Protein 5XE3 (pdb70)

Nearest PDB structures (foldseek):
  5xe3-assembly1_B  TM=1.007E+00  e=1.422E-19  Mycobacterium tuberculosis H37Rv
  5xe3-assembly1_A  TM=9.542E-01  e=3.355E-17  Mycobacterium tuberculosis H37Rv
  5xe2-assembly1_A-2  TM=9.240E-01  e=3.783E-17  Mycobacterium tuberculosis H37Rv
  9g2g-assembly1_B  TM=8.954E-01  e=8.874E-09  Staphylococcus aureus
  5cqy-assembly1_A  TM=8.545E-01  e=2.455E-05  Escherichia coli K-12

Organism: Mycobacterium tuberculosis (strain ATCC 25618 / H37Rv) (NCBI:txid83332)

Structure (mmCIF, N/CA/C/O backbone):
data_5XE3
#
_entry.id   5XE3
#
_cell.length_a   60.473
_cell.length_b   70.018
_cell.length_c   76.754
_cell.angle_alpha   90.000
_cell.angle_beta   113.280
_cell.angle_gamma   90.000
#
_symmetry.space_group_name_H-M   'P 1 21 1'
#
loop_
_entity.id
_entity.type
_entity.pdbx_description
1 polymer 'Endoribonuclease MazF4'
2 polymer 'Probable antitoxin MazE4'
3 water water
#
loop_
_atom_site.group_PDB
_atom_site.id
_atom_site.type_symbol
_atom_site.label_atom_id
_atom_site.label_alt_id
_atom_site.label_comp_id
_atom_site.label_asym_id
_atom_site.label_entity_id
_atom_site.label_seq_id
_atom_site.pdbx_PDB_ins_code
_atom_site.Cartn_x
_atom_site.Cartn_y
_atom_site.Cartn_z
_atom_site.occupancy
_atom_site.B_iso_or_equiv
_atom_site.auth_seq_id
_atom_site.auth_comp_id
_atom_site.auth_asym_id
_atom_site.auth_atom_id
_atom_site.pdbx_PDB_model_num
ATOM 1 N N . ALA A 1 5 ? 9.761 -22.884 -40.309 1.00 52.40 3 ALA C N 1
ATOM 2 C CA . ALA A 1 5 ? 8.767 -23.785 -41.005 1.00 54.65 3 ALA C CA 1
ATOM 3 C C . ALA A 1 5 ? 8.024 -24.830 -40.127 1.00 49.79 3 ALA C C 1
ATOM 4 O O . ALA A 1 5 ? 6.821 -24.910 -40.255 1.00 58.74 3 ALA C O 1
ATOM 11 N N . PRO A 1 6 ? 8.708 -25.632 -39.264 1.00 46.76 4 PRO C N 1
ATOM 12 C CA . PRO A 1 6 ? 7.953 -26.736 -38.628 1.00 44.75 4 PRO C CA 1
ATOM 13 C C . PRO A 1 6 ? 6.912 -26.251 -37.617 1.00 46.29 4 PRO C C 1
ATOM 14 O O . PRO A 1 6 ? 7.085 -25.183 -36.978 1.00 45.10 4 PRO C O 1
ATOM 25 N N . LEU A 1 7 ? 5.842 -27.032 -37.472 1.00 39.14 5 LEU C N 1
ATOM 26 C CA . LEU A 1 7 ? 4.718 -26.630 -36.655 1.00 37.09 5 LEU C CA 1
ATOM 27 C C . LEU A 1 7 ? 4.400 -27.668 -35.590 1.00 35.40 5 LEU C C 1
ATOM 28 O O . LEU A 1 7 ? 4.623 -28.865 -35.750 1.00 36.20 5 LEU C O 1
ATOM 44 N N . ARG A 1 8 ? 3.838 -27.169 -34.502 1.00 34.19 6 ARG C N 1
ATOM 45 C CA . ARG A 1 8 ? 3.357 -27.991 -33.428 1.00 34.96 6 ARG C CA 1
ATOM 46 C C . ARG A 1 8 ? 2.228 -28.916 -33.967 1.00 33.70 6 ARG C C 1
ATOM 47 O O . ARG A 1 8 ? 1.257 -28.452 -34.604 1.00 33.18 6 ARG C O 1
ATOM 68 N N . GLY A 1 9 ? 2.370 -30.209 -33.697 1.00 31.47 7 GLY C N 1
ATOM 69 C CA . GLY A 1 9 ? 1.494 -31.236 -34.235 1.00 32.04 7 GLY C CA 1
ATOM 70 C C . GLY A 1 9 ? 2.146 -32.104 -35.303 1.00 33.08 7 GLY C C 1
ATOM 71 O O . GLY A 1 9 ? 1.757 -33.257 -35.458 1.00 31.94 7 GLY C O 1
ATOM 75 N N . GLN A 1 10 ? 3.136 -31.574 -36.036 1.00 34.20 8 GLN C N 1
ATOM 76 C CA . GLN A 1 10 ? 3.791 -32.329 -37.136 1.00 33.99 8 GLN C CA 1
ATOM 77 C C . GLN A 1 10 ? 4.716 -33.410 -36.586 1.00 33.11 8 GLN C C 1
ATOM 78 O O . GLN A 1 10 ? 5.346 -33.205 -35.564 1.00 35.54 8 GLN C O 1
ATOM 92 N N . VAL A 1 11 ? 4.723 -34.572 -37.231 1.00 36.97 9 VAL C N 1
ATOM 93 C CA . VAL A 1 11 ? 5.605 -35.710 -36.906 1.00 35.16 9 VAL C CA 1
ATOM 94 C C . VAL A 1 11 ? 6.643 -35.741 -38.007 1.00 36.81 9 VAL C C 1
ATOM 95 O O . VAL A 1 11 ? 6.309 -35.618 -39.200 1.00 38.54 9 VAL C O 1
ATOM 108 N N . TYR A 1 12 ? 7.909 -35.852 -37.604 1.00 36.53 10 TYR C N 1
ATOM 109 C CA . TYR A 1 12 ? 9.031 -35.999 -38.524 1.00 34.69 10 TYR C CA 1
ATOM 110 C C . TYR A 1 12 ? 9.839 -37.207 -38.141 1.00 34.77 10 TYR C C 1
ATOM 111 O O . TYR A 1 12 ? 9.878 -37.579 -36.983 1.00 33.99 10 TYR C O 1
ATOM 128 N N . ARG A 1 13 ? 10.502 -37.817 -39.108 1.00 35.75 11 ARG C N 1
ATOM 129 C CA . ARG A 1 13 ? 11.467 -38.859 -38.792 1.00 43.67 11 ARG C CA 1
ATOM 130 C C . ARG A 1 13 ? 12.797 -38.200 -38.462 1.00 41.37 11 ARG C C 1
ATOM 131 O O . ARG A 1 13 ? 13.146 -37.182 -39.064 1.00 44.47 11 ARG C O 1
ATOM 152 N N . CYS A 1 14 ? 13.526 -38.765 -37.507 1.00 40.19 12 CYS C N 1
ATOM 153 C CA . CYS A 1 14 ? 14.854 -38.262 -37.141 1.00 40.54 12 CYS C CA 1
ATOM 154 C C . CYS A 1 14 ? 15.697 -39.373 -36.490 1.00 43.26 12 CYS C C 1
ATOM 155 O O . CYS A 1 14 ? 15.191 -40.212 -35.700 1.00 40.12 12 CYS C O 1
ATOM 162 N N . ASP A 1 15 ? 16.979 -39.387 -36.844 1.00 42.98 13 ASP C N 1
ATOM 163 C CA . ASP A 1 15 ? 17.954 -40.311 -36.266 1.00 44.37 13 ASP C CA 1
ATOM 164 C C . ASP A 1 15 ? 18.804 -39.578 -35.208 1.00 41.02 13 ASP C C 1
ATOM 165 O O . ASP A 1 15 ? 19.600 -38.688 -35.544 1.00 40.01 13 ASP C O 1
ATOM 174 N N . LEU A 1 16 ? 18.645 -39.979 -33.946 1.00 39.45 14 LEU C N 1
ATOM 175 C CA . LEU A 1 16 ? 19.382 -39.375 -32.825 1.00 44.27 14 LEU C CA 1
ATOM 176 C C . LEU A 1 16 ? 20.659 -40.128 -32.486 1.00 40.86 14 LEU C C 1
ATOM 177 O O . LEU A 1 16 ? 21.410 -39.686 -31.627 1.00 40.51 14 LEU C O 1
ATOM 193 N N . GLY A 1 17 ? 20.909 -41.221 -33.201 1.00 41.52 15 GLY C N 1
ATOM 194 C CA . GLY A 1 17 ? 22.086 -42.028 -33.011 1.00 43.95 15 GLY C CA 1
ATOM 195 C C . GLY A 1 17 ? 21.783 -43.486 -32.839 1.00 47.14 15 GLY C C 1
ATOM 196 O O . GLY A 1 17 ? 22.678 -44.237 -32.514 1.00 54.91 15 GLY C O 1
ATOM 200 N N . TYR A 1 18 ? 20.531 -43.892 -33.035 1.00 50.27 16 TYR C N 1
ATOM 201 C CA . TYR A 1 18 ? 20.130 -45.293 -32.910 1.00 46.93 16 TYR C CA 1
ATOM 202 C C . TYR A 1 18 ? 19.027 -45.642 -33.909 1.00 45.47 16 TYR C C 1
ATOM 203 O O . TYR A 1 18 ? 18.144 -46.447 -33.618 1.00 50.41 16 TYR C O 1
ATOM 220 N N . GLY A 1 19 ? 19.095 -45.051 -35.095 1.00 39.98 17 GLY C N 1
ATOM 221 C CA . GLY A 1 19 ? 18.138 -45.328 -36.159 1.00 40.81 17 GLY C CA 1
ATOM 222 C C . GLY A 1 19 ? 17.056 -44.274 -36.179 1.00 47.10 17 GLY C C 1
ATOM 223 O O . GLY A 1 19 ? 16.799 -43.606 -35.154 1.00 49.38 17 GLY C O 1
ATOM 227 N N . ALA A 1 20 ? 16.433 -44.131 -37.351 1.00 46.35 18 ALA C N 1
ATOM 228 C CA . ALA A 1 20 ? 15.478 -43.082 -37.618 1.00 46.66 18 ALA C CA 1
ATOM 229 C C . ALA A 1 20 ? 14.127 -43.377 -36.930 1.00 47.71 18 ALA C C 1
ATOM 230 O O . ALA A 1 20 ? 13.535 -44.432 -37.144 1.00 56.12 18 ALA C O 1
ATOM 237 N N . LYS A 1 21 ? 13.662 -42.438 -36.110 1.00 43.30 19 LYS C N 1
ATOM 238 C CA . LYS A 1 21 ? 12.430 -42.587 -35.380 1.00 43.11 19 LYS C CA 1
ATOM 239 C C . LYS A 1 21 ? 11.475 -41.452 -35.663 1.00 39.59 19 LYS C C 1
ATOM 240 O O . LYS A 1 21 ? 11.894 -40.356 -36.028 1.00 39.09 19 LYS C O 1
ATOM 259 N N . PRO A 1 22 ? 10.172 -41.717 -35.535 1.00 37.37 20 PRO C N 1
ATOM 260 C CA . PRO A 1 22 ? 9.186 -40.637 -35.638 1.00 35.84 20 PRO C CA 1
ATOM 261 C C . PRO A 1 22 ? 9.170 -39.745 -34.360 1.00 30.11 20 PRO C C 1
ATOM 262 O O . PRO A 1 22 ? 9.294 -40.271 -33.289 1.00 24.39 20 PRO C O 1
ATOM 273 N N . TRP A 1 23 ? 9.047 -38.425 -34.520 1.00 30.23 21 TRP C N 1
ATOM 274 C CA . TRP A 1 23 ? 9.071 -37.456 -33.408 1.00 31.58 21 TRP C CA 1
ATOM 275 C C . TRP A 1 23 ? 7.982 -36.426 -33.602 1.00 33.45 21 TRP C C 1
ATOM 276 O O . TRP A 1 23 ? 7.890 -35.833 -34.655 1.00 35.20 21 TRP C O 1
ATOM 297 N N . LEU A 1 24 ? 7.186 -36.168 -32.561 1.00 35.39 22 LEU C N 1
ATOM 298 C CA . LEU A 1 24 ? 6.123 -35.176 -32.628 1.00 32.61 22 LEU C CA 1
ATOM 299 C C . LEU A 1 24 ? 6.561 -33.845 -32.022 1.00 30.02 22 LEU C C 1
ATOM 300 O O . LEU A 1 24 ? 6.866 -33.756 -30.833 1.00 30.39 22 LEU C O 1
ATOM 316 N N . ILE A 1 25 ? 6.487 -32.799 -32.805 1.00 26.57 23 ILE C N 1
ATOM 317 C CA . ILE A 1 25 ? 6.855 -31.503 -32.317 1.00 29.88 23 ILE C CA 1
ATOM 318 C C . ILE A 1 25 ? 5.835 -31.038 -31.268 1.00 31.48 23 ILE C C 1
ATOM 319 O O . ILE A 1 25 ? 4.633 -31.161 -31.462 1.00 33.29 23 ILE C O 1
ATOM 335 N N . VAL A 1 26 ? 6.339 -30.565 -30.128 1.00 31.18 24 VAL C N 1
ATOM 336 C CA . VAL A 1 26 ? 5.498 -29.979 -29.076 1.00 28.09 24 VAL C CA 1
ATOM 337 C C . VAL A 1 26 ? 5.904 -28.544 -28.739 1.00 28.23 24 VAL C C 1
ATOM 338 O O . VAL A 1 26 ? 5.111 -27.817 -28.146 1.00 29.79 24 VAL C O 1
ATOM 351 N N . SER A 1 27 ? 7.131 -28.138 -29.043 1.00 28.55 25 SER C N 1
ATOM 352 C CA . SER A 1 27 ? 7.496 -26.692 -29.033 1.00 32.98 25 SER C CA 1
ATOM 353 C C . SER A 1 27 ? 6.438 -25.782 -29.646 1.00 31.81 25 SER C C 1
ATOM 354 O O . SER A 1 27 ? 5.876 -26.152 -30.657 1.00 29.62 25 SER C O 1
ATOM 361 N N . ASN A 1 28 ? 6.195 -24.597 -29.098 1.00 32.00 26 ASN C N 1
ATOM 362 C CA . ASN A 1 28 ? 5.262 -23.663 -29.766 1.00 34.55 26 ASN C CA 1
ATOM 363 C C . ASN A 1 28 ? 5.819 -23.101 -31.068 1.00 34.46 26 ASN C C 1
ATOM 364 O O . ASN A 1 28 ? 7.034 -23.086 -31.262 1.00 36.41 26 ASN C O 1
ATOM 375 N N . ASN A 1 29 ? 4.932 -22.557 -31.898 1.00 37.19 27 ASN C N 1
ATOM 376 C CA . ASN A 1 29 ? 5.285 -22.135 -33.276 1.00 43.10 27 ASN C CA 1
ATOM 377 C C . ASN A 1 29 ? 6.232 -20.938 -33.398 1.00 40.82 27 ASN C C 1
ATOM 378 O O . ASN A 1 29 ? 7.118 -20.956 -34.233 1.00 46.68 27 ASN C O 1
ATOM 389 N N . ALA A 1 30 ? 6.100 -19.951 -32.521 1.00 40.36 28 ALA C N 1
ATOM 390 C CA . ALA A 1 30 ? 7.063 -18.860 -32.448 1.00 42.60 28 ALA C CA 1
ATOM 391 C C . ALA A 1 30 ? 8.470 -19.393 -32.222 1.00 42.54 28 ALA C C 1
ATOM 392 O O . ALA A 1 30 ? 9.367 -19.062 -32.977 1.00 46.98 28 ALA C O 1
ATOM 399 N N . ARG A 1 31 ? 8.679 -20.219 -31.197 1.00 45.67 29 ARG C N 1
ATOM 400 C CA . ARG A 1 31 ? 9.993 -20.888 -31.030 1.00 47.02 29 ARG C CA 1
ATOM 401 C C . ARG A 1 31 ? 10.427 -21.558 -32.310 1.00 45.81 29 ARG C C 1
ATOM 402 O O . ARG A 1 31 ? 11.582 -21.466 -32.674 1.00 46.27 29 ARG C O 1
ATOM 423 N N . ASN A 1 32 ? 9.517 -22.271 -32.965 1.00 46.73 30 ASN C N 1
ATOM 424 C CA . ASN A 1 32 ? 9.919 -23.077 -34.119 1.00 49.20 30 ASN C CA 1
ATOM 425 C C . ASN A 1 32 ? 10.362 -22.246 -35.347 1.00 52.73 30 ASN C C 1
ATOM 426 O O . ASN A 1 32 ? 11.205 -22.698 -36.121 1.00 50.55 30 ASN C O 1
ATOM 437 N N . ARG A 1 33 ? 9.810 -21.038 -35.514 1.00 60.49 31 ARG C N 1
ATOM 438 C CA . ARG A 1 33 ? 10.230 -20.136 -36.605 1.00 63.64 31 ARG C CA 1
ATOM 439 C C . ARG A 1 33 ? 11.612 -19.528 -36.357 1.00 63.76 31 ARG C C 1
ATOM 440 O O . ARG A 1 33 ? 12.469 -19.584 -37.244 1.00 63.74 31 ARG C O 1
ATOM 461 N N . HIS A 1 34 ? 11.842 -19.000 -35.149 1.00 59.49 32 HIS C N 1
ATOM 462 C CA . HIS A 1 34 ? 13.056 -18.197 -34.859 1.00 65.14 32 HIS C CA 1
ATOM 463 C C . HIS A 1 34 ? 14.325 -18.953 -34.440 1.00 64.21 32 HIS C C 1
ATOM 464 O O . HIS A 1 34 ? 15.432 -18.532 -34.768 1.00 67.66 32 HIS C O 1
ATOM 479 N N . THR A 1 35 ? 14.146 -20.089 -33.777 1.00 63.20 33 THR C N 1
ATOM 480 C CA . THR A 1 35 ? 15.228 -20.906 -33.213 1.00 59.94 33 THR C CA 1
ATOM 481 C C . THR A 1 35 ? 15.702 -21.961 -34.225 1.00 58.45 33 THR C C 1
ATOM 482 O O . THR A 1 35 ? 14.964 -22.315 -35.150 1.00 58.90 33 THR C O 1
ATOM 492 N N . ALA A 1 36 ? 16.933 -22.450 -34.052 1.00 54.07 34 ALA C N 1
ATOM 493 C CA . ALA A 1 36 ? 17.491 -23.532 -34.881 1.00 53.84 34 ALA C CA 1
ATOM 494 C C . ALA A 1 36 ? 16.998 -24.959 -34.538 1.00 46.99 34 ALA C C 1
ATOM 495 O O . ALA A 1 36 ? 17.207 -25.888 -35.324 1.00 36.45 34 ALA C O 1
ATOM 502 N N . ASP A 1 37 ? 16.374 -25.147 -33.376 1.00 46.08 35 ASP C N 1
ATOM 503 C CA . ASP A 1 37 ? 15.921 -26.487 -32.974 1.00 45.64 35 ASP C CA 1
ATOM 504 C C . ASP A 1 37 ? 14.494 -26.481 -32.434 1.00 40.53 35 ASP C C 1
ATOM 505 O O . ASP A 1 37 ? 13.889 -25.427 -32.242 1.00 45.31 35 ASP C O 1
ATOM 514 N N . VAL A 1 38 ? 13.935 -27.668 -32.296 1.00 35.28 36 VAL C N 1
ATOM 515 C CA . VAL A 1 38 ? 12.589 -27.845 -31.791 1.00 34.34 36 VAL C CA 1
ATOM 516 C C . VAL A 1 38 ? 12.577 -28.899 -30.712 1.00 36.21 36 VAL C C 1
ATOM 517 O O . VAL A 1 38 ? 13.470 -29.759 -30.645 1.00 33.24 36 VAL C O 1
ATOM 530 N N . VAL A 1 39 ? 11.524 -28.843 -29.907 1.00 35.51 37 VAL C N 1
ATOM 531 C CA . VAL A 1 39 ? 11.283 -29.820 -28.878 1.00 32.71 37 VAL C CA 1
ATOM 532 C C . VAL A 1 39 ? 10.216 -30.782 -29.392 1.00 32.64 37 VAL C C 1
ATOM 533 O O . VAL A 1 39 ? 9.173 -30.367 -29.885 1.00 29.75 37 VAL C O 1
ATOM 546 N N . ALA A 1 40 ? 10.487 -32.076 -29.218 1.00 29.96 38 ALA C N 1
ATOM 547 C CA . ALA A 1 40 ? 9.632 -33.101 -29.707 1.00 31.50 38 ALA C CA 1
ATOM 548 C C . ALA A 1 40 ? 9.527 -34.268 -28.716 1.00 30.79 38 ALA C C 1
ATOM 549 O O . ALA A 1 40 ? 10.353 -34.381 -27.833 1.00 31.58 38 ALA C O 1
ATOM 556 N N . VAL A 1 41 ? 8.494 -35.104 -28.890 1.00 28.46 39 VAL C N 1
ATOM 557 C CA . VAL A 1 41 ? 8.290 -36.326 -28.092 1.00 29.15 39 VAL C CA 1
ATOM 558 C C . VAL A 1 41 ? 8.296 -37.558 -29.004 1.00 30.24 39 VAL C C 1
ATOM 559 O O . VAL A 1 41 ? 7.882 -37.519 -30.169 1.00 28.42 39 VAL C O 1
ATOM 572 N N . ARG A 1 42 ? 8.797 -38.648 -28.463 1.00 33.54 40 ARG C N 1
ATOM 573 C CA . ARG A 1 42 ? 9.027 -39.853 -29.247 1.00 39.20 40 ARG C CA 1
ATOM 574 C C . ARG A 1 42 ? 7.671 -40.511 -29.557 1.00 40.11 40 ARG C C 1
ATOM 575 O O . ARG A 1 42 ? 6.803 -40.625 -28.679 1.00 40.04 40 ARG C O 1
ATOM 596 N N . LEU A 1 43 ? 7.485 -40.882 -30.816 1.00 39.31 41 LEU C N 1
ATOM 597 C CA . LEU A 1 43 ? 6.429 -41.803 -31.230 1.00 40.76 41 LEU C CA 1
ATOM 598 C C . LEU A 1 43 ? 7.043 -43.161 -31.236 1.00 41.30 41 LEU C C 1
ATOM 599 O O . LEU A 1 43 ? 8.180 -43.333 -31.632 1.00 49.73 41 LEU C O 1
ATOM 615 N N . THR A 1 44 ? 6.280 -44.146 -30.833 1.00 42.08 42 THR C N 1
ATOM 616 C CA . THR A 1 44 ? 6.840 -45.458 -30.675 1.00 45.43 42 THR C CA 1
ATOM 617 C C . THR A 1 44 ? 5.788 -46.508 -31.023 1.00 49.80 42 THR C C 1
ATOM 618 O O . THR A 1 44 ? 4.595 -46.176 -31.164 1.00 47.46 42 THR C O 1
ATOM 628 N N . THR A 1 45 ? 6.240 -47.746 -31.215 1.00 46.34 43 THR C N 1
ATOM 629 C CA . THR A 1 45 ? 5.346 -48.886 -31.453 1.00 49.75 43 THR C CA 1
ATOM 630 C C . THR A 1 45 ? 5.137 -49.693 -30.181 1.00 48.32 43 THR C C 1
ATOM 631 O O . THR A 1 45 ? 4.113 -50.380 -30.037 1.00 48.34 43 THR C O 1
ATOM 641 N N . THR A 1 46 ? 6.071 -49.579 -29.245 1.00 48.63 44 THR C N 1
ATOM 642 C CA . THR A 1 46 ? 5.888 -50.149 -27.911 1.00 53.67 44 THR C CA 1
ATOM 643 C C . THR A 1 46 ? 4.632 -49.586 -27.282 1.00 58.40 44 THR C C 1
ATOM 644 O O . THR A 1 46 ? 4.177 -48.491 -27.639 1.00 56.56 44 THR C O 1
ATOM 654 N N . ARG A 1 47 ? 4.064 -50.374 -26.375 1.00 65.06 45 ARG C N 1
ATOM 655 C CA . ARG A 1 47 ? 2.774 -50.093 -25.780 1.00 68.64 45 ARG C CA 1
ATOM 656 C C . ARG A 1 47 ? 2.925 -50.205 -24.274 1.00 65.13 45 ARG C C 1
ATOM 657 O O . ARG A 1 47 ? 3.257 -51.260 -23.754 1.00 56.55 45 ARG C O 1
ATOM 678 N N . ARG A 1 48 ? 2.745 -49.083 -23.589 1.00 61.17 46 ARG C N 1
ATOM 679 C CA . ARG A 1 48 ? 2.855 -49.031 -22.139 1.00 66.30 46 ARG C CA 1
ATOM 680 C C . ARG A 1 48 ? 1.589 -48.330 -21.630 1.00 66.43 46 ARG C C 1
ATOM 681 O O . ARG A 1 48 ? 1.005 -47.495 -22.343 1.00 66.34 46 ARG C O 1
ATOM 702 N N . THR A 1 49 ? 1.130 -48.728 -20.441 1.00 68.87 47 THR C N 1
ATOM 703 C CA . THR A 1 49 ? -0.118 -48.200 -19.843 1.00 64.68 47 THR C CA 1
ATOM 704 C C . THR A 1 49 ? 0.321 -47.294 -18.687 1.00 56.96 47 THR C C 1
ATOM 705 O O . THR A 1 49 ? 0.638 -47.754 -17.588 1.00 54.97 47 THR C O 1
ATOM 715 N N . ILE A 1 50 ? 0.383 -46.001 -18.981 1.00 50.69 48 ILE C N 1
ATOM 716 C CA . ILE A 1 50 ? 0.863 -44.984 -18.041 1.00 45.16 48 ILE C CA 1
ATOM 717 C C . ILE A 1 50 ? 0.230 -43.691 -18.540 1.00 41.41 48 ILE C C 1
ATOM 718 O O . ILE A 1 50 ? -0.005 -43.525 -19.742 1.00 36.61 48 ILE C O 1
ATOM 734 N N . PRO A 1 51 ? -0.130 -42.796 -17.637 1.00 37.90 49 PRO C N 1
ATOM 735 C CA . PRO A 1 51 ? -0.854 -41.626 -18.168 1.00 39.65 49 PRO C CA 1
ATOM 736 C C . PRO A 1 51 ? -0.026 -40.662 -19.048 1.00 38.77 49 PRO C C 1
ATOM 737 O O . PRO A 1 51 ? -0.608 -39.855 -19.748 1.00 40.46 49 PRO C O 1
ATOM 748 N N . THR A 1 52 ? 1.302 -40.752 -19.019 1.00 38.11 50 THR C N 1
ATOM 749 C CA . THR A 1 52 ? 2.149 -39.992 -19.948 1.00 38.71 50 THR C CA 1
ATOM 750 C C . THR A 1 52 ? 2.183 -40.499 -21.394 1.00 38.59 50 THR C C 1
ATOM 751 O O . THR A 1 52 ? 2.805 -39.868 -22.285 1.00 35.45 50 THR C O 1
ATOM 761 N N . TRP A 1 53 ? 1.476 -41.592 -21.665 1.00 35.34 51 TRP C N 1
ATOM 762 C CA . TRP A 1 53 ? 1.388 -42.109 -23.023 1.00 34.06 51 TRP C CA 1
ATOM 763 C C . TRP A 1 53 ? 0.015 -41.927 -23.635 1.00 33.35 51 TRP C C 1
ATOM 764 O O . TRP A 1 53 ? -0.999 -42.002 -22.946 1.00 41.92 51 TRP C O 1
ATOM 785 N N . VAL A 1 54 ? -0.025 -41.692 -24.937 1.00 33.16 52 VAL C N 1
ATOM 786 C CA . VAL A 1 54 ? -1.259 -41.515 -25.660 1.00 32.87 52 VAL C CA 1
ATOM 787 C C . VAL A 1 54 ? -1.245 -42.346 -26.929 1.00 33.22 52 VAL C C 1
ATOM 788 O O . VAL A 1 54 ? -0.256 -42.351 -27.688 1.00 31.86 52 VAL C O 1
ATOM 801 N N . ALA A 1 55 ? -2.379 -42.994 -27.215 1.00 34.74 53 ALA C N 1
ATOM 802 C CA . ALA A 1 55 ? -2.495 -43.852 -28.395 1.00 37.17 53 ALA C CA 1
ATOM 803 C C . ALA A 1 55 ? -2.972 -43.006 -29.549 1.00 38.90 53 ALA C C 1
ATOM 804 O O . ALA A 1 55 ? -3.873 -42.178 -29.367 1.00 41.07 53 ALA C O 1
ATOM 811 N N . MET A 1 56 ? -2.392 -43.213 -30.728 1.00 37.01 54 MET C N 1
ATOM 812 C CA . MET A 1 56 ? -2.873 -42.534 -31.928 1.00 41.32 54 MET C CA 1
ATOM 813 C C . MET A 1 56 ? -4.223 -43.087 -32.355 1.00 43.52 54 MET C C 1
ATOM 814 O O . MET A 1 56 ? -4.615 -44.215 -31.983 1.00 39.91 54 MET C O 1
ATOM 828 N N . GLY A 1 57 ? -4.944 -42.260 -33.113 1.00 43.50 55 GLY C N 1
ATOM 829 C CA . GLY A 1 57 ? -6.206 -42.623 -33.734 1.00 46.50 55 GLY C CA 1
ATOM 830 C C . GLY A 1 57 ? -6.110 -42.800 -35.252 1.00 46.02 55 GLY C C 1
ATOM 831 O O . GLY A 1 57 ? -5.077 -42.507 -35.842 1.00 47.53 55 GLY C O 1
ATOM 835 N N . PRO A 1 58 ? -7.207 -43.250 -35.899 1.00 45.66 56 PRO C N 1
ATOM 836 C CA . PRO A 1 58 ? -7.218 -43.618 -37.309 1.00 45.57 56 PRO C CA 1
ATOM 837 C C . PRO A 1 58 ? -6.880 -42.507 -38.275 1.00 45.92 56 PRO C C 1
ATOM 838 O O . PRO A 1 58 ? -6.362 -42.792 -39.378 1.00 49.14 56 PRO C O 1
ATOM 849 N N . SER A 1 59 ? -7.163 -41.259 -37.928 1.00 41.30 57 SER C N 1
ATOM 850 C CA . SER A 1 59 ? -6.763 -40.189 -38.847 1.00 41.77 57 SER C CA 1
ATOM 851 C C . SER A 1 59 ? -5.448 -39.541 -38.418 1.00 36.86 57 SER C C 1
ATOM 852 O O . SER A 1 59 ? -5.023 -38.529 -38.995 1.00 36.67 57 SER C O 1
ATOM 859 N N . ASP A 1 60 ? -4.757 -40.171 -37.469 1.00 37.62 58 ASP C N 1
ATOM 860 C CA . ASP A 1 60 ? -3.381 -39.773 -37.123 1.00 42.86 58 ASP C CA 1
ATOM 861 C C . ASP A 1 60 ? -2.336 -40.310 -38.123 1.00 45.50 58 ASP C C 1
ATOM 862 O O . ASP A 1 60 ? -2.566 -41.335 -38.771 1.00 46.29 58 ASP C O 1
ATOM 871 N N . PRO A 1 61 ? -1.177 -39.616 -38.239 1.00 49.56 59 PRO C N 1
ATOM 872 C CA . PRO A 1 61 ? -0.114 -40.031 -39.168 1.00 43.70 59 PRO C CA 1
ATOM 873 C C . PRO A 1 61 ? 0.294 -41.508 -39.067 1.00 42.97 59 PRO C C 1
ATOM 874 O O . PRO A 1 61 ? 0.629 -42.107 -40.099 1.00 40.92 59 PRO C O 1
ATOM 885 N N . LEU A 1 62 ? 0.280 -42.121 -37.879 1.00 41.10 60 LEU C N 1
ATOM 886 C CA . LEU A 1 62 ? 0.741 -43.527 -37.817 1.00 42.70 60 LEU C CA 1
ATOM 887 C C . LEU A 1 62 ? 0.231 -44.316 -36.670 1.00 43.58 60 LEU C C 1
ATOM 888 O O . LEU A 1 62 ? -0.466 -43.792 -35.803 1.00 47.67 60 LEU C O 1
ATOM 904 N N . THR A 1 63 ? 0.527 -45.608 -36.687 1.00 44.69 61 THR C N 1
ATOM 905 C CA . THR A 1 63 ? 0.162 -46.494 -35.585 1.00 45.11 61 THR C CA 1
ATOM 906 C C . THR A 1 63 ? 1.188 -46.428 -34.468 1.00 45.21 61 THR C C 1
ATOM 907 O O . THR A 1 63 ? 2.388 -46.426 -34.715 1.00 54.13 61 THR C O 1
ATOM 917 N N . GLY A 1 64 ? 0.686 -46.434 -33.243 1.00 39.47 62 GLY C N 1
ATOM 918 C CA . GLY A 1 64 ? 1.492 -46.535 -32.072 1.00 40.79 62 GLY C CA 1
ATOM 919 C C . GLY A 1 64 ? 1.059 -45.540 -30.998 1.00 41.53 62 GLY C C 1
ATOM 920 O O . GLY A 1 64 ? -0.126 -45.272 -30.806 1.00 38.41 62 GLY C O 1
ATOM 924 N N . TYR A 1 65 ? 2.058 -44.984 -30.323 1.00 43.95 63 TYR C N 1
ATOM 925 C CA . TYR A 1 65 ? 1.886 -44.240 -29.085 1.00 43.85 63 TYR C CA 1
ATOM 926 C C . TYR A 1 65 ? 2.797 -43.010 -29.013 1.00 40.67 63 TYR C C 1
ATOM 927 O O . TYR A 1 65 ? 3.816 -42.950 -29.678 1.00 38.53 63 TYR C O 1
ATOM 944 N N . VAL A 1 66 ? 2.424 -42.033 -28.198 1.00 42.33 64 VAL C N 1
ATOM 945 C CA . VAL A 1 66 ? 3.321 -40.916 -27.871 1.00 38.24 64 VAL C CA 1
ATOM 946 C C . VAL A 1 66 ? 3.712 -41.034 -26.440 1.00 35.99 64 VAL C C 1
ATOM 947 O O . VAL A 1 66 ? 2.857 -41.032 -25.610 1.00 42.57 64 VAL C O 1
ATOM 960 N N . ASN A 1 67 ? 5.009 -41.115 -26.178 1.00 36.37 65 ASN C N 1
ATOM 961 C CA . ASN A 1 67 ? 5.587 -41.099 -24.840 1.00 36.65 65 ASN C CA 1
ATOM 962 C C . ASN A 1 67 ? 6.084 -39.664 -24.497 1.00 34.86 65 ASN C C 1
ATOM 963 O O . ASN A 1 67 ? 7.023 -39.191 -25.093 1.00 29.06 65 ASN C O 1
ATOM 974 N N . ALA A 1 68 ? 5.417 -38.992 -23.551 1.00 35.35 66 ALA C N 1
ATOM 975 C CA . ALA A 1 68 ? 5.694 -37.591 -23.199 1.00 31.40 66 ALA C CA 1
ATOM 976 C C . ALA A 1 68 ? 6.733 -37.484 -22.109 1.00 31.21 66 ALA C C 1
ATOM 977 O O . ALA A 1 68 ? 7.146 -36.380 -21.769 1.00 29.43 66 ALA C O 1
ATOM 984 N N . ASP A 1 69 ? 7.181 -38.615 -21.545 1.00 29.92 67 ASP C N 1
ATOM 985 C CA . ASP A 1 69 ? 8.307 -38.577 -20.642 1.00 29.58 67 ASP C CA 1
ATOM 986 C C . ASP A 1 69 ? 9.633 -38.417 -21.369 1.00 31.27 67 ASP C C 1
ATOM 987 O O . ASP A 1 69 ? 10.626 -38.188 -20.738 1.00 32.10 67 ASP C O 1
ATOM 996 N N . ASN A 1 70 ? 9.653 -38.595 -22.680 1.00 33.47 68 ASN C N 1
ATOM 997 C CA . ASN A 1 70 ? 10.887 -38.665 -23.443 1.00 36.82 68 ASN C CA 1
ATOM 998 C C . ASN A 1 70 ? 10.838 -37.493 -24.378 1.00 33.71 68 ASN C C 1
ATOM 999 O O . ASN A 1 70 ? 10.494 -37.625 -25.542 1.00 31.61 68 ASN C O 1
ATOM 1010 N N . ILE A 1 71 ? 11.175 -36.350 -23.822 1.00 32.80 69 ILE C N 1
ATOM 1011 C CA . ILE A 1 71 ? 11.256 -35.087 -24.553 1.00 34.82 69 ILE C CA 1
ATOM 1012 C C . ILE A 1 71 ? 12.693 -34.868 -25.052 1.00 31.34 69 ILE C C 1
ATOM 1013 O O . ILE A 1 71 ? 13.618 -35.138 -24.358 1.00 30.71 69 ILE C O 1
ATOM 1029 N N . GLU A 1 72 ? 12.867 -34.410 -26.282 1.00 33.29 70 GLU C N 1
ATOM 1030 C CA . GLU A 1 72 ? 14.193 -34.277 -26.881 1.00 34.08 70 GLU C CA 1
ATOM 1031 C C . GLU A 1 72 ? 14.204 -33.012 -27.653 1.00 32.00 70 GLU C C 1
ATOM 1032 O O . GLU A 1 72 ? 13.147 -32.618 -28.156 1.00 31.85 70 GLU C O 1
ATOM 1044 N N . THR A 1 73 ? 15.403 -32.425 -27.804 1.00 32.94 71 THR C N 1
ATOM 1045 C CA . THR A 1 73 ? 15.655 -31.254 -28.681 1.00 33.66 71 THR C CA 1
ATOM 1046 C C . THR A 1 73 ? 16.278 -31.711 -30.012 1.00 36.47 71 THR C C 1
ATOM 1047 O O . THR A 1 73 ? 17.277 -32.448 -30.010 1.00 34.12 71 THR C O 1
ATOM 1057 N N . LEU A 1 74 ? 15.671 -31.295 -31.132 1.00 35.04 72 LEU C N 1
ATOM 1058 C CA . LEU A 1 74 ? 16.086 -31.717 -32.462 1.00 34.42 72 LEU C CA 1
ATOM 1059 C C . LEU A 1 74 ? 16.322 -30.526 -33.320 1.00 34.09 72 LEU C C 1
ATOM 1060 O O . LEU A 1 74 ? 15.456 -29.660 -33.447 1.00 39.67 72 LEU C O 1
ATOM 1076 N N . GLY A 1 75 ? 17.462 -30.509 -33.975 1.00 34.45 73 GLY C N 1
ATOM 1077 C CA . GLY A 1 75 ? 17.775 -29.456 -34.900 1.00 35.59 73 GLY C CA 1
ATOM 1078 C C . GLY A 1 75 ? 16.858 -29.485 -36.079 1.00 37.78 73 GLY C C 1
ATOM 1079 O O . GLY A 1 75 ? 16.514 -30.557 -36.568 1.00 37.41 73 GLY C O 1
ATOM 1083 N N . LYS A 1 76 ? 16.475 -28.311 -36.559 1.00 40.64 74 LYS C N 1
ATOM 1084 C CA . LYS A 1 76 ? 15.720 -28.245 -37.807 1.00 43.15 74 LYS C CA 1
ATOM 1085 C C . LYS A 1 76 ? 16.401 -29.028 -38.947 1.00 41.94 74 LYS C C 1
ATOM 1086 O O . LYS A 1 76 ? 15.772 -29.926 -39.550 1.00 40.03 74 LYS C O 1
ATOM 1105 N N . ASP A 1 77 ? 17.689 -28.775 -39.166 1.00 39.56 75 ASP C N 1
ATOM 1106 C CA . ASP A 1 77 ? 18.484 -29.558 -40.141 1.00 42.25 75 ASP C CA 1
ATOM 1107 C C . ASP A 1 77 ? 18.426 -31.086 -39.965 1.00 37.47 75 ASP C C 1
ATOM 1108 O O . ASP A 1 77 ? 18.664 -31.806 -40.905 1.00 37.53 75 ASP C O 1
ATOM 1117 N N . GLU A 1 78 ? 18.173 -31.568 -38.755 1.00 36.16 76 GLU C N 1
ATOM 1118 C CA . GLU A 1 78 ? 18.045 -32.992 -38.498 1.00 35.42 76 GLU C CA 1
ATOM 1119 C C . GLU A 1 78 ? 16.698 -33.571 -38.899 1.00 37.73 76 GLU C C 1
ATOM 1120 O O . GLU A 1 78 ? 16.552 -34.789 -38.932 1.00 35.48 76 GLU C O 1
ATOM 1132 N N . LEU A 1 79 ? 15.703 -32.721 -39.152 1.00 39.22 77 LEU C N 1
ATOM 1133 C CA . LEU A 1 79 ? 14.365 -33.200 -39.464 1.00 40.79 77 LEU C CA 1
ATOM 1134 C C . LEU A 1 79 ? 14.301 -33.912 -40.833 1.00 40.65 77 LEU C C 1
ATOM 1135 O O . LEU A 1 79 ? 14.645 -33.336 -41.845 1.00 45.91 77 LEU C O 1
ATOM 1151 N N . GLY A 1 80 ? 13.893 -35.178 -40.825 1.00 44.03 78 GLY C N 1
ATOM 1152 C CA . GLY A 1 80 ? 13.787 -36.013 -42.027 1.00 44.64 78 GLY C CA 1
ATOM 1153 C C . GLY A 1 80 ? 12.397 -35.966 -42.654 1.00 41.98 78 GLY C C 1
ATOM 1154 O O . GLY A 1 80 ? 11.852 -34.884 -42.855 1.00 40.31 78 GLY C O 1
ATOM 1158 N N . ASP A 1 81 ? 11.826 -37.135 -42.933 1.00 42.02 79 ASP C N 1
ATOM 1159 C CA . ASP A 1 81 ? 10.561 -37.233 -43.688 1.00 47.34 79 ASP C CA 1
ATOM 1160 C C . ASP A 1 81 ? 9.356 -36.771 -42.873 1.00 42.71 79 ASP C C 1
ATOM 1161 O O . ASP A 1 81 ? 9.185 -37.195 -41.738 1.00 41.26 79 ASP C O 1
ATOM 1170 N N . TYR A 1 82 ? 8.514 -35.948 -43.488 1.00 42.61 80 TYR C N 1
ATOM 1171 C CA . TYR A 1 82 ? 7.283 -35.458 -42.889 1.00 43.85 80 TYR C CA 1
ATOM 1172 C C . TYR A 1 82 ? 6.222 -36.513 -42.950 1.00 46.38 80 TYR C C 1
ATOM 1173 O O . TYR A 1 82 ? 5.712 -36.811 -44.020 1.00 50.81 80 TYR C O 1
ATOM 1190 N N . LEU A 1 83 ? 5.845 -37.040 -41.798 1.00 45.67 81 LEU C N 1
ATOM 1191 C CA . LEU A 1 83 ? 4.867 -38.106 -41.737 1.00 44.02 81 LEU C CA 1
ATOM 1192 C C . LEU A 1 83 ? 3.413 -37.662 -41.550 1.00 44.51 81 LEU C C 1
ATOM 1193 O O . LEU A 1 83 ? 2.538 -38.511 -41.465 1.00 50.13 81 LEU C O 1
ATOM 1209 N N . GLY A 1 84 ? 3.140 -36.364 -41.556 1.00 44.37 82 GLY C N 1
ATOM 1210 C CA . GLY A 1 84 ? 1.808 -35.857 -41.239 1.00 46.93 82 GLY C CA 1
ATOM 1211 C C . GLY A 1 84 ? 1.728 -35.081 -39.915 1.00 49.12 82 GLY C C 1
ATOM 1212 O O . GLY A 1 84 ? 2.755 -34.749 -39.293 1.00 44.62 82 GLY C O 1
ATOM 1216 N N . GLU A 1 85 ? 0.482 -34.831 -39.504 1.00 42.52 83 GLU C N 1
ATOM 1217 C CA . GLU A 1 85 ? 0.117 -34.015 -38.384 1.00 42.74 83 GLU C CA 1
ATOM 1218 C C . GLU A 1 85 ? -0.904 -34.796 -37.558 1.00 40.30 83 GLU C C 1
ATOM 1219 O O . GLU A 1 85 ? -1.772 -35.434 -38.132 1.00 47.29 83 GLU C O 1
ATOM 1231 N N . VAL A 1 86 ? -0.821 -34.749 -36.223 1.00 39.34 84 VAL C N 1
ATOM 1232 C CA . VAL A 1 86 ? -1.806 -35.436 -35.346 1.00 34.83 84 VAL C CA 1
ATOM 1233 C C . VAL A 1 86 ? -3.160 -34.702 -35.344 1.00 33.09 84 VAL C C 1
ATOM 1234 O O . VAL A 1 86 ? -3.238 -33.506 -35.716 1.00 28.85 84 VAL C O 1
ATOM 1247 N N . THR A 1 87 ? -4.231 -35.409 -34.956 1.00 32.14 85 THR C N 1
ATOM 1248 C CA . THR A 1 87 ? -5.602 -34.784 -34.915 1.00 32.03 85 THR C CA 1
ATOM 1249 C C . THR A 1 87 ? -5.715 -33.832 -33.699 1.00 33.06 85 THR C C 1
ATOM 1250 O O . THR A 1 87 ? -4.947 -33.985 -32.759 1.00 29.62 85 THR C O 1
ATOM 1260 N N . PRO A 1 88 ? -6.632 -32.834 -33.717 1.00 35.65 86 PRO C N 1
ATOM 1261 C CA . PRO A 1 88 ? -6.615 -32.003 -32.521 1.00 34.97 86 PRO C CA 1
ATOM 1262 C C . PRO A 1 88 ? -7.059 -32.777 -31.281 1.00 36.88 86 PRO C C 1
ATOM 1263 O O . PRO A 1 88 ? -6.626 -32.461 -30.164 1.00 31.99 86 PRO C O 1
ATOM 1274 N N . ALA A 1 89 ? -7.859 -33.820 -31.471 1.00 36.31 87 ALA C N 1
ATOM 1275 C CA . ALA A 1 89 ? -8.262 -34.685 -30.350 1.00 39.09 87 ALA C CA 1
ATOM 1276 C C . ALA A 1 89 ? -7.085 -35.401 -29.726 1.00 39.90 87 ALA C C 1
ATOM 1277 O O . ALA A 1 89 ? -6.963 -35.461 -28.495 1.00 45.26 87 ALA C O 1
ATOM 1284 N N . THR A 1 90 ? -6.212 -35.932 -30.571 1.00 39.59 88 THR C N 1
ATOM 1285 C CA . THR A 1 90 ? -4.970 -36.583 -30.109 1.00 35.42 88 THR C CA 1
ATOM 1286 C C . THR A 1 90 ? -3.988 -35.565 -29.442 1.00 31.76 88 THR C C 1
ATOM 1287 O O . THR A 1 90 ? -3.395 -35.872 -28.429 1.00 29.98 88 THR C O 1
ATOM 1297 N N . MET A 1 91 ? -3.815 -34.396 -30.043 1.00 33.65 89 MET C N 1
ATOM 1298 C CA . MET A 1 91 ? -3.037 -33.257 -29.477 1.00 35.27 89 MET C CA 1
ATOM 1299 C C . MET A 1 91 ? -3.536 -32.772 -28.101 1.00 37.61 89 MET C C 1
ATOM 1300 O O . MET A 1 91 ? -2.727 -32.545 -27.219 1.00 35.80 89 MET C O 1
ATOM 1314 N N . ASN A 1 92 ? -4.850 -32.641 -27.902 1.00 36.00 90 ASN C N 1
ATOM 1315 C CA . ASN A 1 92 ? -5.414 -32.461 -26.561 1.00 35.04 90 ASN C CA 1
ATOM 1316 C C . ASN A 1 92 ? -5.002 -33.509 -25.549 1.00 31.20 90 ASN C C 1
ATOM 1317 O O . ASN A 1 92 ? -4.620 -33.160 -24.444 1.00 26.33 90 ASN C O 1
ATOM 1328 N N . LYS A 1 93 ? -5.055 -34.787 -25.906 1.00 32.14 91 LYS C N 1
ATOM 1329 C CA . LYS A 1 93 ? -4.608 -35.825 -24.976 1.00 31.83 91 LYS C CA 1
ATOM 1330 C C . LYS A 1 93 ? -3.114 -35.755 -24.657 1.00 32.03 91 LYS C C 1
ATOM 1331 O O . LYS A 1 93 ? -2.668 -36.167 -23.595 1.00 35.20 91 LYS C O 1
ATOM 1350 N N . ILE A 1 94 ? -2.355 -35.294 -25.622 1.00 30.77 92 ILE C N 1
ATOM 1351 C CA . ILE A 1 94 ? -0.936 -35.161 -25.520 1.00 31.26 92 ILE C CA 1
ATOM 1352 C C . ILE A 1 94 ? -0.592 -34.001 -24.596 1.00 28.70 92 ILE C C 1
ATOM 1353 O O . ILE A 1 94 ? 0.326 -34.113 -23.799 1.00 25.53 92 ILE C O 1
ATOM 1369 N N . ASN A 1 95 ? -1.320 -32.901 -24.734 1.00 29.01 93 ASN C N 1
ATOM 1370 C CA . ASN A 1 95 ? -1.184 -31.774 -23.823 1.00 30.74 93 ASN C CA 1
ATOM 1371 C C . ASN A 1 95 ? -1.265 -32.231 -22.379 1.00 30.52 93 ASN C C 1
ATOM 1372 O O . ASN A 1 95 ? -0.374 -31.964 -21.602 1.00 32.62 93 ASN C O 1
ATOM 1383 N N . THR A 1 96 ? -2.303 -32.988 -2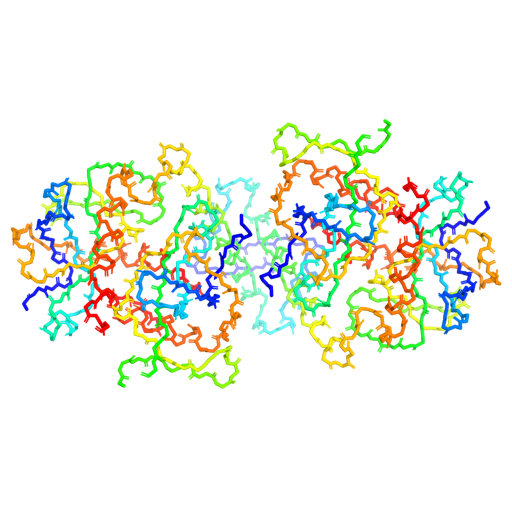2.071 1.00 31.95 94 THR C N 1
ATOM 1384 C CA . THR A 1 96 ? -2.501 -33.602 -20.750 1.00 32.00 94 THR C CA 1
ATOM 1385 C C . THR A 1 96 ? -1.332 -34.431 -20.310 1.00 31.86 94 THR C C 1
ATOM 1386 O O . THR A 1 96 ? -0.875 -34.329 -19.151 1.00 34.53 94 THR C O 1
ATOM 1396 N N . ALA A 1 97 ? -0.855 -35.266 -21.225 1.00 29.26 95 ALA C N 1
ATOM 1397 C CA . ALA A 1 97 ? 0.246 -36.143 -20.917 1.00 27.40 95 ALA C CA 1
ATOM 1398 C C . ALA A 1 97 ? 1.509 -35.352 -20.621 1.00 24.68 95 ALA C C 1
ATOM 1399 O O . ALA A 1 97 ? 2.253 -35.695 -19.732 1.00 23.43 95 ALA C O 1
ATOM 1406 N N . LEU A 1 98 ? 1.773 -34.343 -21.429 1.00 24.41 96 LEU C N 1
ATOM 1407 C CA . LEU A 1 98 ? 2.906 -33.472 -21.220 1.00 25.67 96 LEU C CA 1
ATOM 1408 C C . LEU A 1 98 ? 2.836 -32.745 -19.882 1.00 24.77 96 LEU C C 1
ATOM 1409 O O . LEU A 1 98 ? 3.804 -32.709 -19.141 1.00 23.21 96 LEU C O 1
ATOM 1425 N N . ALA A 1 99 ? 1.690 -32.151 -19.601 1.00 23.47 97 ALA C N 1
ATOM 1426 C CA . ALA A 1 99 ? 1.524 -31.383 -18.385 1.00 26.86 97 ALA C CA 1
ATOM 1427 C C . ALA A 1 99 ? 1.812 -32.315 -17.221 1.00 27.93 97 ALA C C 1
ATOM 1428 O O . ALA A 1 99 ? 2.541 -31.969 -16.289 1.00 30.28 97 ALA C O 1
ATOM 1435 N N . THR A 1 100 ? 1.276 -33.517 -17.294 1.00 26.43 98 THR C N 1
ATOM 1436 C CA . THR A 1 100 ? 1.573 -34.516 -16.285 1.00 27.68 98 THR C CA 1
ATOM 1437 C C . THR A 1 100 ? 3.036 -34.842 -16.149 1.00 27.28 98 THR C C 1
ATOM 1438 O O . THR A 1 100 ? 3.532 -34.924 -15.050 1.00 28.71 98 THR C O 1
ATOM 1448 N N . ALA A 1 101 ? 3.703 -35.079 -17.258 1.00 26.34 99 ALA C N 1
ATOM 1449 C CA . ALA A 1 101 ? 5.137 -35.362 -17.244 1.00 27.82 99 ALA C CA 1
ATOM 1450 C C . ALA A 1 101 ? 5.980 -34.235 -16.633 1.00 27.43 99 ALA C C 1
ATOM 1451 O O . ALA A 1 101 ? 6.980 -34.497 -15.964 1.00 26.73 99 ALA C O 1
ATOM 1458 N N . LEU A 1 102 ? 5.585 -32.998 -16.860 1.00 26.57 100 LEU C N 1
ATOM 1459 C CA . LEU A 1 102 ? 6.309 -31.860 -16.307 1.00 28.73 100 LEU C CA 1
ATOM 1460 C C . LEU A 1 102 ? 5.665 -31.318 -15.057 1.00 30.92 100 LEU C C 1
ATOM 1461 O O . LEU A 1 102 ? 5.894 -30.143 -14.724 1.00 30.61 100 LEU C O 1
ATOM 1477 N N . GLY A 1 103 ? 4.854 -32.157 -14.394 1.00 29.92 101 GLY C N 1
ATOM 1478 C CA . GLY A 1 103 ? 4.293 -31.895 -13.088 1.00 31.22 101 GLY C CA 1
ATOM 1479 C C . GLY A 1 103 ? 3.562 -30.585 -12.930 1.00 34.48 101 GLY C C 1
ATOM 1480 O O . GLY A 1 103 ? 3.661 -29.935 -11.907 1.00 37.44 101 GLY C O 1
ATOM 1484 N N . LEU A 1 104 ? 2.842 -30.167 -13.945 1.00 38.11 102 LEU C N 1
ATOM 1485 C CA . LEU A 1 104 ? 1.976 -29.023 -13.791 1.00 41.77 102 LEU C CA 1
ATOM 1486 C C . LEU A 1 104 ? 0.902 -29.323 -12.722 1.00 43.73 102 LEU C C 1
ATOM 1487 O O . LEU A 1 104 ? 0.374 -30.424 -12.677 1.00 41.60 102 LEU C O 1
ATOM 1503 N N . PRO A 1 105 ? 0.640 -28.349 -11.817 1.00 50.62 103 PRO C N 1
ATOM 1504 C CA . PRO A 1 105 ? -0.252 -28.634 -10.685 1.00 44.09 103 PRO C CA 1
ATOM 1505 C C . PRO A 1 105 ? -1.724 -28.712 -11.068 1.00 41.88 103 PRO C C 1
ATOM 1506 O O . PRO A 1 105 ? -2.139 -28.262 -12.131 1.00 41.87 103 PRO C O 1
ATOM 1517 N N . TRP A 1 106 ? -2.495 -29.310 -10.175 1.00 44.78 104 TRP C N 1
ATOM 1518 C CA . TRP A 1 106 ? -3.943 -29.399 -10.314 1.00 50.62 104 TRP C CA 1
ATOM 1519 C C . TRP A 1 106 ? -4.528 -27.987 -10.065 1.00 54.31 104 TRP C C 1
ATOM 1520 O O . TRP A 1 106 ? -3.921 -27.207 -9.313 1.00 52.82 104 TRP C O 1
ATOM 1541 N N . PRO A 1 107 ? -5.701 -27.655 -10.659 1.00 59.96 105 PRO C N 1
ATOM 1542 C CA . PRO A 1 107 ? -6.623 -28.525 -11.398 1.00 62.10 105 PRO C CA 1
ATOM 1543 C C . PRO A 1 107 ? -6.068 -28.960 -12.756 1.00 64.91 105 PRO C C 1
ATOM 1544 O O . PRO A 1 107 ? -6.276 -30.100 -13.181 1.00 68.69 105 PRO C O 1
ATOM 1555 N N . MET B 1 3 ? 20.299 -41.944 -3.115 1.00 63.17 1 MET D N 1
ATOM 1556 C CA . MET B 1 3 ? 19.863 -40.509 -2.961 1.00 64.76 1 MET D CA 1
ATOM 1557 C C . MET B 1 3 ? 18.461 -40.350 -2.424 1.00 63.71 1 MET D C 1
ATOM 1558 O O . MET B 1 3 ? 17.514 -41.025 -2.890 1.00 55.12 1 MET D O 1
ATOM 1572 N N . ASN B 1 4 ? 18.306 -39.448 -1.442 1.00 62.51 2 ASN D N 1
ATOM 1573 C CA . ASN B 1 4 ? 16.979 -38.917 -1.115 1.00 63.17 2 ASN D CA 1
ATOM 1574 C C . ASN B 1 4 ? 16.409 -38.300 -2.406 1.00 58.25 2 ASN D C 1
ATOM 1575 O O . ASN B 1 4 ? 16.955 -37.315 -2.908 1.00 59.86 2 ASN D O 1
ATOM 1586 N N . ALA B 1 5 ? 15.374 -38.945 -2.960 1.00 56.37 3 ALA D N 1
ATOM 1587 C CA . ALA B 1 5 ? 14.699 -38.544 -4.216 1.00 54.77 3 ALA D CA 1
ATOM 1588 C C . ALA B 1 5 ? 14.456 -37.013 -4.321 1.00 53.54 3 ALA D C 1
ATOM 1589 O O . ALA B 1 5 ? 13.858 -36.418 -3.430 1.00 54.93 3 ALA D O 1
ATOM 1596 N N . PRO B 1 6 ? 14.945 -36.375 -5.390 1.00 43.58 4 PRO D N 1
ATOM 1597 C CA . PRO B 1 6 ? 14.798 -34.940 -5.510 1.00 44.88 4 PRO D CA 1
ATOM 1598 C C . PRO B 1 6 ? 13.370 -34.560 -5.910 1.00 42.15 4 PRO D C 1
ATOM 1599 O O . PRO B 1 6 ? 12.610 -35.395 -6.379 1.00 48.43 4 PRO D O 1
ATOM 1610 N N . LEU B 1 7 ? 13.032 -33.292 -5.744 1.00 38.98 5 LEU D N 1
ATOM 1611 C CA . LEU B 1 7 ? 11.672 -32.840 -5.877 1.00 36.57 5 LEU D CA 1
ATOM 1612 C C . LEU B 1 7 ? 11.616 -31.681 -6.860 1.00 32.61 5 LEU D C 1
ATOM 1613 O O . LEU B 1 7 ? 12.528 -30.874 -6.948 1.00 32.85 5 LEU D O 1
ATOM 1629 N N . ARG B 1 8 ? 10.526 -31.649 -7.601 1.00 27.82 6 ARG D N 1
ATOM 1630 C CA . ARG B 1 8 ? 10.182 -30.550 -8.463 1.00 29.24 6 ARG D CA 1
ATOM 1631 C C . ARG B 1 8 ? 10.310 -29.192 -7.726 1.00 29.81 6 ARG D C 1
ATOM 1632 O O . ARG B 1 8 ? 9.836 -29.059 -6.639 1.00 30.86 6 ARG D O 1
ATOM 1653 N N . GLY B 1 9 ? 10.945 -28.208 -8.328 1.00 31.04 7 GLY D N 1
ATOM 1654 C CA . GLY B 1 9 ? 11.211 -26.938 -7.648 1.00 31.82 7 GLY D CA 1
ATOM 1655 C C . GLY B 1 9 ? 12.532 -26.828 -6.927 1.00 32.32 7 GLY D C 1
ATOM 1656 O O . GLY B 1 9 ? 12.881 -25.726 -6.482 1.00 34.90 7 GLY D O 1
ATOM 1660 N N . GLN B 1 10 ? 13.288 -27.927 -6.815 1.00 28.93 8 GLN D N 1
ATOM 1661 C CA . GLN B 1 10 ? 14.575 -27.855 -6.170 1.00 27.45 8 GLN D CA 1
ATOM 1662 C C . GLN B 1 10 ? 15.609 -27.432 -7.165 1.00 28.20 8 GLN D C 1
ATOM 1663 O O . GLN B 1 10 ? 15.486 -27.697 -8.336 1.00 33.19 8 GLN D O 1
ATOM 1677 N N . VAL B 1 11 ? 16.630 -26.734 -6.705 1.00 31.87 9 VAL D N 1
ATOM 1678 C CA . VAL B 1 11 ? 17.737 -26.348 -7.539 1.00 30.77 9 VAL D CA 1
ATOM 1679 C C . VAL B 1 11 ? 18.932 -27.132 -7.079 1.00 33.02 9 VAL D C 1
ATOM 1680 O O . VAL B 1 11 ? 19.157 -27.242 -5.893 1.00 33.33 9 VAL D O 1
ATOM 1693 N N . TYR B 1 12 ? 19.657 -27.732 -8.014 1.00 33.01 10 TYR D N 1
ATOM 1694 C CA . TYR B 1 12 ? 20.893 -28.423 -7.685 1.00 33.48 10 TYR D CA 1
ATOM 1695 C C . TYR B 1 12 ? 21.982 -27.879 -8.580 1.00 40.42 10 TYR D C 1
ATOM 1696 O O . TYR B 1 12 ? 21.719 -27.448 -9.715 1.00 40.09 10 TYR D O 1
ATOM 1713 N N . ARG B 1 13 ? 23.212 -27.907 -8.082 1.00 44.85 11 ARG D N 1
ATOM 1714 C CA . ARG B 1 13 ? 24.360 -27.481 -8.884 1.00 49.50 11 ARG D CA 1
ATOM 1715 C C . ARG B 1 13 ? 24.806 -28.743 -9.639 1.00 46.05 11 ARG D C 1
ATOM 1716 O O . ARG B 1 13 ? 24.965 -29.780 -9.019 1.00 44.01 11 ARG D O 1
ATOM 1737 N N . CYS B 1 14 ? 25.007 -28.658 -10.956 1.00 44.15 12 CYS D N 1
ATOM 1738 C CA . CYS B 1 14 ? 25.442 -29.805 -11.770 1.00 42.48 12 CYS D CA 1
ATOM 1739 C C . CYS B 1 14 ? 26.498 -29.448 -12.820 1.00 39.18 12 CYS D C 1
ATOM 1740 O O . CYS B 1 14 ? 26.277 -28.547 -13.638 1.00 38.65 12 CYS D O 1
ATOM 1747 N N . ASP B 1 15 ? 27.607 -30.194 -12.817 1.00 41.39 13 ASP D N 1
ATOM 1748 C CA . ASP B 1 15 ? 28.706 -30.066 -13.797 1.00 44.27 13 ASP D CA 1
ATOM 1749 C C . ASP B 1 15 ? 28.527 -31.109 -14.916 1.00 43.97 13 ASP D C 1
ATOM 1750 O O . ASP B 1 15 ? 28.684 -32.306 -14.706 1.00 40.57 13 ASP D O 1
ATOM 1759 N N . LEU B 1 16 ? 28.222 -30.622 -16.112 1.00 48.59 14 LEU D N 1
ATOM 1760 C CA . LEU B 1 16 ? 27.979 -31.476 -17.272 1.00 55.15 14 LEU D CA 1
ATOM 1761 C C . LEU B 1 16 ? 29.189 -31.594 -18.198 1.00 57.72 14 LEU D C 1
ATOM 1762 O O . LEU B 1 16 ? 29.060 -32.071 -19.335 1.00 59.46 14 LEU D O 1
ATOM 1778 N N . GLY B 1 17 ? 30.359 -31.184 -17.691 1.00 63.24 15 GLY D N 1
ATOM 1779 C CA . GLY B 1 17 ? 31.619 -31.149 -18.449 1.00 60.87 15 GLY D CA 1
ATOM 1780 C C . GLY B 1 17 ? 32.190 -29.761 -18.695 1.00 58.64 15 GLY D C 1
ATOM 1781 O O . GLY B 1 17 ? 33.319 -29.657 -19.174 1.00 56.60 15 GLY D O 1
ATOM 1785 N N . TYR B 1 18 ? 31.436 -28.701 -18.367 1.00 55.24 16 TYR D N 1
ATOM 1786 C CA . TYR B 1 18 ? 31.786 -27.319 -18.746 1.00 51.53 16 TYR D CA 1
ATOM 1787 C C . TYR B 1 18 ? 31.556 -26.344 -17.599 1.00 50.94 16 TYR D C 1
ATOM 1788 O O . TYR B 1 18 ? 31.222 -25.188 -17.818 1.00 56.26 16 TYR D O 1
ATOM 1805 N N . GLY B 1 19 ? 31.721 -26.804 -16.368 1.00 51.52 17 GLY D N 1
ATOM 1806 C CA . GLY B 1 19 ? 31.475 -25.956 -15.196 1.00 50.34 17 GLY D CA 1
ATOM 1807 C C . GLY B 1 19 ? 30.165 -26.257 -14.480 1.00 51.35 17 GLY D C 1
ATOM 1808 O O . GLY B 1 19 ? 29.155 -26.615 -15.110 1.00 43.97 17 GLY D O 1
ATOM 1812 N N . ALA B 1 20 ? 30.206 -26.092 -13.156 1.00 46.84 18 ALA D N 1
ATOM 1813 C CA . ALA B 1 20 ? 29.092 -26.380 -12.272 1.00 47.16 18 ALA D CA 1
ATOM 1814 C C . ALA B 1 20 ? 28.107 -25.314 -12.490 1.00 48.77 18 ALA D C 1
ATOM 1815 O O . ALA B 1 20 ? 28.478 -24.154 -12.511 1.00 56.59 18 ALA D O 1
ATOM 1822 N N . LYS B 1 21 ? 26.848 -25.673 -12.621 1.00 44.83 19 LYS D N 1
ATOM 1823 C CA . LYS B 1 21 ? 25.834 -24.659 -12.818 1.00 43.83 19 LYS D CA 1
ATOM 1824 C C . LYS B 1 21 ? 24.545 -25.085 -12.155 1.00 41.27 19 LYS D C 1
ATOM 1825 O O . LYS B 1 21 ? 24.345 -26.272 -11.945 1.00 41.09 19 LYS D O 1
ATOM 1844 N N . PRO B 1 22 ? 23.676 -24.118 -11.814 1.00 39.94 20 PRO D N 1
ATOM 1845 C CA . PRO B 1 22 ? 22.440 -24.415 -11.114 1.00 36.56 20 PRO D CA 1
ATOM 1846 C C . PRO B 1 22 ? 21.333 -24.855 -12.078 1.00 35.13 20 PRO D C 1
ATOM 1847 O O . PRO B 1 22 ? 21.097 -24.179 -13.106 1.00 34.81 20 PRO D O 1
ATOM 1858 N N . TRP B 1 23 ? 20.649 -25.959 -11.738 1.00 34.12 21 TRP D N 1
ATOM 1859 C CA . TRP B 1 23 ? 19.501 -26.458 -12.502 1.00 31.00 21 TRP D CA 1
ATOM 1860 C C . TRP B 1 23 ? 18.273 -26.608 -11.631 1.00 30.77 21 TRP D C 1
ATOM 1861 O O . TRP B 1 23 ? 18.356 -27.146 -10.544 1.00 32.40 21 TRP D O 1
ATOM 1882 N N . LEU B 1 24 ? 17.123 -26.238 -12.193 1.00 28.47 22 LEU D N 1
ATOM 1883 C CA . LEU B 1 24 ? 15.823 -26.314 -11.566 1.00 27.60 22 LEU D CA 1
ATOM 1884 C C . LEU B 1 24 ? 15.035 -27.514 -12.095 1.00 27.70 22 LEU D C 1
ATOM 1885 O O . LEU B 1 24 ? 14.751 -27.582 -13.286 1.00 28.91 22 LEU D O 1
ATOM 1901 N N . ILE B 1 25 ? 14.630 -28.418 -11.200 1.00 25.72 23 ILE D N 1
ATOM 1902 C CA . ILE B 1 25 ? 13.875 -29.618 -11.563 1.00 25.03 23 ILE D CA 1
ATOM 1903 C C . ILE B 1 25 ? 12.426 -29.300 -11.922 1.00 25.88 23 ILE D C 1
ATOM 1904 O O . ILE B 1 25 ? 11.734 -28.602 -11.182 1.00 25.70 23 ILE D O 1
ATOM 1920 N N . VAL B 1 26 ? 11.967 -29.797 -13.067 1.00 25.73 24 VAL D N 1
ATOM 1921 C CA . VAL B 1 26 ? 10.568 -29.558 -13.513 1.00 24.94 24 VAL D CA 1
ATOM 1922 C C . VAL B 1 26 ? 9.771 -30.848 -13.727 1.00 24.85 24 VAL D C 1
ATOM 1923 O O . VAL B 1 26 ? 8.561 -30.822 -13.807 1.00 24.75 24 VAL D O 1
ATOM 1936 N N . SER B 1 27 ? 10.424 -32.003 -13.760 1.00 26.05 25 SER D N 1
ATOM 1937 C CA . SER B 1 27 ? 9.656 -33.269 -13.937 1.00 24.55 25 SER D CA 1
ATOM 1938 C C . SER B 1 27 ? 8.826 -33.560 -12.693 1.00 24.53 25 SER D C 1
ATOM 1939 O O . SER B 1 27 ? 9.133 -33.087 -11.583 1.00 25.69 25 SER D O 1
ATOM 1946 N N . ASN B 1 28 ? 7.767 -34.328 -12.861 1.00 23.74 26 ASN D N 1
ATOM 1947 C CA . ASN B 1 28 ? 6.912 -34.665 -11.740 1.00 24.43 26 ASN D CA 1
ATOM 1948 C C . ASN B 1 28 ? 7.651 -35.600 -10.786 1.00 27.01 26 ASN D C 1
ATOM 1949 O O . ASN B 1 28 ? 8.624 -36.293 -11.193 1.00 28.21 26 ASN D O 1
ATOM 1960 N N . ASN B 1 29 ? 7.200 -35.614 -9.531 1.00 28.49 27 ASN D N 1
ATOM 1961 C CA . ASN B 1 29 ? 7.931 -36.266 -8.415 1.00 30.02 27 ASN D CA 1
ATOM 1962 C C . ASN B 1 29 ? 7.846 -37.752 -8.394 1.00 31.75 27 ASN D C 1
ATOM 1963 O O . ASN B 1 29 ? 8.698 -38.361 -7.789 1.00 34.43 27 ASN D O 1
ATOM 1974 N N . ALA B 1 30 ? 6.832 -38.326 -9.039 1.00 33.20 28 ALA D N 1
ATOM 1975 C CA . ALA B 1 30 ? 6.760 -39.773 -9.216 1.00 34.66 28 ALA D CA 1
ATOM 1976 C C . ALA B 1 30 ? 7.874 -40.191 -10.118 1.00 37.11 28 ALA D C 1
ATOM 1977 O O . ALA B 1 30 ? 8.579 -41.168 -9.819 1.00 40.56 28 ALA D O 1
ATOM 1984 N N . ARG B 1 31 ? 8.062 -39.447 -11.217 1.00 37.22 29 ARG D N 1
ATOM 1985 C CA . ARG B 1 31 ? 9.193 -39.744 -12.103 1.00 36.08 29 ARG D CA 1
ATOM 1986 C C . ARG B 1 31 ? 10.518 -39.566 -11.392 1.00 35.82 29 ARG D C 1
ATOM 1987 O O . ARG B 1 31 ? 11.389 -40.439 -11.453 1.00 37.87 29 ARG D O 1
ATOM 2008 N N . ASN B 1 32 ? 10.647 -38.433 -10.718 1.00 35.39 30 ASN D N 1
ATOM 2009 C CA . ASN B 1 32 ? 11.810 -38.135 -9.915 1.00 35.07 30 ASN D CA 1
ATOM 2010 C C . ASN B 1 32 ? 12.178 -39.231 -8.909 1.00 37.42 30 ASN D C 1
ATOM 2011 O O . ASN B 1 32 ? 13.367 -39.432 -8.638 1.00 39.69 30 ASN D O 1
ATOM 2022 N N . ARG B 1 33 ? 11.189 -39.936 -8.362 1.00 40.38 31 ARG D N 1
ATOM 2023 C CA . ARG B 1 33 ? 11.476 -40.957 -7.329 1.00 47.93 31 ARG D CA 1
ATOM 2024 C C . ARG B 1 33 ? 11.844 -42.337 -7.895 1.00 44.78 31 ARG D C 1
ATOM 2025 O O . ARG B 1 33 ? 12.686 -42.983 -7.320 1.00 51.93 31 ARG D O 1
ATOM 2046 N N . HIS B 1 34 ? 11.257 -42.742 -9.025 1.00 43.72 32 HIS D N 1
ATOM 2047 C CA . HIS B 1 34 ? 11.456 -44.073 -9.636 1.00 44.98 32 HIS D CA 1
ATOM 2048 C C . HIS B 1 34 ? 12.455 -44.222 -10.815 1.00 44.05 32 HIS D C 1
ATOM 2049 O O . HIS B 1 34 ? 13.046 -45.282 -10.993 1.00 43.91 32 HIS D O 1
ATOM 2064 N N . THR B 1 35 ? 12.591 -43.181 -11.626 1.00 39.54 33 THR D N 1
ATOM 2065 C CA . THR B 1 35 ? 13.417 -43.168 -12.850 1.00 37.21 33 THR D CA 1
ATOM 2066 C C . THR B 1 35 ? 14.856 -42.777 -12.468 1.00 35.87 33 THR D C 1
ATOM 2067 O O . THR B 1 35 ? 15.106 -42.223 -11.372 1.00 32.69 33 THR D O 1
ATOM 2077 N N . ALA B 1 36 ? 15.821 -43.096 -13.319 1.00 31.34 34 ALA D N 1
ATOM 2078 C CA . ALA B 1 36 ? 17.203 -42.704 -13.008 1.00 36.97 34 ALA D CA 1
ATOM 2079 C C . ALA B 1 36 ? 17.528 -41.231 -13.336 1.00 37.43 34 ALA D C 1
ATOM 2080 O O . ALA B 1 36 ? 18.641 -40.790 -13.045 1.00 39.34 34 ALA D O 1
ATOM 2087 N N . ASP B 1 37 ? 16.551 -40.465 -13.839 1.00 38.41 35 ASP D N 1
ATOM 2088 C CA . ASP B 1 37 ? 16.772 -39.172 -14.497 1.00 43.03 35 ASP D CA 1
ATOM 2089 C C . ASP B 1 37 ? 15.678 -38.184 -14.141 1.00 36.51 35 ASP D C 1
ATOM 2090 O O . ASP B 1 37 ? 14.544 -38.546 -13.954 1.00 37.39 35 ASP D O 1
ATOM 2099 N N . VAL B 1 38 ? 16.045 -36.916 -14.073 1.00 33.38 36 VAL D N 1
ATOM 2100 C CA . VAL B 1 38 ? 15.094 -35.823 -13.880 1.00 30.99 36 VAL D CA 1
ATOM 2101 C C . VAL B 1 38 ? 15.150 -34.930 -15.085 1.00 27.95 36 VAL D C 1
ATOM 2102 O O . VAL B 1 38 ? 16.140 -34.899 -15.788 1.00 25.94 36 VAL D O 1
ATOM 2115 N N . VAL B 1 39 ? 14.113 -34.161 -15.283 1.00 27.45 37 VAL D N 1
ATOM 2116 C CA . VAL B 1 39 ? 14.100 -33.145 -16.332 1.00 27.04 37 VAL D CA 1
ATOM 2117 C C . VAL B 1 39 ? 14.260 -31.786 -15.647 1.00 29.47 37 VAL D C 1
ATOM 2118 O O . VAL B 1 39 ? 13.562 -31.481 -14.687 1.00 30.20 37 VAL D O 1
ATOM 2131 N N . ALA B 1 40 ? 15.151 -30.964 -16.158 1.00 30.89 38 ALA D N 1
ATOM 2132 C CA . ALA B 1 40 ? 15.402 -29.650 -15.573 1.00 31.67 38 ALA D CA 1
ATOM 2133 C C . ALA B 1 40 ? 15.603 -28.528 -16.580 1.00 33.05 38 ALA D C 1
ATOM 2134 O O . ALA B 1 40 ? 15.787 -28.762 -17.793 1.00 34.58 38 ALA D O 1
ATOM 2141 N N . VAL B 1 41 ? 15.543 -27.306 -16.062 1.00 31.16 39 VAL D N 1
ATOM 2142 C CA . VAL B 1 41 ? 15.927 -26.102 -16.812 1.00 31.95 39 VAL D CA 1
ATOM 2143 C C . VAL B 1 41 ? 17.021 -25.420 -16.027 1.00 31.80 39 VAL D C 1
ATOM 2144 O O . VAL B 1 41 ? 17.043 -25.496 -14.807 1.00 32.54 39 VAL D O 1
ATOM 2157 N N . ARG B 1 42 ? 17.938 -24.755 -16.693 1.00 35.94 40 ARG D N 1
ATOM 2158 C CA . ARG B 1 42 ? 19.070 -24.154 -15.970 1.00 41.98 40 ARG D CA 1
ATOM 2159 C C . ARG B 1 42 ? 18.912 -22.669 -15.732 1.00 38.61 40 ARG D C 1
ATOM 2160 O O . ARG B 1 42 ? 18.248 -21.972 -16.495 1.00 36.31 40 ARG D O 1
ATOM 2181 N N . LEU B 1 43 ? 19.495 -22.218 -14.635 1.00 41.00 41 LEU D N 1
ATOM 2182 C CA . LEU B 1 43 ? 19.423 -20.811 -14.257 1.00 42.13 41 LEU D CA 1
ATOM 2183 C C . LEU B 1 43 ? 20.688 -20.226 -14.808 1.00 39.44 41 LEU D C 1
ATOM 2184 O O . LEU B 1 43 ? 21.770 -20.645 -14.424 1.00 44.58 41 LEU D O 1
ATOM 2200 N N . THR B 1 44 ? 20.538 -19.312 -15.746 1.00 43.59 42 THR D N 1
ATOM 2201 C CA . THR B 1 44 ? 21.654 -18.611 -16.394 1.00 50.50 42 THR D CA 1
ATOM 2202 C C . THR B 1 44 ? 21.851 -17.231 -15.713 1.00 52.71 42 THR D C 1
ATOM 2203 O O . THR B 1 44 ? 21.268 -16.988 -14.640 1.00 53.81 42 THR D O 1
ATOM 2213 N N . THR B 1 45 ? 22.598 -16.315 -16.347 1.00 53.66 43 THR D N 1
ATOM 2214 C CA . THR B 1 45 ? 22.971 -15.055 -15.694 1.00 58.42 43 THR D CA 1
ATOM 2215 C C . THR B 1 45 ? 23.212 -13.822 -16.603 1.00 63.05 43 THR D C 1
ATOM 2216 O O . THR B 1 45 ? 23.151 -13.888 -17.833 1.00 66.15 43 THR D O 1
ATOM 2226 N N . PRO B 1 51 ? 14.223 -10.119 -20.936 1.00 69.34 49 PRO D N 1
ATOM 2227 C CA . PRO B 1 51 ? 13.150 -10.524 -21.857 1.00 73.48 49 PRO D CA 1
ATOM 2228 C C . PRO B 1 51 ? 12.085 -11.486 -21.244 1.00 72.19 49 PRO D C 1
ATOM 2229 O O . PRO B 1 51 ? 11.951 -11.562 -20.016 1.00 75.41 49 PRO D O 1
ATOM 2240 N N . THR B 1 52 ? 11.347 -12.202 -22.099 1.00 72.49 50 THR D N 1
ATOM 2241 C CA . THR B 1 52 ? 10.282 -13.156 -21.687 1.00 72.23 50 THR D CA 1
ATOM 2242 C C . THR B 1 52 ? 10.669 -14.354 -20.779 1.00 74.03 50 THR D C 1
ATOM 2243 O O . THR B 1 52 ? 9.798 -15.132 -20.372 1.00 79.56 50 THR D O 1
ATOM 2253 N N . TRP B 1 53 ? 11.935 -14.480 -20.444 1.00 65.18 51 TRP D N 1
ATOM 2254 C CA . TRP B 1 53 ? 12.385 -15.535 -19.565 1.00 56.34 51 TRP D CA 1
ATOM 2255 C C . TRP B 1 53 ? 11.837 -15.321 -18.151 1.00 50.34 51 TRP D C 1
ATOM 2256 O O . TRP B 1 53 ? 11.043 -14.453 -17.935 1.00 49.28 51 TRP D O 1
ATOM 2277 N N . VAL B 1 54 ? 12.259 -16.119 -17.190 1.00 47.57 52 VAL D N 1
ATOM 2278 C CA . VAL B 1 54 ? 11.800 -15.942 -15.832 1.00 50.31 52 VAL D CA 1
ATOM 2279 C C . VAL B 1 54 ? 12.968 -15.620 -14.906 1.00 51.23 52 VAL D C 1
ATOM 2280 O O . VAL B 1 54 ? 13.911 -16.415 -14.778 1.00 48.07 52 VAL D O 1
ATOM 2293 N N . ALA B 1 55 ? 12.879 -14.444 -14.272 1.00 50.46 53 ALA D N 1
ATOM 2294 C CA . ALA B 1 55 ? 13.791 -14.047 -13.201 1.00 49.43 53 ALA D CA 1
ATOM 2295 C C . ALA B 1 55 ? 13.502 -14.848 -11.903 1.00 46.39 53 ALA D C 1
ATOM 2296 O O . ALA B 1 55 ? 12.343 -15.091 -11.545 1.00 47.28 53 ALA D O 1
ATOM 2303 N N . MET B 1 56 ? 14.566 -15.293 -11.233 1.00 43.27 54 MET D N 1
ATOM 2304 C CA . MET B 1 56 ? 14.487 -15.639 -9.822 1.00 43.96 54 MET D CA 1
ATOM 2305 C C . MET B 1 56 ? 14.073 -14.384 -9.062 1.00 48.17 54 MET D C 1
ATOM 2306 O O . MET B 1 56 ? 14.243 -13.269 -9.527 1.00 43.65 54 MET D O 1
ATOM 2320 N N . GLY B 1 57 ? 13.462 -14.573 -7.909 1.00 48.29 55 GLY D N 1
ATOM 2321 C CA . GLY B 1 57 ? 12.960 -13.473 -7.113 1.00 52.25 55 GLY D CA 1
ATOM 2322 C C . GLY B 1 57 ? 13.825 -13.316 -5.887 1.00 52.72 55 GLY D C 1
ATOM 2323 O O . GLY B 1 57 ? 14.619 -14.220 -5.566 1.00 46.32 55 GLY D O 1
ATOM 2327 N N . PRO B 1 58 ? 13.662 -12.190 -5.176 1.00 55.13 56 PRO D N 1
ATOM 2328 C CA . PRO B 1 58 ? 14.498 -11.943 -4.009 1.00 53.19 56 PRO D CA 1
ATOM 2329 C C . PRO B 1 58 ? 14.391 -12.988 -2.913 1.00 47.74 56 PRO D C 1
ATOM 2330 O O . PRO B 1 58 ? 15.337 -13.153 -2.149 1.00 40.37 56 PRO D O 1
ATOM 2341 N N . SER B 1 59 ? 13.265 -13.693 -2.847 1.00 46.74 57 SER D N 1
ATOM 2342 C CA . SER B 1 59 ? 13.061 -14.720 -1.830 1.00 51.00 57 SER D CA 1
ATOM 2343 C C . SER B 1 59 ? 13.467 -16.113 -2.323 1.00 51.21 57 SER D C 1
ATOM 2344 O O . SER B 1 59 ? 13.392 -17.073 -1.561 1.00 46.24 57 SER D O 1
ATOM 2351 N N . ASP B 1 60 ? 13.901 -16.217 -3.586 1.00 52.51 58 ASP D N 1
ATOM 2352 C CA . ASP B 1 60 ? 14.376 -17.484 -4.174 1.00 53.29 58 ASP D CA 1
ATOM 2353 C C . ASP B 1 60 ? 15.836 -17.757 -3.735 1.00 58.59 58 ASP D C 1
ATOM 2354 O O . ASP B 1 60 ? 16.551 -16.826 -3.329 1.00 57.01 58 ASP D O 1
ATOM 2363 N N . PRO B 1 61 ? 16.282 -19.027 -3.795 1.00 60.45 59 PRO D N 1
ATOM 2364 C CA . PRO B 1 61 ? 17.546 -19.392 -3.140 1.00 58.61 59 PRO D CA 1
ATOM 2365 C C . PRO B 1 61 ? 18.824 -18.957 -3.872 1.00 55.93 59 PRO D C 1
ATOM 2366 O O . PRO B 1 61 ? 19.901 -19.017 -3.279 1.00 65.38 59 PRO D O 1
ATOM 2377 N N . LEU B 1 62 ? 18.707 -18.518 -5.124 1.00 50.96 60 LEU D N 1
ATOM 2378 C CA . LEU B 1 62 ? 19.841 -18.010 -5.890 1.00 54.12 60 LEU D CA 1
ATOM 2379 C C . LEU B 1 62 ? 19.365 -16.991 -6.921 1.00 50.93 60 LEU D C 1
ATOM 2380 O O . LEU B 1 62 ? 18.167 -16.896 -7.209 1.00 51.73 60 LEU D O 1
ATOM 2396 N N . THR B 1 63 ? 20.298 -16.195 -7.428 1.00 49.54 61 THR D N 1
ATOM 2397 C CA . THR B 1 63 ? 20.017 -15.232 -8.513 1.00 52.27 61 THR D CA 1
ATOM 2398 C C . THR B 1 63 ? 20.053 -15.937 -9.891 1.00 52.48 61 THR D C 1
ATOM 2399 O O . THR B 1 63 ? 20.643 -16.999 -10.022 1.00 49.26 61 THR D O 1
ATOM 2409 N N . GLY B 1 64 ? 19.410 -15.372 -10.908 1.00 49.12 62 GLY D N 1
ATOM 2410 C CA . GLY B 1 64 ? 19.465 -15.977 -12.239 1.00 50.59 62 GLY D CA 1
ATOM 2411 C C . GLY B 1 64 ? 18.158 -16.030 -12.992 1.00 47.15 62 GLY D C 1
ATOM 2412 O O . GLY B 1 64 ? 17.110 -15.635 -12.485 1.00 45.33 62 GLY D O 1
ATOM 2416 N N . TYR B 1 65 ? 18.255 -16.503 -14.227 1.00 45.24 63 TYR D N 1
ATOM 2417 C CA . TYR B 1 65 ? 17.161 -16.484 -15.185 1.00 53.29 63 TYR D CA 1
ATOM 2418 C C . TYR B 1 65 ? 16.962 -17.853 -15.833 1.00 54.04 63 TYR D C 1
ATOM 2419 O O . TYR B 1 65 ? 17.920 -18.560 -16.150 1.00 55.31 63 TYR D O 1
ATOM 2436 N N . VAL B 1 66 ? 15.701 -18.201 -16.057 1.00 58.38 64 VAL D N 1
ATOM 2437 C CA . VAL B 1 66 ? 15.323 -19.519 -16.563 1.00 51.61 64 VAL D CA 1
ATOM 2438 C C . VAL B 1 66 ? 14.753 -19.381 -17.969 1.00 48.78 64 VAL D C 1
ATOM 2439 O O . VAL B 1 66 ? 13.798 -18.612 -18.213 1.00 46.52 64 VAL D O 1
ATOM 2452 N N . ASN B 1 67 ? 15.366 -20.102 -18.904 1.00 45.01 65 ASN D N 1
ATOM 2453 C CA . ASN B 1 67 ? 14.835 -20.190 -20.245 1.00 47.44 65 ASN D CA 1
ATOM 2454 C C . ASN B 1 67 ? 14.063 -21.509 -20.343 1.00 45.79 65 ASN D C 1
ATOM 2455 O O . ASN B 1 67 ? 14.656 -22.562 -20.582 1.00 41.10 65 ASN D O 1
ATOM 2466 N N . ALA B 1 68 ? 12.744 -21.438 -20.158 1.00 40.49 66 ALA D N 1
ATOM 2467 C CA . ALA B 1 68 ? 11.900 -22.629 -20.256 1.00 45.47 66 ALA D CA 1
ATOM 2468 C C . ALA B 1 68 ? 11.896 -23.275 -21.654 1.00 48.16 66 ALA D C 1
ATOM 2469 O O . ALA B 1 68 ? 11.360 -24.371 -21.822 1.00 47.58 66 ALA D O 1
ATOM 2476 N N . ASP B 1 69 ? 12.476 -22.606 -22.648 1.00 47.85 67 ASP D N 1
ATOM 2477 C CA . ASP B 1 69 ? 12.673 -23.220 -23.950 1.00 50.52 67 ASP D CA 1
ATOM 2478 C C . ASP B 1 69 ? 13.745 -24.313 -23.924 1.00 46.40 67 ASP D C 1
ATOM 2479 O O . ASP B 1 69 ? 13.773 -25.130 -24.826 1.00 42.06 67 ASP D O 1
ATOM 2488 N N . ASN B 1 70 ? 14.613 -24.333 -22.912 1.00 39.08 68 ASN D N 1
ATOM 2489 C CA . ASN B 1 70 ? 15.745 -25.246 -22.900 1.00 43.64 68 ASN D CA 1
ATOM 2490 C C . ASN B 1 70 ? 15.641 -26.229 -21.761 1.00 40.61 68 ASN D C 1
ATOM 2491 O O . ASN B 1 70 ? 16.210 -26.078 -20.684 1.00 52.33 68 ASN D O 1
ATOM 2502 N N . ILE B 1 71 ? 14.881 -27.251 -22.049 1.00 40.68 69 ILE D N 1
ATOM 2503 C CA . ILE B 1 71 ? 14.614 -28.318 -21.127 1.00 38.55 69 ILE D CA 1
ATOM 2504 C C . ILE B 1 71 ? 15.644 -29.385 -21.452 1.00 33.39 69 ILE D C 1
ATOM 2505 O O . ILE B 1 71 ? 15.918 -29.643 -22.606 1.00 30.97 69 ILE D O 1
ATOM 2521 N N . GLU B 1 72 ? 16.230 -29.999 -20.427 1.00 32.70 70 GLU D N 1
ATOM 2522 C CA . GLU B 1 72 ? 17.159 -31.117 -20.612 1.00 29.17 70 GLU D CA 1
ATOM 2523 C C . GLU B 1 72 ? 16.840 -32.158 -19.573 1.00 28.13 70 GLU D C 1
ATOM 2524 O O . GLU B 1 72 ? 16.140 -31.873 -18.602 1.00 31.67 70 GLU D O 1
ATOM 2536 N N . THR B 1 73 ? 17.477 -33.301 -19.719 1.00 25.73 71 THR D N 1
ATOM 2537 C CA . THR B 1 73 ? 17.373 -34.418 -18.839 1.00 26.41 71 THR D CA 1
ATOM 2538 C C . THR B 1 73 ? 18.716 -34.645 -18.110 1.00 27.20 71 THR D C 1
ATOM 2539 O O . THR B 1 73 ? 19.729 -34.860 -18.753 1.00 30.96 71 THR D O 1
ATOM 2549 N N . LEU B 1 74 ? 18.740 -34.560 -16.781 1.00 25.33 72 LEU D N 1
ATOM 2550 C CA . LEU B 1 74 ? 19.942 -34.763 -16.018 1.00 26.25 72 LEU D CA 1
ATOM 2551 C C . LEU B 1 74 ? 19.791 -36.083 -15.340 1.00 28.54 72 LEU D C 1
ATOM 2552 O O . LEU B 1 74 ? 18.744 -36.342 -14.753 1.00 32.31 72 LEU D O 1
ATOM 2568 N N . GLY B 1 75 ? 20.819 -36.918 -15.382 1.00 31.35 73 GLY D N 1
ATOM 2569 C CA . GLY B 1 75 ? 20.867 -38.124 -14.559 1.00 32.69 73 GLY D CA 1
ATOM 2570 C C . GLY B 1 75 ? 20.962 -37.775 -13.077 1.00 38.78 73 GLY D C 1
ATOM 2571 O O . GLY B 1 75 ? 21.636 -36.798 -12.678 1.00 41.48 73 GLY D O 1
ATOM 2575 N N . LYS B 1 76 ? 20.277 -38.553 -12.246 1.00 39.21 74 LYS D N 1
ATOM 2576 C CA . LYS B 1 76 ? 20.310 -38.345 -10.779 1.00 43.44 74 LYS D CA 1
ATOM 2577 C C . LYS B 1 76 ? 21.744 -38.432 -10.206 1.00 43.09 74 LYS D C 1
ATOM 2578 O O . LYS B 1 76 ? 22.112 -37.701 -9.275 1.00 40.37 74 LYS D O 1
ATOM 2597 N N . ASP B 1 77 ? 22.531 -39.331 -10.783 1.00 43.46 75 ASP D N 1
ATOM 2598 C CA . ASP B 1 77 ? 23.998 -39.392 -10.579 1.00 48.66 75 ASP D CA 1
ATOM 2599 C C . ASP B 1 77 ? 24.797 -38.130 -10.921 1.00 48.43 75 ASP D C 1
ATOM 2600 O O . ASP B 1 77 ? 25.947 -38.050 -10.529 1.00 50.55 75 ASP D O 1
ATOM 2609 N N . GLU B 1 78 ? 24.220 -37.161 -11.643 1.00 46.38 76 GLU D N 1
ATOM 2610 C CA . GLU B 1 78 ? 24.933 -35.941 -12.016 1.00 44.86 76 GLU D CA 1
ATOM 2611 C C . GLU B 1 78 ? 24.524 -34.758 -11.145 1.00 46.68 76 GLU D C 1
ATOM 2612 O O . GLU B 1 78 ? 25.064 -33.649 -11.314 1.00 44.02 76 GLU D O 1
ATOM 2624 N N . LEU B 1 79 ? 23.559 -34.948 -10.240 1.00 43.04 77 LEU D N 1
ATOM 2625 C CA . LEU B 1 79 ? 23.130 -33.815 -9.438 1.00 43.98 77 LEU D CA 1
ATOM 2626 C C . LEU B 1 79 ? 24.206 -33.600 -8.381 1.00 48.21 77 LEU D C 1
ATOM 2627 O O . LEU B 1 79 ? 24.637 -34.553 -7.725 1.00 42.51 77 LEU D O 1
ATOM 2643 N N . GLY B 1 80 ? 24.656 -32.359 -8.239 1.00 47.52 78 GLY D N 1
ATOM 2644 C CA . GLY B 1 80 ? 25.620 -32.026 -7.209 1.00 47.07 78 GLY D CA 1
ATOM 2645 C C . GLY B 1 80 ? 24.954 -31.536 -5.941 1.00 49.16 78 GLY D C 1
ATOM 2646 O O . GLY B 1 80 ? 24.062 -32.179 -5.382 1.00 51.87 78 GLY D O 1
ATOM 2650 N N . ASP B 1 81 ? 25.386 -30.361 -5.508 1.00 55.10 79 ASP D N 1
ATOM 2651 C CA . ASP B 1 81 ? 24.963 -29.801 -4.237 1.00 55.24 79 ASP D CA 1
ATOM 2652 C C . ASP B 1 81 ? 23.532 -29.337 -4.326 1.00 50.02 79 ASP D C 1
ATOM 2653 O O . ASP B 1 81 ? 23.146 -28.678 -5.296 1.00 44.51 79 ASP D O 1
ATOM 2662 N N . TYR B 1 82 ? 22.750 -29.683 -3.313 1.00 48.93 80 TYR D N 1
ATOM 2663 C CA . TYR B 1 82 ? 21.420 -29.135 -3.167 1.00 47.26 80 TYR D CA 1
ATOM 2664 C C . TYR B 1 82 ? 21.469 -27.668 -2.754 1.00 46.74 80 TYR D C 1
ATOM 2665 O O . TYR B 1 82 ? 21.983 -27.366 -1.695 1.00 51.75 80 TYR D O 1
ATOM 2682 N N . LEU B 1 83 ? 20.881 -26.777 -3.546 1.00 45.29 81 LEU D N 1
ATOM 2683 C CA . LEU B 1 83 ? 20.898 -25.327 -3.266 1.00 44.95 81 LEU D CA 1
ATOM 2684 C C . LEU B 1 83 ? 19.557 -24.715 -2.820 1.00 42.59 81 LEU D C 1
ATOM 2685 O O . LEU B 1 83 ? 19.435 -23.507 -2.714 1.00 45.19 81 LEU D O 1
ATOM 2701 N N . GLY B 1 84 ? 18.552 -25.515 -2.556 1.00 39.18 82 GLY D N 1
ATOM 2702 C CA . GLY B 1 84 ? 17.306 -24.975 -2.043 1.00 41.43 82 GLY D CA 1
ATOM 2703 C C . GLY B 1 84 ? 16.158 -25.109 -3.017 1.00 46.52 82 GLY D C 1
ATOM 2704 O O . GLY B 1 84 ? 16.344 -25.512 -4.162 1.00 44.36 82 GLY D O 1
ATOM 2708 N N . GLU B 1 85 ? 14.968 -24.775 -2.525 1.00 48.85 83 GLU D N 1
ATOM 2709 C CA . GLU B 1 85 ? 13.712 -24.824 -3.273 1.00 50.42 83 GLU D CA 1
ATOM 2710 C C . GLU B 1 85 ? 13.402 -23.418 -3.726 1.00 46.76 83 GLU D C 1
ATOM 2711 O O . GLU B 1 85 ? 13.828 -22.473 -3.105 1.00 49.95 83 GLU D O 1
ATOM 2723 N N . VAL B 1 86 ? 12.669 -23.271 -4.813 1.00 43.38 84 VAL D N 1
ATOM 2724 C CA . VAL B 1 86 ? 12.228 -21.955 -5.231 1.00 42.50 84 VAL D CA 1
ATOM 2725 C C . VAL B 1 86 ? 10.871 -21.653 -4.611 1.00 39.04 84 VAL D C 1
ATOM 2726 O O . VAL B 1 86 ? 10.176 -22.560 -4.202 1.00 43.92 84 VAL D O 1
ATOM 2739 N N . THR B 1 87 ? 10.495 -20.381 -4.546 1.00 38.62 85 THR D N 1
ATOM 2740 C CA . THR B 1 87 ? 9.217 -19.984 -3.942 1.00 39.94 85 THR D CA 1
ATOM 2741 C C . THR B 1 87 ? 8.039 -20.420 -4.817 1.00 44.20 85 THR D C 1
ATOM 2742 O O . THR B 1 87 ? 8.136 -20.370 -6.054 1.00 42.56 85 THR D O 1
ATOM 2752 N N . PRO B 1 88 ? 6.908 -20.776 -4.183 1.00 51.61 86 PRO D N 1
ATOM 2753 C CA . PRO B 1 88 ? 5.671 -21.045 -4.938 1.00 49.99 86 PRO D CA 1
ATOM 2754 C C . PRO B 1 88 ? 5.271 -19.928 -5.934 1.00 49.12 86 PRO D C 1
ATOM 2755 O O . PRO B 1 88 ? 4.700 -20.238 -6.968 1.00 45.18 86 PRO D O 1
ATOM 2766 N N . ALA B 1 89 ? 5.591 -18.661 -5.661 1.00 45.68 87 ALA D N 1
ATOM 2767 C CA . ALA B 1 89 ? 5.240 -17.593 -6.608 1.00 46.76 87 ALA D CA 1
ATOM 2768 C C . ALA B 1 89 ? 6.064 -17.658 -7.885 1.00 45.20 87 ALA D C 1
ATOM 2769 O O . ALA B 1 89 ? 5.547 -17.445 -8.975 1.00 46.70 87 ALA D O 1
ATOM 2776 N N . THR B 1 90 ? 7.343 -17.955 -7.748 1.00 43.78 88 THR D N 1
ATOM 2777 C CA . THR B 1 90 ? 8.239 -18.001 -8.880 1.00 42.63 88 THR D CA 1
ATOM 2778 C C . THR B 1 90 ? 7.935 -19.274 -9.688 1.00 42.20 88 THR D C 1
ATOM 2779 O O . THR B 1 90 ? 7.838 -19.235 -10.939 1.00 36.55 88 THR D O 1
ATOM 2789 N N . MET B 1 91 ? 7.696 -20.353 -8.955 1.00 36.94 89 MET D N 1
ATOM 2790 C CA . MET B 1 91 ? 7.264 -21.599 -9.541 1.00 38.71 89 MET D CA 1
ATOM 2791 C C . MET B 1 91 ? 6.026 -21.484 -10.322 1.00 40.18 89 MET D C 1
ATOM 2792 O O . MET B 1 91 ? 5.877 -22.175 -11.309 1.00 36.34 89 MET D O 1
ATOM 2806 N N . ASN B 1 92 ? 5.109 -20.624 -9.889 1.00 45.14 90 ASN D N 1
ATOM 2807 C CA . ASN B 1 92 ? 3.905 -20.386 -10.654 1.00 48.10 90 ASN D CA 1
ATOM 2808 C C . ASN B 1 92 ? 4.219 -19.684 -11.965 1.00 45.61 90 ASN D C 1
ATOM 2809 O O . ASN B 1 92 ? 3.603 -20.005 -12.978 1.00 40.18 90 ASN D O 1
ATOM 2820 N N . LYS B 1 93 ? 5.246 -18.827 -11.976 1.00 45.52 91 LYS D N 1
ATOM 2821 C CA . LYS B 1 93 ? 5.774 -18.252 -13.241 1.00 42.24 91 LYS D CA 1
ATOM 2822 C C . LYS B 1 93 ? 6.517 -19.288 -14.107 1.00 35.99 91 LYS D C 1
ATOM 2823 O O . LYS B 1 93 ? 6.450 -19.216 -15.306 1.00 30.81 91 LYS D O 1
ATOM 2842 N N . ILE B 1 94 ? 7.232 -20.228 -13.497 1.00 33.01 92 ILE D N 1
ATOM 2843 C CA . ILE B 1 94 ? 7.893 -21.294 -14.238 1.00 32.65 92 ILE D CA 1
ATOM 2844 C C . ILE B 1 94 ? 6.888 -22.205 -14.907 1.00 30.12 92 ILE D C 1
ATOM 2845 O O . ILE B 1 94 ? 7.071 -22.573 -16.056 1.00 35.89 92 ILE D O 1
ATOM 2861 N N . ASN B 1 95 ? 5.830 -22.556 -14.201 1.00 28.23 93 ASN D N 1
ATOM 2862 C CA . ASN B 1 95 ? 4.736 -23.327 -14.795 1.00 28.00 93 ASN D CA 1
ATOM 2863 C C . ASN B 1 95 ? 4.144 -22.625 -15.996 1.00 31.62 93 ASN D C 1
ATOM 2864 O O . ASN B 1 95 ? 3.921 -23.254 -17.037 1.00 31.61 93 ASN D O 1
ATOM 2875 N N . THR B 1 96 ? 3.854 -21.329 -15.853 1.00 34.10 94 THR D N 1
ATOM 2876 C CA . THR B 1 96 ? 3.361 -20.519 -16.989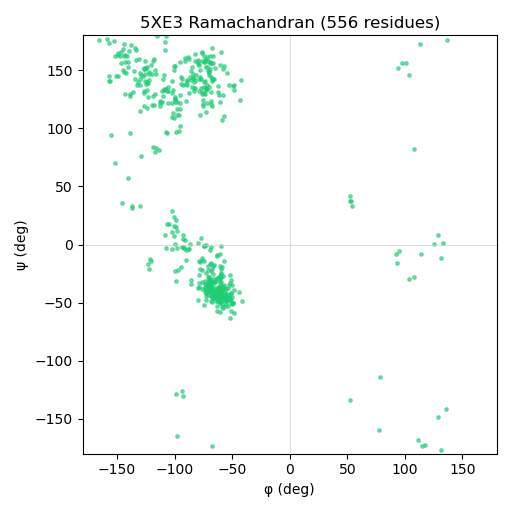 1.00 35.23 94 THR D CA 1
ATOM 2877 C C . THR B 1 96 ? 4.308 -20.531 -18.207 1.00 31.48 94 THR D C 1
ATOM 2878 O O . THR B 1 96 ? 3.858 -20.651 -19.362 1.00 32.87 94 THR D O 1
ATOM 2888 N N . ALA B 1 97 ? 5.609 -20.462 -17.951 1.00 29.15 95 ALA D N 1
ATOM 2889 C CA . ALA B 1 97 ? 6.592 -20.425 -19.023 1.00 27.83 95 ALA D CA 1
ATOM 2890 C C . ALA B 1 97 ? 6.797 -21.803 -19.654 1.00 28.30 95 ALA D C 1
ATOM 2891 O O . ALA B 1 97 ? 6.981 -21.889 -20.861 1.00 26.23 95 ALA D O 1
ATOM 2898 N N . LEU B 1 98 ? 6.791 -22.865 -18.847 1.00 28.41 96 LEU D N 1
ATOM 2899 C CA . LEU B 1 98 ? 6.821 -24.230 -19.398 1.00 30.29 96 LEU D CA 1
ATOM 2900 C C . LEU B 1 98 ? 5.642 -24.483 -20.340 1.00 31.08 96 LEU D C 1
ATOM 2901 O O . LEU B 1 98 ? 5.820 -25.022 -21.438 1.00 34.67 96 LEU D O 1
ATOM 2917 N N . ALA B 1 99 ? 4.450 -24.062 -19.945 1.00 31.93 97 ALA D N 1
ATOM 2918 C CA . ALA B 1 99 ? 3.234 -24.287 -20.779 1.00 32.52 97 ALA D CA 1
ATOM 2919 C C . ALA B 1 99 ? 3.179 -23.417 -22.041 1.00 34.98 97 ALA D C 1
ATOM 2920 O O . ALA B 1 99 ? 2.738 -23.866 -23.123 1.00 33.02 97 ALA D O 1
ATOM 2927 N N . THR B 1 100 ? 3.633 -22.176 -21.922 1.00 33.86 98 THR D N 1
ATOM 2928 C CA . THR B 1 100 ? 3.879 -21.375 -23.109 1.00 31.50 98 THR D CA 1
ATOM 2929 C C . THR B 1 100 ? 4.942 -22.096 -23.972 1.00 31.32 98 THR D C 1
ATOM 2930 O O . THR B 1 100 ? 4.674 -22.452 -25.083 1.00 32.87 98 THR D O 1
ATOM 2940 N N . ALA B 1 101 ? 6.133 -22.360 -23.449 1.00 32.33 99 ALA D N 1
ATOM 2941 C CA . ALA B 1 101 ? 7.187 -23.008 -24.236 1.00 31.03 99 ALA D CA 1
ATOM 2942 C C . ALA B 1 101 ? 6.753 -24.284 -25.010 1.00 31.49 99 ALA D C 1
ATOM 2943 O O . ALA B 1 101 ? 7.173 -24.480 -26.145 1.00 31.99 99 ALA D O 1
ATOM 2950 N N . LEU B 1 102 ? 5.916 -25.112 -24.391 1.00 30.45 100 LEU D N 1
ATOM 2951 C CA . LEU B 1 102 ? 5.438 -26.365 -24.963 1.00 30.43 100 LEU D CA 1
ATOM 2952 C C . LEU B 1 102 ? 3.987 -26.332 -25.463 1.00 31.68 100 LEU D C 1
ATOM 2953 O O . LEU B 1 102 ? 3.361 -27.390 -25.658 1.00 31.44 100 LEU D O 1
ATOM 2969 N N . GLY B 1 103 ? 3.444 -25.143 -25.675 1.00 32.48 101 GLY D N 1
ATOM 2970 C CA . GLY B 1 103 ? 2.061 -25.000 -26.164 1.00 37.95 101 GLY D CA 1
ATOM 2971 C C . GLY B 1 103 ? 0.939 -25.692 -25.399 1.00 39.01 101 GLY D C 1
ATOM 2972 O O . GLY B 1 103 ? -0.048 -26.096 -25.997 1.00 41.85 101 GLY D O 1
ATOM 2976 N N . LEU B 1 104 ? 1.087 -25.798 -24.081 1.00 41.11 102 LEU D N 1
ATOM 2977 C CA . LEU B 1 104 ? 0.067 -26.362 -23.217 1.00 47.45 102 LEU D CA 1
ATOM 2978 C C . LEU B 1 104 ? -0.977 -25.321 -22.802 1.00 55.82 102 LEU D C 1
ATOM 2979 O O . LEU B 1 104 ? -0.704 -24.121 -22.793 1.00 56.59 102 LEU D O 1
ATOM 2995 N N . PRO B 1 105 ? -2.203 -25.777 -22.511 1.00 66.64 103 PRO D N 1
ATOM 2996 C CA . PRO B 1 105 ? -3.199 -24.841 -21.978 1.00 73.16 103 PRO D CA 1
ATOM 2997 C C . PRO B 1 105 ? -3.002 -24.677 -20.464 1.00 75.91 103 PRO D C 1
ATOM 2998 O O . PRO B 1 105 ? -2.787 -25.669 -19.760 1.00 70.94 103 PRO D O 1
ATOM 3009 N N . TRP B 1 106 ? -3.044 -23.432 -19.984 1.00 87.93 104 TRP D N 1
ATOM 3010 C CA . TRP B 1 106 ? -2.843 -23.136 -18.561 1.00 88.69 104 TRP D CA 1
ATOM 3011 C C . TRP B 1 106 ? -3.791 -22.032 -18.062 1.00 94.59 104 TRP D C 1
ATOM 3012 O O . TRP B 1 106 ? -3.342 -21.028 -17.505 1.00 95.79 104 TRP D O 1
ATOM 3033 N N . PRO B 1 107 ? -5.117 -22.248 -18.221 1.00 99.71 105 PRO D N 1
ATOM 3034 C CA . PRO B 1 107 ? -6.121 -21.194 -17.995 1.00 107.33 105 PRO D CA 1
ATOM 3035 C C . PRO B 1 107 ? -6.162 -20.656 -16.562 1.00 107.29 105 PRO D C 1
ATOM 3036 O O . PRO B 1 107 ? -5.991 -19.452 -16.354 1.00 93.99 105 PRO D O 1
ATOM 3047 N N . MET C 2 1 ? -26.483 -38.437 -3.768 1.00 72.63 119 MET F N 1
ATOM 3048 C CA . MET C 2 1 ? -26.973 -37.028 -3.630 1.00 71.96 119 MET F CA 1
ATOM 3049 C C . MET C 2 1 ? -27.573 -36.743 -2.272 1.00 63.88 119 MET F C 1
ATOM 3050 O O . MET C 2 1 ? -27.502 -35.608 -1.818 1.00 56.02 119 MET F O 1
ATOM 3066 N N . THR C 2 2 ? -28.202 -37.739 -1.639 1.00 60.38 120 THR F N 1
ATOM 3067 C CA . THR C 2 2 ? -28.560 -37.692 -0.200 1.00 59.72 120 THR F CA 1
ATOM 3068 C C . THR C 2 2 ? -27.447 -38.403 0.594 1.00 60.94 120 THR F C 1
ATOM 3069 O O . THR C 2 2 ? -27.408 -39.632 0.610 1.00 65.09 120 THR F O 1
ATOM 3073 N N . VAL C 2 3 ? -26.560 -37.622 1.231 1.00 57.69 121 VAL F N 1
ATOM 3074 C CA . VAL C 2 3 ? -25.338 -38.101 1.923 1.00 53.36 121 VAL F CA 1
ATOM 3075 C C . VAL C 2 3 ? -25.550 -38.129 3.431 1.00 52.77 121 VAL F C 1
ATOM 3076 O O . VAL C 2 3 ? -26.120 -37.190 3.998 1.00 52.37 121 VAL F O 1
ATOM 3089 N N . ARG C 2 4 ? -25.017 -39.179 4.057 1.00 51.18 122 ARG F N 1
ATOM 3090 C CA . ARG C 2 4 ? -25.180 -39.465 5.475 1.00 55.48 122 ARG F CA 1
ATOM 3091 C C . ARG C 2 4 ? -23.810 -39.448 6.130 1.00 54.05 122 ARG F C 1
ATOM 3092 O O . ARG C 2 4 ? -22.898 -40.168 5.697 1.00 47.38 122 ARG F O 1
ATOM 3113 N N . LEU C 2 5 ? -23.698 -38.659 7.201 1.00 54.35 123 LEU F N 1
ATOM 3114 C CA . LEU C 2 5 ? -22.442 -38.411 7.886 1.00 51.79 123 LEU F CA 1
ATOM 3115 C C . LEU C 2 5 ? -22.550 -38.710 9.381 1.00 53.39 123 LEU F C 1
ATOM 3116 O O . LEU C 2 5 ? -23.470 -38.242 10.044 1.00 54.66 123 LEU F O 1
ATOM 3132 N N . ASP C 2 6 ? -21.580 -39.460 9.899 1.00 53.65 124 ASP F N 1
ATOM 3133 C CA . ASP C 2 6 ? -21.387 -39.642 11.344 1.00 55.99 124 ASP F CA 1
ATOM 3134 C C . ASP C 2 6 ? -20.946 -38.333 12.041 1.00 56.83 124 ASP F C 1
ATOM 3135 O O . ASP C 2 6 ? -20.599 -37.348 11.385 1.00 49.76 124 ASP F O 1
ATOM 3144 N N . GLN C 2 7 ? -20.966 -38.346 13.371 1.00 58.01 125 GLN F N 1
ATOM 3145 C CA . GLN C 2 7 ? -20.819 -37.124 14.185 1.00 64.08 125 GLN F CA 1
ATOM 3146 C C . GLN C 2 7 ? -19.504 -36.395 13.972 1.00 55.18 125 GLN F C 1
ATOM 3147 O O . GLN C 2 7 ? -19.489 -35.177 13.869 1.00 50.69 125 GLN F O 1
ATOM 3161 N N . GLN C 2 8 ? -18.412 -37.147 13.939 1.00 48.54 126 GLN F N 1
ATOM 3162 C CA . GLN C 2 8 ? -17.104 -36.548 13.858 1.00 45.05 126 GLN F CA 1
ATOM 3163 C C . GLN C 2 8 ? -16.803 -36.115 12.421 1.00 40.27 126 GLN F C 1
ATOM 3164 O O . GLN C 2 8 ? -16.026 -35.208 12.215 1.00 43.17 126 GLN F O 1
ATOM 3178 N N . THR C 2 9 ? -17.423 -36.774 11.453 1.00 36.00 127 THR F N 1
ATOM 3179 C CA . THR C 2 9 ? -17.274 -36.424 10.076 1.00 39.11 127 THR F CA 1
ATOM 3180 C C . THR C 2 9 ? -18.011 -35.117 9.752 1.00 39.48 127 THR F C 1
ATOM 3181 O O . THR C 2 9 ? -17.468 -34.266 9.054 1.00 41.86 127 THR F O 1
ATOM 3191 N N . ARG C 2 10 ? -19.231 -34.971 10.246 1.00 41.29 128 ARG F N 1
ATOM 3192 C CA . ARG C 2 10 ? -19.955 -33.701 10.164 1.00 48.93 128 ARG F CA 1
ATOM 3193 C C . ARG C 2 10 ? -19.180 -32.572 10.856 1.00 45.72 128 ARG F C 1
ATOM 3194 O O . ARG C 2 10 ? -19.059 -31.454 10.337 1.00 46.82 128 ARG F O 1
ATOM 3215 N N . GLN C 2 11 ? -18.644 -32.871 12.018 1.00 42.35 129 GLN F N 1
ATOM 3216 C CA . GLN C 2 11 ? -17.915 -31.889 12.762 1.00 45.60 129 GLN F CA 1
ATOM 3217 C C . GLN C 2 11 ? -16.644 -31.491 11.963 1.00 46.32 129 GLN F C 1
ATOM 3218 O O . GLN C 2 11 ? -16.220 -30.332 11.990 1.00 46.39 129 GLN F O 1
ATOM 3232 N N . ARG C 2 12 ? -16.078 -32.430 11.214 1.00 41.53 130 ARG F N 1
ATOM 3233 C CA . ARG C 2 12 ? -14.951 -32.107 10.355 1.00 42.55 130 ARG F CA 1
ATOM 3234 C C . ARG C 2 12 ? -15.363 -31.301 9.119 1.00 37.92 130 ARG F C 1
ATOM 3235 O O . ARG C 2 12 ? -14.650 -30.396 8.697 1.00 35.85 130 ARG F O 1
ATOM 3256 N N . LEU C 2 13 ? -16.507 -31.620 8.542 1.00 36.77 131 LEU F N 1
ATOM 3257 C CA . LEU C 2 13 ? -16.993 -30.844 7.416 1.00 38.72 131 LEU F CA 1
ATOM 3258 C C . LEU C 2 13 ? -17.141 -29.368 7.812 1.00 45.87 131 LEU F C 1
ATOM 3259 O O . LEU C 2 13 ? -16.748 -28.504 7.046 1.00 54.05 131 LEU F O 1
ATOM 3275 N N . GLN C 2 14 ? -17.673 -29.094 9.009 1.00 46.73 132 GLN F N 1
ATOM 3276 C CA . GLN C 2 14 ? -17.778 -27.727 9.534 1.00 51.40 132 GLN F CA 1
ATOM 3277 C C . GLN C 2 14 ? -16.445 -27.054 9.756 1.00 44.82 132 GLN F C 1
ATOM 3278 O O . GLN C 2 14 ? -16.317 -25.892 9.413 1.00 46.05 132 GLN F O 1
ATOM 3292 N N . ASP C 2 15 ? -15.479 -27.768 10.345 1.00 40.99 133 ASP F N 1
ATOM 3293 C CA . ASP C 2 15 ? -14.097 -27.262 10.483 1.00 43.11 133 ASP F CA 1
ATOM 3294 C C . ASP C 2 15 ? -13.545 -26.768 9.119 1.00 42.44 133 ASP F C 1
ATOM 3295 O O . ASP C 2 15 ? -12.991 -25.679 9.040 1.00 47.47 133 ASP F O 1
ATOM 3304 N N . ILE C 2 16 ? -13.705 -27.565 8.060 1.00 40.70 134 ILE F N 1
ATOM 3305 C CA . ILE C 2 16 ? -13.205 -27.172 6.731 1.00 41.56 134 ILE F CA 1
ATOM 3306 C C . ILE C 2 16 ? -14.040 -26.070 6.082 1.00 41.40 134 ILE F C 1
ATOM 3307 O O . ILE C 2 16 ? -13.479 -25.194 5.403 1.00 39.93 134 ILE F O 1
ATOM 3323 N N . VAL C 2 17 ? -15.353 -26.076 6.322 1.00 40.06 135 VAL F N 1
ATOM 3324 C CA . VAL C 2 17 ? -16.199 -24.957 5.892 1.00 42.54 135 VAL F CA 1
ATOM 3325 C C . VAL C 2 17 ? -15.744 -23.643 6.564 1.00 46.31 135 VAL F C 1
ATOM 3326 O O . VAL C 2 17 ? -15.498 -22.656 5.878 1.00 47.69 135 VAL F O 1
ATOM 3339 N N . LYS C 2 18 ? -15.564 -23.665 7.884 1.00 52.70 136 LYS F N 1
ATOM 3340 C CA . LYS C 2 18 ? -15.110 -22.481 8.629 1.00 56.16 136 LYS F CA 1
ATOM 3341 C C . LYS C 2 18 ? -13.739 -22.002 8.156 1.00 56.20 136 LYS F C 1
ATOM 3342 O O . LYS C 2 18 ? -13.461 -20.809 8.213 1.00 52.60 136 LYS F O 1
ATOM 3361 N N . GLY C 2 19 ? -12.897 -22.927 7.678 1.00 51.20 137 GLY F N 1
ATOM 3362 C CA . GLY C 2 19 ? -11.567 -22.601 7.166 1.00 46.27 137 GLY F CA 1
ATOM 3363 C C . GLY C 2 19 ? -11.484 -21.817 5.860 1.00 47.20 137 GLY F C 1
ATOM 3364 O O . GLY C 2 19 ? -10.392 -21.442 5.447 1.00 48.22 137 GLY F O 1
ATOM 3368 N N . GLY C 2 20 ? -12.615 -21.555 5.204 1.00 49.64 138 GLY F N 1
ATOM 3369 C CA . GLY C 2 20 ? -12.643 -20.673 4.032 1.00 49.65 138 GLY F CA 1
ATOM 3370 C C . GLY C 2 20 ? -13.404 -21.142 2.801 1.00 51.91 138 GLY F C 1
ATOM 3371 O O . GLY C 2 20 ? -13.407 -20.431 1.786 1.00 55.80 138 GLY F O 1
ATOM 3375 N N . TYR C 2 21 ? -14.039 -22.316 2.854 1.00 48.08 139 TYR F N 1
ATOM 3376 C CA . TYR C 2 21 ? -14.975 -22.715 1.787 1.00 47.40 139 TYR F CA 1
ATOM 3377 C C . TYR C 2 21 ? -16.303 -21.939 1.840 1.00 46.55 139 TYR F C 1
ATOM 3378 O O . TYR C 2 21 ? -16.710 -21.407 2.880 1.00 41.52 139 TYR F O 1
ATOM 3395 N N . ARG C 2 22 ? -16.973 -21.935 0.693 1.00 49.16 140 ARG F N 1
ATOM 3396 C CA . ARG C 2 22 ? -18.190 -21.140 0.424 1.00 50.89 140 ARG F CA 1
ATOM 3397 C C . ARG C 2 22 ? -19.419 -21.677 1.141 1.00 47.53 140 ARG F C 1
ATOM 3398 O O . ARG C 2 22 ? -20.281 -20.904 1.554 1.00 45.95 140 ARG F O 1
ATOM 3419 N N . SER C 2 23 ? -19.492 -23.009 1.208 1.00 45.14 141 SER F N 1
ATOM 3420 C CA . SER C 2 23 ? -20.604 -23.777 1.777 1.00 42.62 141 SER F CA 1
ATOM 3421 C C . SER C 2 23 ? -20.161 -25.234 2.002 1.00 46.36 141 SER F C 1
ATOM 3422 O O . SER C 2 23 ? -19.047 -25.661 1.594 1.00 43.66 141 SER F O 1
ATOM 3429 N N . ALA C 2 24 ? -21.078 -25.997 2.587 1.00 44.16 142 ALA F N 1
ATOM 3430 C CA . ALA C 2 24 ? -20.900 -27.428 2.780 1.00 43.80 142 ALA F CA 1
ATOM 3431 C C . ALA C 2 24 ? -20.714 -28.151 1.434 1.00 40.24 142 ALA F C 1
ATOM 3432 O O . ALA C 2 24 ? -19.804 -28.972 1.251 1.00 38.48 142 ALA F O 1
ATOM 3439 N N . ASN C 2 25 ? -21.582 -27.811 0.492 1.00 40.09 143 ASN F N 1
ATOM 3440 C CA . ASN C 2 25 ? -21.548 -28.361 -0.867 1.00 37.71 143 ASN F CA 1
ATOM 3441 C C . ASN C 2 25 ? -20.205 -28.161 -1.557 1.00 35.75 143 ASN F C 1
ATOM 3442 O O . ASN C 2 25 ? -19.682 -29.072 -2.182 1.00 33.69 143 ASN F O 1
ATOM 3453 N N . ALA C 2 26 ? -19.666 -26.957 -1.434 1.00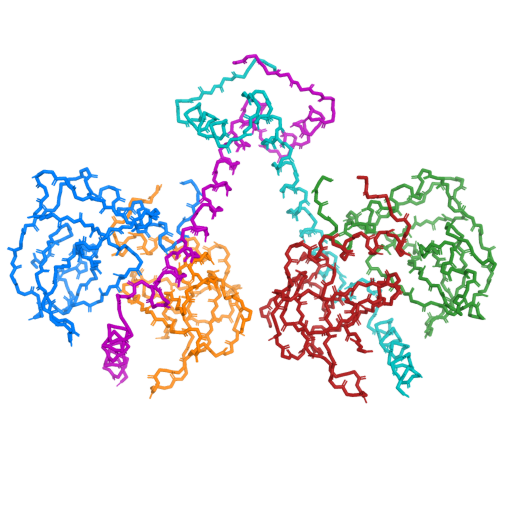 34.45 144 ALA F N 1
ATOM 3454 C CA . ALA C 2 26 ? -18.426 -26.590 -2.123 1.00 34.38 144 ALA F CA 1
ATOM 3455 C C . ALA C 2 26 ? -17.268 -27.412 -1.569 1.00 32.39 144 ALA F C 1
ATOM 3456 O O . ALA C 2 26 ? -16.488 -27.959 -2.322 1.00 32.12 144 ALA F O 1
ATOM 3463 N N . ALA C 2 27 ? -17.196 -27.500 -0.240 1.00 33.64 145 ALA F N 1
ATOM 3464 C CA . ALA C 2 27 ? -16.227 -28.340 0.470 1.00 32.26 145 ALA F CA 1
ATOM 3465 C C . ALA C 2 27 ? -16.258 -29.827 0.094 1.00 30.52 145 ALA F C 1
ATOM 3466 O O . ALA C 2 27 ? -15.232 -30.427 -0.154 1.00 34.13 145 ALA F O 1
ATOM 3473 N N . ILE C 2 28 ? -17.433 -30.399 -0.015 1.00 33.54 146 ILE F N 1
ATOM 3474 C CA . ILE C 2 28 ? -17.565 -31.829 -0.349 1.00 33.85 146 ILE F CA 1
ATOM 3475 C C . ILE C 2 28 ? -17.153 -32.083 -1.789 1.00 33.80 146 ILE F C 1
ATOM 3476 O O . ILE C 2 28 ? -16.455 -33.066 -2.108 1.00 31.97 146 ILE F O 1
ATOM 3492 N N . VAL C 2 29 ? -17.548 -31.159 -2.655 1.00 33.45 147 VAL F N 1
ATOM 3493 C CA . VAL C 2 29 ? -17.105 -31.163 -4.043 1.00 33.96 147 VAL F CA 1
ATOM 3494 C C . VAL C 2 29 ? -15.579 -31.158 -4.098 1.00 31.22 147 VAL F C 1
ATOM 3495 O O . VAL C 2 29 ? -14.948 -31.983 -4.776 1.00 33.80 147 VAL F O 1
ATOM 3508 N N . ASP C 2 30 ? -14.986 -30.234 -3.377 1.00 28.79 148 ASP F N 1
ATOM 3509 C CA . ASP C 2 30 ? -13.555 -30.148 -3.355 1.00 30.44 148 ASP F CA 1
ATOM 3510 C C . ASP C 2 30 ? -12.870 -31.346 -2.718 1.00 29.44 148 ASP F C 1
ATOM 3511 O O . ASP C 2 30 ? -11.850 -31.798 -3.225 1.00 28.64 148 ASP F O 1
ATOM 3520 N N . ALA C 2 31 ? -13.440 -31.878 -1.637 1.00 26.73 149 ALA F N 1
ATOM 3521 C CA . ALA C 2 31 ? -12.882 -33.089 -1.036 1.00 24.83 149 ALA F CA 1
ATOM 3522 C C . ALA C 2 31 ? -12.942 -34.252 -2.002 1.00 24.88 149 ALA F C 1
ATOM 3523 O O . ALA C 2 31 ? -11.976 -35.010 -2.091 1.00 25.00 149 ALA F O 1
ATOM 3530 N N . ILE C 2 32 ? -14.004 -34.345 -2.798 1.00 27.98 150 ILE F N 1
ATOM 3531 C CA . ILE C 2 32 ? -14.135 -35.456 -3.745 1.00 29.40 150 ILE F CA 1
ATOM 3532 C C . ILE C 2 32 ? -13.072 -35.288 -4.799 1.00 31.49 150 ILE F C 1
ATOM 3533 O O . ILE C 2 32 ? -12.371 -36.234 -5.164 1.00 32.59 150 ILE F O 1
ATOM 3549 N N . ASN C 2 33 ? -12.921 -34.056 -5.275 1.00 33.43 151 ASN F N 1
ATOM 3550 C CA . ASN C 2 33 ? -11.914 -33.760 -6.315 1.00 30.74 151 ASN F CA 1
ATOM 3551 C C . ASN C 2 33 ? -10.470 -33.926 -5.882 1.00 29.78 151 ASN F C 1
ATOM 3552 O O . ASN C 2 33 ? -9.674 -34.447 -6.646 1.00 30.49 151 ASN F O 1
ATOM 3563 N N . LYS C 2 34 ? -10.140 -33.470 -4.680 1.00 27.70 152 LYS F N 1
ATOM 3564 C CA . LYS C 2 34 ? -8.807 -33.694 -4.101 1.00 30.89 152 LYS F CA 1
ATOM 3565 C C . LYS C 2 34 ? -8.488 -35.172 -3.887 1.00 31.21 152 LYS F C 1
ATOM 3566 O O . LYS C 2 34 ? -7.375 -35.600 -4.134 1.00 36.08 152 LYS F O 1
ATOM 3585 N N . ARG C 2 35 ? -9.471 -35.946 -3.455 1.00 32.04 153 ARG F N 1
ATOM 3586 C CA . ARG C 2 35 ? -9.297 -37.377 -3.282 1.00 31.19 153 ARG F CA 1
ATOM 3587 C C . ARG C 2 35 ? -9.036 -38.059 -4.616 1.00 33.68 153 ARG F C 1
ATOM 3588 O O . ARG C 2 35 ? -8.121 -38.928 -4.735 1.00 30.73 153 ARG F O 1
ATOM 3609 N N . TRP C 2 36 ? -9.809 -37.656 -5.632 1.00 33.11 154 TRP F N 1
ATOM 3610 C CA . TRP C 2 36 ? -9.607 -38.217 -6.953 1.00 32.94 154 TRP F CA 1
ATOM 3611 C C . TRP C 2 36 ? -8.195 -37.914 -7.466 1.00 33.31 154 TRP F C 1
ATOM 3612 O O . TRP C 2 36 ? -7.501 -38.780 -8.043 1.00 33.01 154 TRP F O 1
ATOM 3633 N N . GLU C 2 37 ? -7.750 -36.694 -7.209 1.00 33.51 155 GLU F N 1
ATOM 3634 C CA . GLU C 2 37 ? -6.436 -36.273 -7.675 1.00 35.22 155 GLU F CA 1
ATOM 3635 C C . GLU C 2 37 ? -5.366 -36.993 -6.892 1.00 32.86 155 GLU F C 1
ATOM 3636 O O . GLU C 2 37 ? -4.336 -37.370 -7.423 1.00 32.40 155 GLU F O 1
ATOM 3648 N N . ALA C 2 38 ? -5.603 -37.175 -5.606 1.00 33.54 156 ALA F N 1
ATOM 3649 C CA . ALA C 2 38 ? -4.661 -37.922 -4.814 1.00 31.84 156 ALA F CA 1
ATOM 3650 C C . ALA C 2 38 ? -4.556 -39.380 -5.343 1.00 31.40 156 ALA F C 1
ATOM 3651 O O . ALA C 2 38 ? -3.457 -39.899 -5.463 1.00 33.69 156 ALA F O 1
ATOM 3658 N N . LEU C 2 39 ? -5.663 -40.005 -5.726 1.00 31.57 157 LEU F N 1
ATOM 3659 C CA . LEU C 2 39 ? -5.594 -41.388 -6.249 1.00 34.17 157 LEU F CA 1
ATOM 3660 C C . LEU C 2 39 ? -4.943 -41.444 -7.601 1.00 35.25 157 LEU F C 1
ATOM 3661 O O . LEU C 2 39 ? -4.283 -42.409 -7.941 1.00 37.91 157 LEU F O 1
ATOM 3677 N N . HIS C 2 40 ? -5.140 -40.397 -8.382 1.00 38.39 158 HIS F N 1
ATOM 3678 C CA . HIS C 2 40 ? -4.471 -40.276 -9.673 1.00 38.11 158 HIS F CA 1
ATOM 3679 C C . HIS C 2 40 ? -2.940 -40.195 -9.518 1.00 35.23 158 HIS F C 1
ATOM 3680 O O . HIS C 2 40 ? -2.201 -40.823 -10.267 1.00 35.99 158 HIS F O 1
ATOM 3695 N N . ASP C 2 41 ? -2.455 -39.441 -8.545 1.00 33.42 159 ASP F N 1
ATOM 3696 C CA . ASP C 2 41 ? -1.013 -39.360 -8.316 1.00 34.05 159 ASP F CA 1
ATOM 3697 C C . ASP C 2 41 ? -0.421 -40.673 -7.773 1.00 40.17 159 ASP F C 1
ATOM 3698 O O . ASP C 2 41 ? 0.747 -41.021 -8.058 1.00 34.04 159 ASP F O 1
ATOM 3707 N N . GLU C 2 42 ? -1.241 -41.394 -6.999 1.00 41.88 160 GLU F N 1
ATOM 3708 C CA . GLU C 2 42 ? -0.878 -42.707 -6.455 1.00 45.98 160 GLU F CA 1
ATOM 3709 C C . GLU C 2 42 ? -0.790 -43.704 -7.633 1.00 44.18 160 GLU F C 1
ATOM 3710 O O . GLU C 2 42 ? 0.145 -44.472 -7.676 1.00 47.68 160 GLU F O 1
ATOM 3722 N N . GLN C 2 43 ? -1.682 -43.625 -8.629 1.00 40.12 161 GLN F N 1
ATOM 3723 C CA . GLN C 2 43 ? -1.605 -44.510 -9.803 1.00 40.76 161 GLN F CA 1
ATOM 3724 C C . GLN C 2 43 ? -0.473 -44.155 -10.787 1.00 46.12 161 GLN F C 1
ATOM 3725 O O . GLN C 2 43 ? 0.095 -45.047 -11.459 1.00 41.25 161 GLN F O 1
ATOM 3739 N N . LEU C 2 44 ? -0.151 -42.861 -10.878 1.00 43.28 162 LEU F N 1
ATOM 3740 C CA . LEU C 2 44 ? 0.997 -42.414 -11.690 1.00 41.21 162 LEU F CA 1
ATOM 3741 C C . LEU C 2 44 ? 2.278 -42.940 -11.055 1.00 38.41 162 LEU F C 1
ATOM 3742 O O . LEU C 2 44 ? 3.119 -43.487 -11.755 1.00 36.19 162 LEU F O 1
ATOM 3758 N N . ASP C 2 45 ? 2.404 -42.810 -9.731 1.00 37.67 163 ASP F N 1
ATOM 3759 C CA . ASP C 2 45 ? 3.512 -43.434 -8.994 1.00 41.54 163 ASP F CA 1
ATOM 3760 C C . ASP C 2 45 ? 3.653 -44.937 -9.404 1.00 42.94 163 ASP F C 1
ATOM 3761 O O . ASP C 2 45 ? 4.669 -45.346 -9.918 1.00 48.39 163 ASP F O 1
ATOM 3770 N N . ALA C 2 46 ? 2.613 -45.731 -9.208 1.00 46.62 164 ALA F N 1
ATOM 3771 C CA . ALA C 2 46 ? 2.639 -47.190 -9.472 1.00 44.12 164 ALA F CA 1
ATOM 3772 C C . ALA C 2 46 ? 2.946 -47.519 -10.928 1.00 42.41 164 ALA F C 1
ATOM 3773 O O . ALA C 2 46 ? 3.608 -48.509 -11.223 1.00 38.23 164 ALA F O 1
ATOM 3780 N N . ALA C 2 47 ? 2.438 -46.694 -11.842 1.00 40.38 165 ALA F N 1
ATOM 3781 C CA . ALA C 2 47 ? 2.700 -46.903 -13.246 1.00 36.51 165 ALA F CA 1
ATOM 3782 C C . ALA C 2 47 ? 4.196 -46.701 -13.582 1.00 39.16 165 ALA F C 1
ATOM 3783 O O . ALA C 2 47 ? 4.734 -47.468 -14.386 1.00 44.15 165 ALA F O 1
ATOM 3790 N N . TYR C 2 48 ? 4.847 -45.694 -12.987 1.00 37.87 166 TYR F N 1
ATOM 3791 C CA . TYR C 2 48 ? 6.301 -45.480 -13.171 1.00 41.89 166 TYR F CA 1
ATOM 3792 C C . TYR C 2 48 ? 7.112 -46.634 -12.566 1.00 41.63 166 TYR F C 1
ATOM 3793 O O . TYR C 2 48 ? 8.165 -47.001 -13.099 1.00 43.63 166 TYR F O 1
ATOM 3810 N N . ALA C 2 49 ? 6.671 -47.154 -11.426 1.00 40.39 167 ALA F N 1
ATOM 3811 C CA . ALA C 2 49 ? 7.336 -48.313 -10.828 1.00 40.40 167 ALA F CA 1
ATOM 3812 C C . ALA C 2 49 ? 7.242 -49.501 -11.766 1.00 37.40 167 ALA F C 1
ATOM 3813 O O . ALA C 2 49 ? 8.233 -50.129 -12.050 1.00 40.70 167 ALA F O 1
ATOM 3820 N N . ALA C 2 50 ? 6.079 -49.746 -12.327 1.00 39.21 168 ALA F N 1
ATOM 3821 C CA . ALA C 2 50 ? 5.917 -50.889 -13.246 1.00 41.46 168 ALA F CA 1
ATOM 3822 C C . ALA C 2 50 ? 6.735 -50.735 -14.512 1.00 44.87 168 ALA F C 1
ATOM 3823 O O . ALA C 2 50 ? 7.389 -51.686 -14.923 1.00 46.42 168 ALA F O 1
ATOM 3830 N N . ALA C 2 51 ? 6.689 -49.548 -15.129 1.00 43.48 169 ALA F N 1
ATOM 3831 C CA . ALA C 2 51 ? 7.500 -49.268 -16.329 1.00 41.76 169 ALA F CA 1
ATOM 3832 C C . ALA C 2 51 ? 9.000 -49.472 -16.053 1.00 40.38 169 ALA F C 1
ATOM 3833 O O . ALA C 2 51 ? 9.686 -50.022 -16.887 1.00 43.81 169 ALA F O 1
ATOM 3840 N N . ILE C 2 52 ? 9.469 -49.083 -14.867 1.00 41.60 170 ILE F N 1
ATOM 3841 C CA . ILE C 2 52 ? 10.875 -49.263 -14.439 1.00 41.48 170 ILE F CA 1
ATOM 3842 C C . ILE C 2 52 ? 11.257 -50.714 -14.072 1.00 46.87 170 ILE F C 1
ATOM 3843 O O . ILE C 2 52 ? 12.410 -51.125 -14.276 1.00 43.24 170 ILE F O 1
ATOM 3859 N N . HIS C 2 53 ? 10.313 -51.460 -13.500 1.00 47.54 171 HIS F N 1
ATOM 3860 C CA . HIS C 2 53 ? 10.511 -52.868 -13.257 1.00 50.20 171 HIS F CA 1
ATOM 3861 C C . HIS C 2 53 ? 10.714 -53.617 -14.585 1.00 45.96 171 HIS F C 1
ATOM 3862 O O . HIS C 2 53 ? 11.649 -54.394 -14.704 1.00 43.89 171 HIS F O 1
ATOM 3877 N N . ASP C 2 54 ? 9.873 -53.321 -15.573 1.00 45.07 172 ASP F N 1
ATOM 3878 C CA . ASP C 2 54 ? 9.940 -53.916 -16.907 1.00 52.73 172 ASP F CA 1
ATOM 3879 C C . ASP C 2 54 ? 11.039 -53.322 -17.828 1.00 53.88 172 ASP F C 1
ATOM 3880 O O . ASP C 2 54 ? 11.420 -53.947 -18.830 1.00 51.30 172 ASP F O 1
ATOM 3889 N N . ASN C 2 55 ? 11.504 -52.106 -17.522 1.00 52.03 173 ASN F N 1
ATOM 3890 C CA . ASN C 2 55 ? 12.562 -51.445 -18.292 1.00 48.25 173 ASN F CA 1
ATOM 3891 C C . ASN C 2 55 ? 13.285 -50.436 -17.418 1.00 47.17 173 ASN F C 1
ATOM 3892 O O . ASN C 2 55 ? 12.850 -49.275 -17.349 1.00 42.82 173 ASN F O 1
ATOM 3903 N N . PRO C 2 56 ? 14.409 -50.845 -16.790 1.00 46.73 174 PRO F N 1
ATOM 3904 C CA . PRO C 2 56 ? 15.134 -49.937 -15.905 1.00 45.19 174 PRO F CA 1
ATOM 3905 C C . PRO C 2 56 ? 15.687 -48.648 -16.533 1.00 40.77 174 PRO F C 1
ATOM 3906 O O . PRO C 2 56 ? 16.185 -47.832 -15.792 1.00 39.49 174 PRO F O 1
ATOM 3917 N N . ALA C 2 57 ? 15.635 -48.477 -17.855 1.00 36.07 175 ALA F N 1
ATOM 3918 C CA . ALA C 2 57 ? 16.080 -47.225 -18.490 1.00 37.95 175 ALA F CA 1
ATOM 3919 C C . ALA C 2 57 ? 14.942 -46.281 -18.880 1.00 36.64 175 ALA F C 1
ATOM 3920 O O . ALA C 2 57 ? 15.199 -45.281 -19.543 1.00 42.78 175 ALA F O 1
ATOM 3927 N N . TYR C 2 58 ? 13.704 -46.589 -18.497 1.00 31.12 176 TYR F N 1
ATOM 3928 C CA . TYR C 2 58 ? 12.563 -45.753 -18.806 1.00 31.85 176 TYR F CA 1
ATOM 3929 C C . TYR C 2 58 ? 12.890 -44.282 -18.419 1.00 31.39 176 TYR F C 1
ATOM 3930 O O . TYR C 2 58 ? 13.459 -44.018 -17.324 1.00 32.31 176 TYR F O 1
ATOM 3947 N N . PRO C 2 59 ? 12.540 -43.331 -19.300 1.00 30.82 177 PRO F N 1
ATOM 3948 C CA . PRO C 2 59 ? 11.684 -43.415 -20.476 1.00 32.05 177 PRO F CA 1
ATOM 3949 C C . PRO C 2 59 ? 12.377 -43.745 -21.770 1.00 33.00 177 PRO F C 1
ATOM 3950 O O . PRO C 2 59 ? 11.739 -43.669 -22.828 1.00 30.52 177 PRO F O 1
ATOM 3961 N N . TYR C 2 60 ? 13.674 -44.004 -21.684 1.00 34.36 178 TYR F N 1
ATOM 3962 C CA . TYR C 2 60 ? 14.459 -44.443 -22.815 1.00 42.12 178 TYR F CA 1
ATOM 3963 C C . TYR C 2 60 ? 14.150 -45.940 -23.059 1.00 47.68 178 TYR F C 1
ATOM 3964 O O . TYR C 2 60 ? 13.984 -46.714 -22.102 1.00 48.99 178 TYR F O 1
ATOM 3981 N N . GLU C 2 61 ? 14.086 -46.342 -24.321 1.00 49.82 179 GLU F N 1
ATOM 3982 C CA . GLU C 2 61 ? 13.897 -47.766 -24.646 1.00 53.90 179 GLU F CA 1
ATOM 3983 C C . GLU C 2 61 ? 15.136 -48.642 -24.341 1.00 52.01 179 GLU F C 1
ATOM 3984 O O . GLU C 2 61 ? 14.979 -49.811 -24.058 1.00 54.53 179 GLU F O 1
ATOM 3996 N N . SER C 2 62 ? 16.343 -48.074 -24.379 1.00 51.89 180 SER F N 1
ATOM 3997 C CA . SER C 2 62 ? 17.588 -48.800 -24.035 1.00 51.34 180 SER F CA 1
ATOM 3998 C C . SER C 2 62 ? 18.620 -47.881 -23.399 1.00 50.59 180 SER F C 1
ATOM 3999 O O . SER C 2 62 ? 18.556 -46.651 -23.570 1.00 43.33 180 SER F O 1
ATOM 4006 N N . GLU C 2 63 ? 19.606 -48.470 -22.727 1.00 45.99 181 GLU F N 1
ATOM 4007 C CA . GLU C 2 63 ? 20.720 -47.677 -22.213 1.00 49.96 181 GLU F CA 1
ATOM 4008 C C . GLU C 2 63 ? 21.517 -46.916 -23.301 1.00 50.11 181 GLU F C 1
ATOM 4009 O O . GLU C 2 63 ? 22.096 -45.857 -23.019 1.00 47.73 181 GLU F O 1
ATOM 4021 N N . ALA C 2 64 ? 21.524 -47.452 -24.522 1.00 46.71 182 ALA F N 1
ATOM 4022 C CA . ALA C 2 64 ? 22.095 -46.786 -25.693 1.00 46.15 182 ALA F CA 1
ATOM 4023 C C . ALA C 2 64 ? 21.357 -45.494 -26.050 1.00 44.90 182 ALA F C 1
ATOM 4024 O O . ALA C 2 64 ? 21.982 -44.525 -26.440 1.00 52.43 182 ALA F O 1
ATOM 4031 N N . GLU C 2 65 ? 20.033 -45.496 -25.963 1.00 43.72 183 GLU F N 1
ATOM 4032 C CA . GLU C 2 65 ? 19.239 -44.292 -26.217 1.00 44.84 183 GLU F CA 1
ATOM 4033 C C . GLU C 2 65 ? 19.619 -43.182 -25.244 1.00 38.51 183 GLU F C 1
ATOM 4034 O O . GLU C 2 65 ? 19.726 -42.007 -25.667 1.00 33.37 183 GLU F O 1
ATOM 4046 N N . ARG C 2 66 ? 19.848 -43.563 -23.982 1.00 35.05 184 ARG F N 1
ATOM 4047 C CA . ARG C 2 66 ? 20.211 -42.621 -22.924 1.00 40.31 184 ARG F CA 1
ATOM 4048 C C . ARG C 2 66 ? 21.553 -41.968 -23.231 1.00 40.33 184 ARG F C 1
ATOM 4049 O O . ARG C 2 66 ? 21.698 -40.756 -23.075 1.00 34.87 184 ARG F O 1
ATOM 4070 N N . SER C 2 67 ? 22.511 -42.790 -23.649 1.00 40.13 185 SER F N 1
ATOM 4071 C CA . SER C 2 67 ? 23.876 -42.345 -23.957 1.00 44.14 185 SER F CA 1
ATOM 4072 C C . SER C 2 67 ? 23.871 -41.279 -25.053 1.00 39.82 185 SER F C 1
ATOM 4073 O O . SER C 2 67 ? 24.452 -40.210 -24.916 1.00 43.43 185 SER F O 1
ATOM 4080 N N . ALA C 2 68 ? 23.193 -41.612 -26.134 1.00 36.36 186 ALA F N 1
ATOM 4081 C CA . ALA C 2 68 ? 22.999 -40.722 -27.226 1.00 37.49 186 ALA F CA 1
ATOM 4082 C C . ALA C 2 68 ? 22.410 -39.415 -26.719 1.00 38.77 186 ALA F C 1
ATOM 4083 O O . ALA C 2 68 ? 22.992 -38.358 -26.949 1.00 39.50 186 ALA F O 1
ATOM 4090 N N . ALA C 2 69 ? 21.299 -39.509 -25.979 1.00 38.20 187 ALA F N 1
ATOM 4091 C CA . ALA C 2 69 ? 20.597 -38.322 -25.459 1.00 35.27 187 ALA F CA 1
ATOM 4092 C C . ALA C 2 69 ? 21.508 -37.420 -24.624 1.00 32.73 187 ALA F C 1
ATOM 4093 O O . ALA C 2 69 ? 21.501 -36.185 -24.779 1.00 29.69 187 ALA F O 1
ATOM 4100 N N . ARG C 2 70 ? 22.304 -38.041 -23.769 1.00 32.09 188 ARG F N 1
ATOM 4101 C CA . ARG C 2 70 ? 23.251 -37.315 -22.956 1.00 37.99 188 ARG F CA 1
ATOM 4102 C C . ARG C 2 70 ? 24.418 -36.737 -23.756 1.00 35.58 188 ARG F C 1
ATOM 4103 O O . ARG C 2 70 ? 24.794 -35.613 -23.502 1.00 34.98 188 ARG F O 1
ATOM 4124 N N . ALA C 2 71 ? 24.948 -37.457 -24.741 1.00 34.69 189 ALA F N 1
ATOM 4125 C CA . ALA C 2 71 ? 26.003 -36.885 -25.608 1.00 34.86 189 ALA F CA 1
ATOM 4126 C C . ALA C 2 71 ? 25.491 -35.685 -26.351 1.00 35.10 189 ALA F C 1
ATOM 4127 O O . ALA C 2 71 ? 26.223 -34.713 -26.484 1.00 36.80 189 ALA F O 1
ATOM 4134 N N . ARG C 2 72 ? 24.243 -35.722 -26.837 1.00 31.79 190 ARG F N 1
ATOM 4135 C CA . ARG C 2 72 ? 23.711 -34.531 -27.542 1.00 32.56 190 ARG F CA 1
ATOM 4136 C C . ARG C 2 72 ? 23.459 -33.324 -26.594 1.00 32.47 190 ARG F C 1
ATOM 4137 O O . ARG C 2 72 ? 23.564 -32.169 -26.990 1.00 28.47 190 ARG F O 1
ATOM 4158 N N . ARG C 2 73 ? 23.081 -33.620 -25.360 1.00 31.11 191 ARG F N 1
ATOM 4159 C CA . ARG C 2 73 ? 22.882 -32.613 -24.340 1.00 29.95 191 ARG F CA 1
ATOM 4160 C C . ARG C 2 73 ? 24.216 -31.977 -24.081 1.00 28.11 191 ARG F C 1
ATOM 4161 O O . ARG C 2 73 ? 24.302 -30.796 -24.061 1.00 27.05 191 ARG F O 1
ATOM 4182 N N . ASN C 2 74 ? 25.246 -32.792 -23.891 1.00 29.95 192 ASN F N 1
ATOM 4183 C CA . ASN C 2 74 ? 26.618 -32.308 -23.668 1.00 32.67 192 ASN F CA 1
ATOM 4184 C C . ASN C 2 74 ? 27.119 -31.425 -24.797 1.00 34.37 192 ASN F C 1
ATOM 4185 O O . ASN C 2 74 ? 27.694 -30.365 -24.559 1.00 37.12 192 ASN F O 1
ATOM 4196 N N . ALA C 2 75 ? 26.874 -31.849 -26.020 1.00 34.85 193 ALA F N 1
ATOM 4197 C CA . ALA C 2 75 ? 27.247 -31.061 -27.169 1.00 37.42 193 ALA F CA 1
ATOM 4198 C C . ALA C 2 75 ? 26.605 -29.674 -27.148 1.00 37.96 193 ALA F C 1
ATOM 4199 O O . ALA C 2 75 ? 27.266 -28.705 -27.479 1.00 43.03 193 ALA F O 1
ATOM 4206 N N . ARG C 2 76 ? 25.326 -29.595 -26.761 1.00 36.63 194 ARG F N 1
ATOM 4207 C CA . ARG C 2 76 ? 24.619 -28.317 -26.617 1.00 38.03 194 ARG F CA 1
ATOM 4208 C C . ARG C 2 76 ? 25.168 -27.416 -25.495 1.00 41.40 194 ARG F C 1
ATOM 4209 O O . ARG C 2 76 ? 25.058 -26.182 -25.565 1.00 43.17 194 ARG F O 1
ATOM 4230 N N . GLN C 2 77 ? 25.721 -28.030 -24.454 1.00 42.13 195 GLN F N 1
ATOM 4231 C CA . GLN C 2 77 ? 26.276 -27.274 -23.323 1.00 46.82 195 GLN F CA 1
ATOM 4232 C C . GLN C 2 77 ? 27.654 -26.726 -23.709 1.00 49.56 195 GLN F C 1
ATOM 4233 O O . GLN C 2 77 ? 28.016 -25.607 -23.324 1.00 54.28 195 GLN F O 1
ATOM 4247 N N . GLN C 2 78 ? 28.395 -27.525 -24.483 1.00 45.87 196 GLN F N 1
ATOM 4248 C CA . GLN C 2 78 ? 29.632 -27.099 -25.121 1.00 43.77 196 GLN F CA 1
ATOM 4249 C C . GLN C 2 78 ? 29.452 -25.886 -26.017 1.00 42.64 196 GLN F C 1
ATOM 4250 O O . GLN C 2 78 ? 30.254 -24.993 -25.955 1.00 38.70 196 GLN F O 1
ATOM 4264 N N . ARG C 2 79 ? 28.412 -25.873 -26.848 1.00 46.28 197 ARG F N 1
ATOM 4265 C CA . ARG C 2 79 ? 28.219 -24.802 -27.856 1.00 50.62 197 ARG F CA 1
ATOM 4266 C C . ARG C 2 79 ? 27.807 -23.461 -27.221 1.00 54.85 197 ARG F C 1
ATOM 4267 O O . ARG C 2 79 ? 28.211 -22.379 -27.688 1.00 58.43 197 ARG F O 1
ATOM 4288 N N . SER C 2 80 ? 27.007 -23.532 -26.165 1.00 51.63 198 SER F N 1
ATOM 4289 C CA . SER C 2 80 ? 26.662 -22.333 -25.380 1.00 57.93 198 SER F CA 1
ATOM 4290 C C . SER C 2 80 ? 27.875 -21.796 -24.562 1.00 57.24 198 SER F C 1
ATOM 4291 O O . SER C 2 80 ? 27.959 -20.603 -24.272 1.00 55.21 198 SER F O 1
ATOM 4298 N N . ALA C 2 81 ? 28.787 -22.703 -24.193 1.00 63.69 199 ALA F N 1
ATOM 4299 C CA . ALA C 2 81 ? 30.057 -22.380 -23.523 1.00 63.96 199 ALA F CA 1
ATOM 4300 C C . ALA C 2 81 ? 31.067 -21.709 -24.468 1.00 63.49 199 ALA F C 1
ATOM 4301 O O . ALA C 2 81 ? 31.582 -22.335 -25.393 1.00 57.79 199 ALA F O 1
ATOM 4308 N N . ALA D 1 5 ? 9.280 -47.854 40.240 1.00 56.25 3 ALA A N 1
ATOM 4309 C CA . ALA D 1 5 ? 8.355 -46.943 41.002 1.00 57.58 3 ALA A CA 1
ATOM 4310 C C . ALA D 1 5 ? 7.790 -45.738 40.234 1.00 50.86 3 ALA A C 1
ATOM 4311 O O . ALA D 1 5 ? 6.677 -45.345 40.546 1.00 61.61 3 ALA A O 1
ATOM 4318 N N . PRO D 1 6 ? 8.536 -45.116 39.279 1.00 49.37 4 PRO A N 1
ATOM 4319 C CA . PRO D 1 6 ? 7.880 -43.972 38.618 1.00 44.04 4 PRO A CA 1
ATOM 4320 C C . PRO D 1 6 ? 6.876 -44.466 37.585 1.00 45.24 4 PRO A C 1
ATOM 4321 O O . PRO D 1 6 ? 7.100 -45.508 36.901 1.00 41.61 4 PRO A O 1
ATOM 4332 N N . LEU D 1 7 ? 5.760 -43.750 37.490 1.00 39.31 5 LEU A N 1
ATOM 4333 C CA . LEU D 1 7 ? 4.680 -44.166 36.627 1.00 36.37 5 LEU A CA 1
ATOM 4334 C C . LEU D 1 7 ? 4.383 -43.101 35.594 1.00 34.79 5 LEU A C 1
ATOM 4335 O O . LEU D 1 7 ? 4.634 -41.906 35.795 1.00 32.66 5 LEU A O 1
ATOM 4351 N N . ARG D 1 8 ? 3.824 -43.581 34.488 1.00 32.54 6 ARG A N 1
ATOM 4352 C CA . ARG D 1 8 ? 3.345 -42.755 33.408 1.00 33.99 6 ARG A CA 1
ATOM 4353 C C . ARG D 1 8 ? 2.209 -41.832 33.887 1.00 32.96 6 ARG A C 1
ATOM 4354 O O . ARG D 1 8 ? 1.251 -42.283 34.535 1.00 34.85 6 ARG A O 1
ATOM 4375 N N . GLY D 1 9 ? 2.312 -40.556 33.556 1.00 33.18 7 GLY A N 1
ATOM 4376 C CA . GLY D 1 9 ? 1.417 -39.534 34.102 1.00 35.15 7 GLY A CA 1
ATOM 4377 C C . GLY D 1 9 ? 2.027 -38.664 35.200 1.00 35.20 7 GLY A C 1
ATOM 4378 O O . GLY D 1 9 ? 1.634 -37.488 35.342 1.00 33.05 7 GLY A O 1
ATOM 4382 N N . GLN D 1 10 ? 2.969 -39.223 35.973 1.00 33.10 8 GLN A N 1
ATOM 4383 C CA . GLN D 1 10 ? 3.634 -38.482 37.078 1.00 34.16 8 GLN A CA 1
ATOM 4384 C C . GLN D 1 10 ? 4.568 -37.381 36.544 1.00 32.13 8 GLN A C 1
ATOM 4385 O O . GLN D 1 10 ? 5.119 -37.528 35.479 1.00 36.35 8 GLN A O 1
ATOM 4399 N N . VAL D 1 11 ? 4.693 -36.279 37.272 1.00 33.65 9 VAL A N 1
ATOM 4400 C CA . VAL D 1 11 ? 5.540 -35.124 36.927 1.00 33.13 9 VAL A CA 1
ATOM 4401 C C . VAL D 1 11 ? 6.568 -35.025 38.015 1.00 37.33 9 VAL A C 1
ATOM 4402 O O . VAL D 1 11 ? 6.211 -35.046 39.213 1.00 36.40 9 VAL A O 1
ATOM 4415 N N . TYR D 1 12 ? 7.839 -34.935 37.605 1.00 36.48 10 TYR A N 1
ATOM 4416 C CA . TYR D 1 12 ? 8.956 -34.784 38.513 1.00 33.83 10 TYR A CA 1
ATOM 4417 C C . TYR D 1 12 ? 9.768 -33.580 38.128 1.00 34.98 10 TYR A C 1
ATOM 4418 O O . TYR D 1 12 ? 9.823 -33.211 36.977 1.00 34.91 10 TYR A O 1
ATOM 4435 N N . ARG D 1 13 ? 10.401 -32.967 39.105 1.00 36.68 11 ARG A N 1
ATOM 4436 C CA . ARG D 1 13 ? 11.337 -31.875 38.860 1.00 44.92 11 ARG A CA 1
ATOM 4437 C C . ARG D 1 13 ? 12.663 -32.502 38.460 1.00 42.86 11 ARG A C 1
ATOM 4438 O O . ARG D 1 13 ? 13.028 -33.528 39.016 1.00 41.72 11 ARG A O 1
ATOM 4459 N N . CYS D 1 14 ? 13.377 -31.912 37.505 1.00 39.63 12 CYS A N 1
ATOM 4460 C CA . CYS D 1 14 ? 14.708 -32.427 37.119 1.00 40.14 12 CYS A CA 1
ATOM 4461 C C . CYS D 1 14 ? 15.538 -31.328 36.458 1.00 37.65 12 CYS A C 1
ATOM 4462 O O . CYS D 1 14 ? 15.013 -30.492 35.704 1.00 35.47 12 CYS A O 1
ATOM 4469 N N . ASP D 1 15 ? 16.828 -31.315 36.780 1.00 39.29 13 ASP A N 1
ATOM 4470 C CA . ASP D 1 15 ? 17.800 -30.386 36.178 1.00 39.41 13 ASP A CA 1
ATOM 4471 C C . ASP D 1 15 ? 18.621 -31.113 35.125 1.00 35.79 13 ASP A C 1
ATOM 4472 O O . ASP D 1 15 ? 19.478 -31.929 35.453 1.00 39.64 13 ASP A O 1
ATOM 4481 N N . LEU D 1 16 ? 18.400 -30.785 33.865 1.00 37.57 14 LEU A N 1
ATOM 4482 C CA . LEU D 1 16 ? 19.181 -31.368 32.771 1.00 42.44 14 LEU A CA 1
ATOM 4483 C C . LEU D 1 16 ? 20.471 -30.648 32.467 1.00 38.82 14 LEU A C 1
ATOM 4484 O O . LEU D 1 16 ? 21.168 -31.065 31.568 1.00 44.09 14 LEU A O 1
ATOM 4500 N N . GLY D 1 17 ? 20.779 -29.588 33.210 1.00 42.32 15 GLY A N 1
ATOM 4501 C CA . GLY D 1 17 ? 21.972 -28.801 32.998 1.00 43.39 15 GLY A CA 1
ATOM 4502 C C . GLY D 1 17 ? 21.693 -27.337 32.806 1.00 48.28 15 GLY A C 1
ATOM 4503 O O . GLY D 1 17 ? 22.633 -26.580 32.619 1.00 51.74 15 GLY A O 1
ATOM 4507 N N . TYR D 1 18 ? 20.420 -26.938 32.861 1.00 51.02 16 TYR A N 1
ATOM 4508 C CA . TYR D 1 18 ? 20.002 -25.541 32.721 1.00 46.76 16 TYR A CA 1
ATOM 4509 C C . TYR D 1 18 ? 18.927 -25.154 33.751 1.00 48.53 16 TYR A C 1
ATOM 4510 O O . TYR D 1 18 ? 18.063 -24.314 33.479 1.00 51.78 16 TYR A O 1
ATOM 4527 N N . GLY D 1 19 ? 18.993 -25.751 34.939 1.00 45.45 17 GLY A N 1
ATOM 4528 C CA . GLY D 1 19 ? 18.046 -25.468 36.016 1.00 44.88 17 GLY A CA 1
ATOM 4529 C C . GLY D 1 19 ? 16.974 -26.534 36.129 1.00 50.66 17 GLY A C 1
ATOM 4530 O O . GLY D 1 19 ? 16.678 -27.242 35.151 1.00 58.63 17 GLY A O 1
ATOM 4534 N N . ALA D 1 20 ? 16.389 -26.642 37.321 1.00 46.85 18 ALA A N 1
ATOM 4535 C CA . ALA D 1 20 ? 15.393 -27.659 37.611 1.00 48.62 18 ALA A CA 1
ATOM 4536 C C . ALA D 1 20 ? 14.006 -27.328 36.974 1.00 51.60 18 ALA A C 1
ATOM 4537 O O . ALA D 1 20 ? 13.413 -26.278 37.272 1.00 56.14 18 ALA A O 1
ATOM 4544 N N . LYS D 1 21 ? 13.511 -28.233 36.119 1.00 43.48 19 LYS A N 1
ATOM 4545 C CA . LYS D 1 21 ? 12.260 -28.055 35.399 1.00 40.86 19 LYS A CA 1
ATOM 4546 C C . LYS D 1 21 ? 11.340 -29.226 35.639 1.00 34.77 19 LYS A C 1
ATOM 4547 O O . LYS D 1 21 ? 11.784 -30.295 36.010 1.00 33.82 19 LYS A O 1
ATOM 4566 N N . PRO D 1 22 ? 10.037 -29.031 35.436 1.00 33.25 20 PRO A N 1
ATOM 4567 C CA . PRO D 1 22 ? 9.119 -30.180 35.559 1.00 33.35 20 PRO A CA 1
ATOM 4568 C C . PRO D 1 22 ? 9.091 -31.044 34.278 1.00 27.04 20 PRO A C 1
ATOM 4569 O O . PRO D 1 22 ? 9.250 -30.510 33.211 1.00 23.39 20 PRO A O 1
ATOM 4580 N N . TRP D 1 23 ? 8.930 -32.356 34.436 1.00 27.25 21 TRP A N 1
ATOM 4581 C CA . TRP D 1 23 ? 8.971 -33.337 33.343 1.00 27.07 21 TRP A CA 1
ATOM 4582 C C . TRP D 1 23 ? 7.884 -34.352 33.567 1.00 29.94 21 TRP A C 1
ATOM 4583 O O . TRP D 1 23 ? 7.788 -34.921 34.642 1.00 31.73 21 TRP A O 1
ATOM 4604 N N . LEU D 1 24 ? 7.062 -34.607 32.546 1.00 32.24 22 LEU A N 1
ATOM 4605 C CA . LEU D 1 24 ? 6.017 -35.622 32.636 1.00 30.68 22 LEU A CA 1
ATOM 4606 C C . LEU D 1 24 ? 6.477 -36.968 32.059 1.00 28.14 22 LEU A C 1
ATOM 4607 O O . LEU D 1 24 ? 6.851 -37.049 30.911 1.00 30.15 22 LEU A O 1
ATOM 4623 N N . ILE D 1 25 ? 6.327 -38.036 32.806 1.00 26.14 23 ILE A N 1
ATOM 4624 C CA . ILE D 1 25 ? 6.710 -39.338 32.326 1.00 26.72 23 ILE A CA 1
ATOM 4625 C C . ILE D 1 25 ? 5.696 -39.839 31.305 1.00 29.48 23 ILE A C 1
ATOM 4626 O O . ILE D 1 25 ? 4.501 -39.777 31.515 1.00 33.22 23 ILE A O 1
ATOM 4642 N N . VAL D 1 26 ? 6.205 -40.301 30.165 1.00 30.26 24 VAL A N 1
ATOM 4643 C CA . VAL D 1 26 ? 5.400 -40.876 29.103 1.00 27.40 24 VAL A CA 1
ATOM 4644 C C . VAL D 1 26 ? 5.830 -42.306 28.727 1.00 28.63 24 VAL A C 1
ATOM 4645 O O . VAL D 1 26 ? 5.051 -42.987 28.064 1.00 28.63 24 VAL A O 1
ATOM 4658 N N . SER D 1 27 ? 7.026 -42.771 29.106 1.00 31.44 25 SER A N 1
ATOM 4659 C CA . SER D 1 27 ? 7.369 -44.213 28.919 1.00 34.11 25 SER A CA 1
ATOM 4660 C C . SER D 1 27 ? 6.320 -45.095 29.572 1.00 32.97 25 SER A C 1
ATOM 4661 O O . SER D 1 27 ? 5.786 -44.700 30.603 1.00 32.49 25 SER A O 1
ATOM 4668 N N . ASN D 1 28 ? 6.050 -46.282 29.022 1.00 31.43 26 ASN A N 1
ATOM 4669 C CA . ASN D 1 28 ? 5.140 -47.207 29.700 1.00 34.62 26 ASN A CA 1
ATOM 4670 C C . ASN D 1 28 ? 5.725 -47.715 31.016 1.00 35.05 26 ASN A C 1
ATOM 4671 O O . ASN D 1 28 ? 6.944 -47.678 31.217 1.00 35.48 26 ASN A O 1
ATOM 4682 N N . ASN D 1 29 ? 4.846 -48.244 31.862 1.00 38.44 27 ASN A N 1
ATOM 4683 C CA . ASN D 1 29 ? 5.203 -48.647 33.236 1.00 44.18 27 ASN A CA 1
ATOM 4684 C C . ASN D 1 29 ? 6.129 -49.861 33.361 1.00 43.85 27 ASN A C 1
ATOM 4685 O O . ASN D 1 29 ? 6.978 -49.877 34.246 1.00 45.66 27 ASN A O 1
ATOM 4696 N N . ALA D 1 30 ? 6.001 -50.839 32.464 1.00 41.74 28 ALA A N 1
ATOM 4697 C CA . ALA D 1 30 ? 6.928 -51.976 32.432 1.00 42.23 28 ALA A CA 1
ATOM 4698 C C . ALA D 1 30 ? 8.346 -51.490 32.228 1.00 41.80 28 ALA A C 1
ATOM 4699 O O . ALA D 1 30 ? 9.251 -51.881 32.961 1.00 44.23 28 ALA A O 1
ATOM 4706 N N . ARG D 1 31 ? 8.554 -50.620 31.250 1.00 43.65 29 ARG A N 1
ATOM 4707 C CA . ARG D 1 31 ? 9.878 -50.017 31.098 1.00 45.85 29 ARG A CA 1
ATOM 4708 C C . ARG D 1 31 ? 10.315 -49.291 32.353 1.00 40.56 29 ARG A C 1
ATOM 4709 O O . ARG D 1 31 ? 11.471 -49.353 32.716 1.00 38.51 29 ARG A O 1
ATOM 4730 N N . ASN D 1 32 ? 9.421 -48.535 32.965 1.00 42.08 30 ASN A N 1
ATOM 4731 C CA . ASN D 1 32 ? 9.830 -47.736 34.120 1.00 43.22 30 ASN A CA 1
ATOM 4732 C C . ASN D 1 32 ? 10.334 -48.576 35.312 1.00 46.91 30 ASN A C 1
ATOM 4733 O O . ASN D 1 32 ? 11.300 -48.189 35.978 1.00 46.05 30 ASN A O 1
ATOM 4744 N N . ARG D 1 33 ? 9.706 -49.730 35.556 1.00 55.67 31 ARG A N 1
ATOM 4745 C CA . ARG D 1 33 ? 10.150 -50.635 36.632 1.00 61.63 31 ARG A CA 1
ATOM 4746 C C . ARG D 1 33 ? 11.563 -51.157 36.344 1.00 61.44 31 ARG A C 1
ATOM 4747 O O . ARG D 1 33 ? 12.477 -50.918 37.128 1.00 61.06 31 ARG A O 1
ATOM 4768 N N . HIS D 1 34 ? 11.740 -51.807 35.192 1.00 57.98 32 HIS A N 1
ATOM 4769 C CA . HIS D 1 34 ? 12.920 -52.642 34.934 1.00 65.14 32 HIS A CA 1
ATOM 4770 C C . HIS D 1 34 ? 14.171 -51.954 34.362 1.00 65.47 32 HIS A C 1
ATOM 4771 O O . HIS D 1 34 ? 15.219 -52.594 34.224 1.00 71.98 32 HIS A O 1
ATOM 4786 N N . THR D 1 35 ? 14.072 -50.659 34.072 1.00 63.70 33 THR A N 1
ATOM 4787 C CA . THR D 1 35 ? 15.120 -49.882 33.388 1.00 57.53 33 THR A CA 1
ATOM 4788 C C . THR D 1 35 ? 15.617 -48.779 34.323 1.00 53.80 33 THR A C 1
ATOM 4789 O O . THR D 1 35 ? 14.860 -48.297 35.165 1.00 55.32 33 THR A O 1
ATOM 4799 N N . ALA D 1 36 ? 16.887 -48.399 34.182 1.00 48.95 34 ALA A N 1
ATOM 4800 C CA . ALA D 1 36 ? 17.464 -47.277 34.934 1.00 49.38 34 ALA A CA 1
ATOM 4801 C C . ALA D 1 36 ? 16.942 -45.875 34.546 1.00 44.17 34 ALA A C 1
ATOM 4802 O O . ALA D 1 36 ? 17.160 -44.940 35.294 1.00 34.97 34 ALA A O 1
ATOM 4809 N N . ASP D 1 37 ? 16.296 -45.706 33.390 1.00 42.35 35 ASP A N 1
ATOM 4810 C CA . ASP D 1 37 ? 15.819 -44.364 33.000 1.00 43.12 35 ASP A CA 1
ATOM 4811 C C . ASP D 1 37 ? 14.391 -44.348 32.462 1.00 40.43 35 ASP A C 1
ATOM 4812 O O . ASP D 1 37 ? 13.773 -45.397 32.276 1.00 44.12 35 ASP A O 1
ATOM 4821 N N . VAL D 1 38 ? 13.851 -43.144 32.317 1.00 35.48 36 VAL A N 1
ATOM 4822 C CA . VAL D 1 38 ? 12.522 -42.949 31.777 1.00 33.93 36 VAL A CA 1
ATOM 4823 C C . VAL D 1 38 ? 12.493 -41.854 30.728 1.00 34.17 36 VAL A C 1
ATOM 4824 O O . VAL D 1 38 ? 13.349 -40.950 30.689 1.00 32.60 36 VAL A O 1
ATOM 4837 N N . VAL D 1 39 ? 11.461 -41.914 29.910 1.00 31.60 37 VAL A N 1
ATOM 4838 C CA . VAL D 1 39 ? 11.302 -40.960 28.865 1.00 30.75 37 VAL A CA 1
ATOM 4839 C C . VAL D 1 39 ? 10.203 -40.056 29.331 1.00 31.70 37 VAL A C 1
ATOM 4840 O O . VAL D 1 39 ? 9.169 -40.540 29.786 1.00 29.68 37 VAL A O 1
ATOM 4853 N N . ALA D 1 40 ? 10.424 -38.752 29.155 1.00 28.09 38 ALA A N 1
ATOM 4854 C CA . ALA D 1 40 ? 9.544 -37.746 29.632 1.00 28.45 38 ALA A CA 1
ATOM 4855 C C . ALA D 1 40 ? 9.443 -36.546 28.672 1.00 28.36 38 ALA A C 1
ATOM 4856 O O . ALA D 1 40 ? 10.314 -36.359 27.868 1.00 27.76 38 ALA A O 1
ATOM 4863 N N . VAL D 1 41 ? 8.389 -35.728 28.818 1.00 28.49 39 VAL A N 1
ATOM 4864 C CA . VAL D 1 41 ? 8.235 -34.477 28.060 1.00 29.58 39 VAL A CA 1
ATOM 4865 C C . VAL D 1 41 ? 8.243 -33.248 28.984 1.00 30.68 39 VAL A C 1
ATOM 4866 O O . VAL D 1 41 ? 7.768 -33.300 30.127 1.00 29.09 39 VAL A O 1
ATOM 4879 N N . ARG D 1 42 ? 8.784 -32.155 28.454 1.00 31.07 40 ARG A N 1
ATOM 4880 C CA . ARG D 1 42 ? 8.944 -30.919 29.169 1.00 37.08 40 ARG A CA 1
ATOM 4881 C C . ARG D 1 42 ? 7.588 -30.235 29.470 1.00 40.65 40 ARG A C 1
ATOM 4882 O O . ARG D 1 42 ? 6.774 -29.983 28.567 1.00 38.18 40 ARG A O 1
ATOM 4903 N N . LEU D 1 43 ? 7.349 -29.982 30.755 1.00 40.08 41 LEU A N 1
ATOM 4904 C CA . LEU D 1 43 ? 6.345 -29.019 31.199 1.00 41.90 41 LEU A CA 1
ATOM 4905 C C . LEU D 1 43 ? 6.966 -27.642 31.172 1.00 44.57 41 LEU A C 1
ATOM 4906 O O . LEU D 1 43 ? 8.136 -27.469 31.497 1.00 51.76 41 LEU A O 1
ATOM 4922 N N . THR D 1 44 ? 6.179 -26.652 30.798 1.00 44.30 42 THR A N 1
ATOM 4923 C CA . THR D 1 44 ? 6.705 -25.307 30.690 1.00 48.24 42 THR A CA 1
ATOM 4924 C C . THR D 1 44 ? 5.607 -24.295 31.010 1.00 51.95 42 THR A C 1
ATOM 4925 O O . THR D 1 44 ? 4.414 -24.660 31.059 1.00 45.81 42 THR A O 1
ATOM 4935 N N . THR D 1 45 ? 6.026 -23.058 31.289 1.00 48.87 43 THR A N 1
ATOM 4936 C CA . THR D 1 45 ? 5.111 -21.930 31.468 1.00 50.93 43 THR A CA 1
ATOM 4937 C C . THR D 1 45 ? 4.950 -21.159 30.172 1.00 48.48 43 THR A C 1
ATOM 4938 O O . THR D 1 45 ? 3.963 -20.429 30.018 1.00 47.43 43 THR A O 1
ATOM 4948 N N . THR D 1 46 ? 5.894 -21.322 29.247 1.00 48.09 44 THR A N 1
ATOM 4949 C CA . THR D 1 46 ? 5.772 -20.718 27.916 1.00 51.31 44 THR A CA 1
ATOM 4950 C C . THR D 1 46 ? 4.496 -21.212 27.242 1.00 56.37 44 THR A C 1
ATOM 4951 O O . THR D 1 46 ? 3.980 -22.297 27.557 1.00 51.29 44 THR A O 1
ATOM 4961 N N . ARG D 1 47 ? 3.960 -20.365 26.370 1.00 63.52 45 ARG A N 1
ATOM 4962 C CA . ARG D 1 47 ? 2.634 -20.553 25.813 1.00 69.39 45 ARG A CA 1
ATOM 4963 C C . ARG D 1 47 ? 2.777 -20.592 24.296 1.00 64.19 45 ARG A C 1
ATOM 4964 O O . ARG D 1 47 ? 3.394 -19.714 23.697 1.00 54.40 45 ARG A O 1
ATOM 4985 N N . ARG D 1 48 ? 2.248 -21.645 23.683 1.00 63.25 46 ARG A N 1
ATOM 4986 C CA . ARG D 1 48 ? 2.320 -21.794 22.236 1.00 65.71 46 ARG A CA 1
ATOM 4987 C C . ARG D 1 48 ? 1.104 -22.555 21.689 1.00 67.59 46 ARG A C 1
ATOM 4988 O O . ARG D 1 48 ? 0.555 -23.440 22.360 1.00 67.09 46 ARG A O 1
ATOM 5009 N N . THR D 1 49 ? 0.669 -22.158 20.492 1.00 70.19 47 THR A N 1
ATOM 5010 C CA . THR D 1 49 ? -0.483 -22.753 19.809 1.00 67.33 47 THR A CA 1
ATOM 5011 C C . THR D 1 49 ? 0.131 -23.588 18.689 1.00 63.49 47 THR A C 1
ATOM 5012 O O . THR D 1 49 ? 0.511 -23.076 17.625 1.00 65.10 47 THR A O 1
ATOM 5022 N N . ILE D 1 50 ? 0.294 -24.872 18.980 1.00 59.35 48 ILE A N 1
ATOM 5023 C CA . ILE D 1 50 ? 0.767 -25.874 18.014 1.00 49.05 48 ILE A CA 1
ATOM 5024 C C . ILE D 1 50 ? 0.113 -27.184 18.492 1.00 45.78 48 ILE A C 1
ATOM 5025 O O . ILE D 1 50 ? -0.133 -27.369 19.698 1.00 42.47 48 ILE A O 1
ATOM 5041 N N . PRO D 1 51 ? -0.261 -28.070 17.569 1.00 41.61 49 PRO A N 1
ATOM 5042 C CA . PRO D 1 51 ? -0.912 -29.298 18.056 1.00 44.04 49 PRO A CA 1
ATOM 5043 C C . PRO D 1 51 ? -0.088 -30.187 19.021 1.00 39.94 49 PRO A C 1
ATOM 5044 O O . PRO D 1 51 ? -0.675 -30.920 19.787 1.00 37.88 49 PRO A O 1
ATOM 5055 N N . THR D 1 52 ? 1.243 -30.101 18.973 1.00 38.09 50 THR A N 1
ATOM 5056 C CA . THR D 1 52 ? 2.121 -30.826 19.906 1.00 38.52 50 THR A CA 1
ATOM 5057 C C . THR D 1 52 ? 2.201 -30.276 21.337 1.00 38.80 50 THR A C 1
ATOM 5058 O O . THR D 1 52 ? 2.859 -30.869 22.196 1.00 34.54 50 THR A O 1
ATOM 5068 N N . TRP D 1 53 ? 1.491 -29.182 21.614 1.00 36.04 51 TRP A N 1
ATOM 5069 C CA . TRP D 1 53 ? 1.394 -28.674 22.963 1.00 34.95 51 TRP A CA 1
ATOM 5070 C C . TRP D 1 53 ? 0.005 -28.839 23.565 1.00 35.69 51 TRP A C 1
ATOM 5071 O O . TRP D 1 53 ? -1.007 -28.670 22.881 1.00 45.24 51 TRP A O 1
ATOM 5092 N N . VAL D 1 54 ? -0.044 -29.146 24.855 1.00 32.84 52 VAL A N 1
ATOM 5093 C CA . VAL D 1 54 ? -1.285 -29.321 25.581 1.00 33.40 52 VAL A CA 1
ATOM 5094 C C . VAL D 1 54 ? -1.279 -28.507 26.868 1.00 33.99 52 VAL A C 1
ATOM 5095 O O . VAL D 1 54 ? -0.319 -28.568 27.652 1.00 33.43 52 VAL A O 1
ATOM 5108 N N . ALA D 1 55 ? -2.411 -27.852 27.143 1.00 34.77 53 ALA A N 1
ATOM 5109 C CA . ALA D 1 55 ? -2.582 -27.053 28.337 1.00 35.42 53 ALA A CA 1
ATOM 5110 C C . ALA D 1 55 ? -3.111 -27.903 29.485 1.00 39.41 53 ALA A C 1
ATOM 5111 O O . ALA D 1 55 ? -4.023 -28.743 29.321 1.00 39.21 53 ALA A O 1
ATOM 5118 N N . MET D 1 56 ? -2.577 -27.613 30.662 1.00 38.47 54 MET A N 1
ATOM 5119 C CA . MET D 1 56 ? -3.028 -28.217 31.903 1.00 39.67 54 MET A CA 1
ATOM 5120 C C . MET D 1 56 ? -4.367 -27.635 32.322 1.00 43.59 54 MET A C 1
ATOM 5121 O O . MET D 1 56 ? -4.767 -26.508 31.935 1.00 38.97 54 MET A O 1
ATOM 5135 N N . GLY D 1 57 ? -5.062 -28.427 33.133 1.00 45.91 55 GLY A N 1
ATOM 5136 C CA . GLY D 1 57 ? -6.317 -28.049 33.733 1.00 47.25 55 GLY A CA 1
ATOM 5137 C C . GLY D 1 57 ? -6.231 -27.951 35.248 1.00 46.19 55 GLY A C 1
ATOM 5138 O O . GLY D 1 57 ? -5.189 -28.234 35.833 1.00 42.48 55 GLY A O 1
ATOM 5142 N N . PRO D 1 58 ? -7.355 -27.595 35.896 1.00 47.85 56 PRO A N 1
ATOM 5143 C CA . PRO D 1 58 ? -7.452 -27.323 37.326 1.00 47.21 56 PRO A CA 1
ATOM 5144 C C . PRO D 1 58 ? -7.000 -28.408 38.282 1.00 44.32 56 PRO A C 1
ATOM 5145 O O . PRO D 1 58 ? -6.449 -28.064 39.338 1.00 48.53 56 PRO A O 1
ATOM 5156 N N . SER D 1 59 ? -7.237 -29.689 37.990 1.00 40.83 57 SER A N 1
ATOM 5157 C CA . SER D 1 59 ? -6.726 -30.738 38.918 1.00 40.27 57 SER A CA 1
ATOM 5158 C C . SER D 1 59 ? -5.450 -31.375 38.404 1.00 35.82 57 SER A C 1
ATOM 5159 O O . SER D 1 59 ? -5.023 -32.419 38.914 1.00 34.42 57 SER A O 1
ATOM 5166 N N . ASP D 1 60 ? -4.814 -30.714 37.436 1.00 38.27 58 ASP A N 1
ATOM 5167 C CA . ASP D 1 60 ? -3.427 -31.045 37.039 1.00 43.51 58 ASP A CA 1
ATOM 5168 C C . ASP D 1 60 ? -2.399 -30.485 38.040 1.00 47.56 58 ASP A C 1
ATOM 5169 O O . ASP D 1 60 ? -2.658 -29.464 38.685 1.00 48.78 58 ASP A O 1
ATOM 5178 N N . PRO D 1 61 ? -1.242 -31.173 38.190 1.00 50.79 59 PRO A N 1
ATOM 5179 C CA . PRO D 1 61 ? -0.229 -30.784 39.186 1.00 45.16 59 PRO A CA 1
ATOM 5180 C C . PRO D 1 61 ? 0.228 -29.313 39.131 1.00 43.99 59 PRO A C 1
ATOM 5181 O O . PRO D 1 61 ? 0.501 -28.742 40.176 1.00 46.82 59 PRO A O 1
ATOM 5192 N N . LEU D 1 62 ? 0.306 -28.691 37.955 1.00 42.82 60 LEU A N 1
ATOM 5193 C CA . LEU D 1 62 ? 0.781 -27.290 37.885 1.00 44.54 60 LEU A CA 1
ATOM 5194 C C . LEU D 1 62 ? 0.224 -26.525 36.709 1.00 44.98 60 LEU A C 1
ATOM 5195 O O . LEU D 1 62 ? -0.512 -27.074 35.886 1.00 51.25 60 LEU A O 1
ATOM 5211 N N . THR D 1 63 ? 0.535 -25.243 36.651 1.00 45.26 61 THR A N 1
ATOM 5212 C CA . THR D 1 63 ? 0.081 -24.380 35.563 1.00 44.46 61 THR A CA 1
ATOM 5213 C C . THR D 1 63 ? 1.047 -24.440 34.392 1.00 42.89 61 THR A C 1
ATOM 5214 O O . THR D 1 63 ? 2.241 -24.553 34.574 1.00 47.96 61 THR A O 1
ATOM 5224 N N . GLY D 1 64 ? 0.518 -24.366 33.182 1.00 42.19 62 GLY A N 1
ATOM 5225 C CA . GLY D 1 64 ? 1.349 -24.278 32.002 1.00 42.34 62 GLY A CA 1
ATOM 5226 C C . GLY D 1 64 ? 0.954 -25.328 30.979 1.00 41.68 62 GLY A C 1
ATOM 5227 O O . GLY D 1 64 ? -0.217 -25.721 30.901 1.00 35.20 62 GLY A O 1
ATOM 5231 N N . TYR D 1 65 ? 1.970 -25.778 30.236 1.00 43.21 63 TYR A N 1
ATOM 5232 C CA . TYR D 1 65 ? 1.833 -26.552 28.996 1.00 46.23 63 TYR A CA 1
ATOM 5233 C C . TYR D 1 65 ? 2.781 -27.755 28.898 1.00 42.11 63 TYR A C 1
ATOM 5234 O O . TYR D 1 65 ? 3.875 -27.721 29.424 1.00 40.38 63 TYR A O 1
ATOM 5251 N N . VAL D 1 66 ? 2.356 -28.809 28.218 1.00 42.16 64 VAL A N 1
ATOM 5252 C CA . VAL D 1 66 ? 3.264 -29.908 27.850 1.00 38.21 64 VAL A CA 1
ATOM 5253 C C . VAL D 1 66 ? 3.689 -29.728 26.427 1.00 35.98 64 VAL A C 1
ATOM 5254 O O . VAL D 1 66 ? 2.849 -29.643 25.575 1.00 37.53 64 VAL A O 1
ATOM 5267 N N . ASN D 1 67 ? 4.993 -29.695 26.178 1.00 36.04 65 ASN A 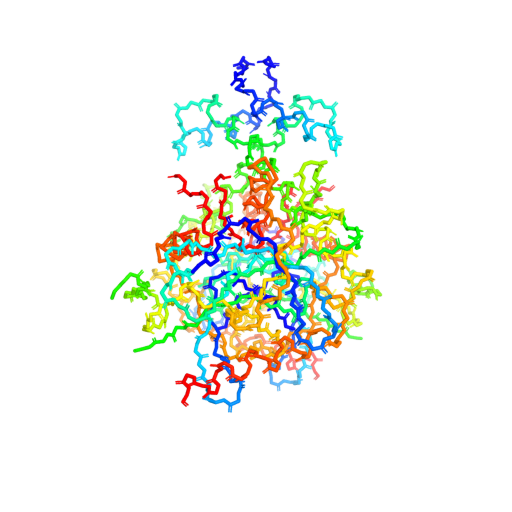N 1
ATOM 5268 C CA . ASN D 1 67 ? 5.556 -29.694 24.824 1.00 35.83 65 ASN A CA 1
ATOM 5269 C C . ASN D 1 67 ? 6.057 -31.110 24.431 1.00 33.78 65 ASN A C 1
ATOM 5270 O O . ASN D 1 67 ? 7.051 -31.561 24.944 1.00 31.51 65 ASN A O 1
ATOM 5281 N N . ALA D 1 68 ? 5.366 -31.791 23.517 1.00 34.21 66 ALA A N 1
ATOM 5282 C CA . ALA D 1 68 ? 5.679 -33.188 23.146 1.00 30.87 66 ALA A CA 1
ATOM 5283 C C . ALA D 1 68 ? 6.684 -33.303 22.032 1.00 30.52 66 ALA A C 1
ATOM 5284 O O . ALA D 1 68 ? 7.057 -34.417 21.670 1.00 27.66 66 ALA A O 1
ATOM 5291 N N . ASP D 1 69 ? 7.123 -32.184 21.448 1.00 28.35 67 ASP A N 1
ATOM 5292 C CA . ASP D 1 69 ? 8.299 -32.218 20.592 1.00 26.46 67 ASP A CA 1
ATOM 5293 C C . ASP D 1 69 ? 9.608 -32.344 21.354 1.00 27.92 67 ASP A C 1
ATOM 5294 O O . ASP D 1 69 ? 10.625 -32.586 20.773 1.00 30.34 67 ASP A O 1
ATOM 5303 N N . ASN D 1 70 ? 9.605 -32.133 22.656 1.00 32.33 68 ASN A N 1
ATOM 5304 C CA . ASN D 1 70 ? 10.830 -32.132 23.438 1.00 34.38 68 ASN A CA 1
ATOM 5305 C C . ASN D 1 70 ? 10.748 -33.332 24.351 1.00 32.23 68 ASN A C 1
ATOM 5306 O O . ASN D 1 70 ? 10.379 -33.255 25.524 1.00 31.74 68 ASN A O 1
ATOM 5317 N N . ILE D 1 71 ? 11.084 -34.455 23.769 1.00 31.23 69 ILE A N 1
ATOM 5318 C CA . ILE D 1 71 ? 11.181 -35.715 24.498 1.00 33.80 69 ILE A CA 1
ATOM 5319 C C . ILE D 1 71 ? 12.613 -35.888 25.054 1.00 32.82 69 ILE A C 1
ATOM 5320 O O . ILE D 1 71 ? 13.565 -35.560 24.408 1.00 31.49 69 ILE A O 1
ATOM 5336 N N . GLU D 1 72 ? 12.753 -36.422 26.261 1.00 35.32 70 GLU A N 1
ATOM 5337 C CA . GLU D 1 72 ? 14.072 -36.557 26.887 1.00 36.27 70 GLU A CA 1
ATOM 5338 C C . GLU D 1 72 ? 14.115 -37.808 27.698 1.00 31.29 70 GLU A C 1
ATOM 5339 O O . GLU D 1 72 ? 13.094 -38.195 28.215 1.00 33.14 70 GLU A O 1
ATOM 5351 N N . THR D 1 73 ? 15.310 -38.399 27.821 1.00 30.81 71 THR A N 1
ATOM 5352 C CA . THR D 1 73 ? 15.585 -39.583 28.660 1.00 29.56 71 THR A CA 1
ATOM 5353 C C . THR D 1 73 ? 16.227 -39.168 29.988 1.00 32.92 71 THR A C 1
ATOM 5354 O O . THR D 1 73 ? 17.262 -38.497 29.972 1.00 31.71 71 THR A O 1
ATOM 5364 N N . LEU D 1 74 ? 15.588 -39.533 31.114 1.00 32.48 72 LEU A N 1
ATOM 5365 C CA . LEU D 1 74 ? 16.023 -39.099 32.455 1.00 33.50 72 LEU A CA 1
ATOM 5366 C C . LEU D 1 74 ? 16.262 -40.294 33.301 1.00 32.91 72 LEU A C 1
ATOM 5367 O O . LEU D 1 74 ? 15.382 -41.171 33.419 1.00 36.89 72 LEU A O 1
ATOM 5383 N N . GLY D 1 75 ? 17.394 -40.288 33.975 1.00 33.27 73 GLY A N 1
ATOM 5384 C CA . GLY D 1 75 ? 17.717 -41.350 34.904 1.00 36.27 73 GLY A CA 1
ATOM 5385 C C . GLY D 1 75 ? 16.809 -41.330 36.098 1.00 36.33 73 GLY A C 1
ATOM 5386 O O . GLY D 1 75 ? 16.456 -40.251 36.583 1.00 36.74 73 GLY A O 1
ATOM 5390 N N . LYS D 1 76 ? 16.435 -42.510 36.583 1.00 37.67 74 LYS A N 1
ATOM 5391 C CA . LYS D 1 76 ? 15.627 -42.603 37.804 1.00 39.49 74 LYS A CA 1
ATOM 5392 C C . LYS D 1 76 ? 16.270 -41.809 38.924 1.00 39.22 74 LYS A C 1
ATOM 5393 O O . LYS D 1 76 ? 15.590 -41.010 39.561 1.00 37.84 74 LYS A O 1
ATOM 5412 N N . ASP D 1 77 ? 17.586 -41.971 39.097 1.00 40.35 75 ASP A N 1
ATOM 5413 C CA . ASP D 1 77 ? 18.367 -41.212 40.099 1.00 43.01 75 ASP A CA 1
ATOM 5414 C C . ASP D 1 77 ? 18.362 -39.688 39.933 1.00 40.86 75 ASP A C 1
ATOM 5415 O O . ASP D 1 77 ? 18.690 -38.964 40.872 1.00 40.94 75 ASP A O 1
ATOM 5424 N N . GLU D 1 78 ? 18.005 -39.214 38.767 1.00 39.01 76 GLU A N 1
ATOM 5425 C CA . GLU D 1 78 ? 17.985 -37.817 38.497 1.00 36.41 76 GLU A CA 1
ATOM 5426 C C . GLU D 1 78 ? 16.652 -37.195 38.807 1.00 39.32 76 GLU A C 1
ATOM 5427 O O . GLU D 1 78 ? 16.523 -36.007 38.844 1.00 37.39 76 GLU A O 1
ATOM 5439 N N . LEU D 1 79 ? 15.650 -38.014 39.014 1.00 40.63 77 LEU A N 1
ATOM 5440 C CA . LEU D 1 79 ? 14.314 -37.514 39.210 1.00 43.51 77 LEU A CA 1
ATOM 5441 C C . LEU D 1 79 ? 13.611 -36.726 40.293 1.00 43.94 77 LEU A C 1
ATOM 5442 O O . LEU D 1 79 ? 12.700 -35.993 39.993 1.00 48.47 77 LEU A O 1
ATOM 5458 N N . GLY D 1 80 ? 14.071 -36.732 41.490 1.00 47.03 78 GLY A N 1
ATOM 5459 C CA . GLY D 1 80 ? 13.610 -35.802 42.488 1.00 52.66 78 GLY A CA 1
ATOM 5460 C C . GLY D 1 80 ? 12.197 -35.508 42.915 1.00 45.41 78 GLY A C 1
ATOM 5461 O O . GLY D 1 80 ? 11.432 -36.388 43.138 1.00 53.68 78 GLY A O 1
ATOM 5465 N N . ASP D 1 81 ? 11.901 -34.235 43.023 1.00 41.87 79 ASP A N 1
ATOM 5466 C CA . ASP D 1 81 ? 10.622 -33.688 43.580 1.00 48.49 79 ASP A CA 1
ATOM 5467 C C . ASP D 1 81 ? 9.291 -34.106 42.904 1.00 46.02 79 ASP A C 1
ATOM 5468 O O . ASP D 1 81 ? 8.948 -33.601 41.835 1.00 43.06 79 ASP A O 1
ATOM 5477 N N . TYR D 1 82 ? 8.510 -34.959 43.557 1.00 45.66 80 TYR A N 1
ATOM 5478 C CA . TYR D 1 82 ? 7.220 -35.403 43.001 1.00 44.09 80 TYR A CA 1
ATOM 5479 C C . TYR D 1 82 ? 6.181 -34.305 43.070 1.00 45.44 80 TYR A C 1
ATOM 5480 O O . TYR D 1 82 ? 5.781 -33.896 44.145 1.00 47.72 80 TYR A O 1
ATOM 5497 N N . LEU D 1 83 ? 5.754 -33.833 41.909 1.00 43.75 81 LEU A N 1
ATOM 5498 C CA . LEU D 1 83 ? 4.763 -32.774 41.808 1.00 44.88 81 LEU A CA 1
ATOM 5499 C C . LEU D 1 83 ? 3.319 -33.240 41.558 1.00 45.20 81 LEU A C 1
ATOM 5500 O O . LEU D 1 83 ? 2.427 -32.416 41.522 1.00 49.99 81 LEU A O 1
ATOM 5516 N N . GLY D 1 84 ? 3.089 -34.530 41.393 1.00 45.15 82 GLY A N 1
ATOM 5517 C CA . GLY D 1 84 ? 1.742 -35.046 41.159 1.00 49.83 82 GLY A CA 1
ATOM 5518 C C . GLY D 1 84 ? 1.605 -35.727 39.800 1.00 53.33 82 GLY A C 1
ATOM 5519 O O . GLY D 1 84 ? 2.598 -35.907 39.063 1.00 50.98 82 GLY A O 1
ATOM 5523 N N . GLU D 1 85 ? 0.358 -36.068 39.480 1.00 43.98 83 GLU A N 1
ATOM 5524 C CA . GLU D 1 85 ? -0.001 -36.886 38.356 1.00 45.05 83 GLU A CA 1
ATOM 5525 C C . GLU D 1 85 ? -1.026 -36.086 37.560 1.00 42.03 83 GLU A C 1
ATOM 5526 O O . GLU D 1 85 ? -1.833 -35.413 38.150 1.00 43.00 83 GLU A O 1
ATOM 5538 N N . VAL D 1 86 ? -0.971 -36.123 36.228 1.00 40.64 84 VAL A N 1
ATOM 5539 C CA . VAL D 1 86 ? -1.973 -35.430 35.386 1.00 36.70 84 VAL A CA 1
ATOM 5540 C C . VAL D 1 86 ? -3.303 -36.174 35.325 1.00 34.72 84 VAL A C 1
ATOM 5541 O O . VAL D 1 86 ? -3.359 -37.394 35.545 1.00 32.67 84 VAL A O 1
ATOM 5554 N N . THR D 1 87 ? -4.365 -35.440 34.989 1.00 33.32 85 THR A N 1
ATOM 5555 C CA . THR D 1 87 ? -5.720 -36.041 34.927 1.00 32.50 85 THR A CA 1
ATOM 5556 C C . THR D 1 87 ? -5.812 -36.945 33.676 1.00 36.14 85 THR A C 1
ATOM 5557 O O . THR D 1 87 ? -5.067 -36.725 32.704 1.00 32.04 85 THR A O 1
ATOM 5567 N N . PRO D 1 88 ? -6.676 -37.979 33.704 1.00 35.38 86 PRO A N 1
ATOM 5568 C CA . PRO D 1 88 ? -6.763 -38.791 32.494 1.00 35.56 86 PRO A CA 1
ATOM 5569 C C . PRO D 1 88 ? -7.203 -38.018 31.258 1.00 36.88 86 PRO A C 1
ATOM 5570 O O . PRO D 1 88 ? -6.755 -38.324 30.139 1.00 35.45 86 PRO A O 1
ATOM 5581 N N . ALA D 1 89 ? -8.060 -37.021 31.439 1.00 36.18 87 ALA A N 1
ATOM 5582 C CA . ALA D 1 89 ? -8.447 -36.155 30.331 1.00 36.65 87 ALA A CA 1
ATOM 5583 C C . ALA D 1 89 ? -7.221 -35.555 29.708 1.00 38.51 87 ALA A C 1
ATOM 5584 O O . ALA D 1 89 ? -7.054 -35.616 28.491 1.00 39.68 87 ALA A O 1
ATOM 5591 N N . THR D 1 90 ? -6.345 -35.009 30.548 1.00 40.15 88 THR A N 1
ATOM 5592 C CA . THR D 1 90 ? -5.096 -34.362 30.082 1.00 37.39 88 THR A CA 1
ATOM 5593 C C . THR D 1 90 ? -4.074 -35.335 29.434 1.00 32.85 88 THR A C 1
ATOM 5594 O O . THR D 1 90 ? -3.501 -34.990 28.406 1.00 30.90 88 THR A O 1
ATOM 5604 N N . MET D 1 91 ? -3.838 -36.484 30.063 1.00 31.34 89 MET A N 1
ATOM 5605 C CA . MET D 1 91 ? -3.056 -37.619 29.495 1.00 33.40 89 MET A CA 1
ATOM 5606 C C . MET D 1 91 ? -3.510 -38.057 28.102 1.00 35.26 89 MET A C 1
ATOM 5607 O O . MET D 1 91 ? -2.669 -38.283 27.228 1.00 34.21 89 MET A O 1
ATOM 5621 N N . ASN D 1 92 ? -4.817 -38.129 27.867 1.00 33.95 90 ASN A N 1
ATOM 5622 C CA . ASN D 1 92 ? -5.337 -38.350 26.516 1.00 34.88 90 ASN A CA 1
ATOM 5623 C C . ASN D 1 92 ? -5.008 -37.278 25.509 1.00 31.98 90 ASN A C 1
ATOM 5624 O O . ASN D 1 92 ? -4.730 -37.576 24.372 1.00 28.29 90 ASN A O 1
ATOM 5635 N N . LYS D 1 93 ? -5.031 -36.024 25.898 1.00 33.03 91 LYS A N 1
ATOM 5636 C CA . LYS D 1 93 ? -4.621 -34.996 24.954 1.00 33.14 91 LYS A CA 1
ATOM 5637 C C . LYS D 1 93 ? -3.114 -35.076 24.638 1.00 32.96 91 LYS A C 1
ATOM 5638 O O . LYS D 1 93 ? -2.675 -34.718 23.559 1.00 36.96 91 LYS A O 1
ATOM 5657 N N . ILE D 1 94 ? -2.342 -35.494 25.615 1.00 32.39 92 ILE A N 1
ATOM 5658 C CA . ILE D 1 94 ? -0.911 -35.615 25.489 1.00 33.57 92 ILE A CA 1
ATOM 5659 C C . ILE D 1 94 ? -0.589 -36.816 24.602 1.00 30.54 92 ILE A C 1
ATOM 5660 O O . ILE D 1 94 ? 0.326 -36.756 23.813 1.00 25.67 92 ILE A O 1
ATOM 5676 N N . ASN D 1 95 ? -1.362 -37.884 24.744 1.00 31.81 93 ASN A N 1
ATOM 5677 C CA . ASN D 1 95 ? -1.285 -39.035 23.831 1.00 32.11 93 ASN A CA 1
ATOM 5678 C C . ASN D 1 95 ? -1.372 -38.606 22.368 1.00 29.48 93 ASN A C 1
ATOM 5679 O O . ASN D 1 95 ? -0.4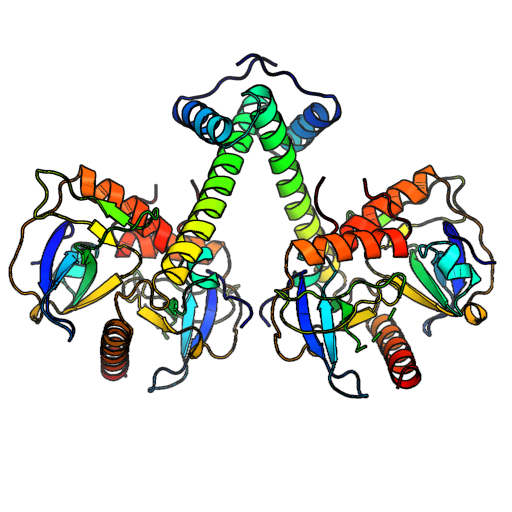61 -38.834 21.599 1.00 30.57 93 ASN A O 1
ATOM 5690 N N . THR D 1 96 ? -2.438 -37.920 22.034 1.00 29.75 94 THR A N 1
ATOM 5691 C CA . THR D 1 96 ? -2.592 -37.281 20.729 1.00 31.01 94 THR A CA 1
ATOM 5692 C C . THR D 1 96 ? -1.409 -36.444 20.296 1.00 33.12 94 THR A C 1
ATOM 5693 O O . THR D 1 96 ? -0.945 -36.572 19.147 1.00 38.82 94 THR A O 1
ATOM 5703 N N . ALA D 1 97 ? -0.947 -35.555 21.176 1.00 28.68 95 ALA A N 1
ATOM 5704 C CA . ALA D 1 97 ? 0.163 -34.688 20.820 1.00 28.08 95 ALA A CA 1
ATOM 5705 C C . ALA D 1 97 ? 1.454 -35.462 20.560 1.00 24.87 95 ALA A C 1
ATOM 5706 O O . ALA D 1 97 ? 2.229 -35.100 19.715 1.00 24.15 95 ALA A O 1
ATOM 5713 N N . LEU D 1 98 ? 1.716 -36.461 21.370 1.00 24.48 96 LEU A N 1
ATOM 5714 C CA . LEU D 1 98 ? 2.853 -37.328 21.200 1.00 25.40 96 LEU A CA 1
ATOM 5715 C C . LEU D 1 98 ? 2.775 -38.089 19.890 1.00 24.64 96 LEU A C 1
ATOM 5716 O O . LEU D 1 98 ? 3.753 -38.194 19.174 1.00 24.39 96 LEU A O 1
ATOM 5732 N N . ALA D 1 99 ? 1.612 -38.645 19.602 1.00 22.49 97 ALA A N 1
ATOM 5733 C CA . ALA D 1 99 ? 1.445 -39.388 18.389 1.00 25.03 97 ALA A CA 1
ATOM 5734 C C . ALA D 1 99 ? 1.715 -38.450 17.211 1.00 26.63 97 ALA A C 1
ATOM 5735 O O . ALA D 1 99 ? 2.385 -38.826 16.248 1.00 27.64 97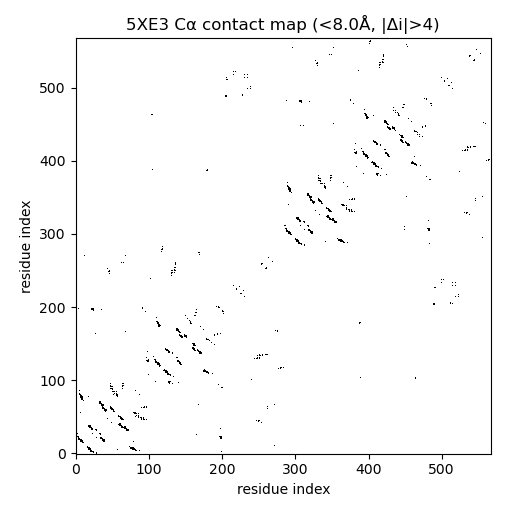 ALA A O 1
ATOM 5742 N N . THR D 1 100 ? 1.221 -37.223 17.295 1.00 25.53 98 THR A N 1
ATOM 5743 C CA . THR D 1 100 ? 1.496 -36.242 16.265 1.00 27.11 98 THR A CA 1
ATOM 5744 C C . THR D 1 100 ? 2.984 -35.951 16.143 1.00 28.34 98 THR A C 1
ATOM 5745 O O . THR D 1 100 ? 3.513 -35.892 15.034 1.00 29.04 98 THR A O 1
ATOM 5755 N N . ALA D 1 101 ? 3.653 -35.782 17.272 1.00 26.68 99 ALA A N 1
ATOM 5756 C CA . ALA D 1 101 ? 5.094 -35.530 17.266 1.00 28.52 99 ALA A CA 1
ATOM 5757 C C . ALA D 1 101 ? 5.919 -36.647 16.616 1.00 26.43 99 ALA A C 1
ATOM 5758 O O . ALA D 1 101 ? 6.888 -36.378 15.931 1.00 24.09 99 ALA A O 1
ATOM 5765 N N . LEU D 1 102 ? 5.523 -37.881 16.824 1.00 26.66 100 LEU A N 1
ATOM 5766 C CA . LEU D 1 102 ? 6.275 -39.009 16.281 1.00 29.53 100 LEU A CA 1
ATOM 5767 C C . LEU D 1 102 ? 5.631 -39.560 15.030 1.00 30.51 100 LEU A C 1
ATOM 5768 O O . LEU D 1 102 ? 5.856 -40.729 14.708 1.00 32.06 100 LEU A O 1
ATOM 5784 N N . GLY D 1 103 ? 4.837 -38.719 14.347 1.00 30.56 101 GLY A N 1
ATOM 5785 C CA . GLY D 1 103 ? 4.268 -38.996 13.041 1.00 31.88 101 GLY A CA 1
ATOM 5786 C C . GLY D 1 103 ? 3.527 -40.303 12.940 1.00 35.42 101 GLY A C 1
ATOM 5787 O O . GLY D 1 103 ? 3.685 -41.028 11.975 1.00 43.54 101 GLY A O 1
ATOM 5791 N N . LEU D 1 104 ? 2.747 -40.639 13.948 1.00 38.51 102 LEU A N 1
ATOM 5792 C CA . LEU D 1 104 ? 1.903 -41.809 13.852 1.00 41.87 102 LEU A CA 1
ATOM 5793 C C . LEU D 1 104 ? 0.774 -41.551 12.844 1.00 44.25 102 LEU A C 1
ATOM 5794 O O . LEU D 1 104 ? 0.211 -40.461 12.830 1.00 40.62 102 LEU A O 1
ATOM 5810 N N . PRO D 1 105 ? 0.500 -42.549 11.963 1.00 49.10 103 PRO A N 1
ATOM 5811 C CA . PRO D 1 105 ? -0.352 -42.288 10.801 1.00 44.19 103 PRO A CA 1
ATOM 5812 C C . PRO D 1 105 ? -1.827 -42.092 11.148 1.00 41.41 103 PRO A C 1
ATOM 5813 O O . PRO D 1 105 ? -2.278 -42.426 12.237 1.00 42.78 103 PRO A O 1
ATOM 5824 N N . TRP D 1 106 ? -2.536 -41.486 10.210 1.00 42.12 104 TRP A N 1
ATOM 5825 C CA . TRP D 1 106 ? -3.969 -41.306 10.289 1.00 50.31 104 TRP A CA 1
ATOM 5826 C C . TRP D 1 106 ? -4.596 -42.690 10.107 1.00 52.87 104 TRP A C 1
ATOM 5827 O O . TRP D 1 106 ? -4.013 -43.508 9.387 1.00 54.86 104 TRP A O 1
ATOM 5848 N N . PRO D 1 107 ? -5.773 -42.955 10.720 1.00 56.56 105 PRO A N 1
ATOM 5849 C CA . PRO D 1 107 ? -6.628 -42.045 11.482 1.00 60.79 105 PRO A CA 1
ATOM 5850 C C . PRO D 1 107 ? -6.119 -41.746 12.897 1.00 67.71 105 PRO A C 1
ATOM 5851 O O . PRO D 1 107 ? -6.226 -40.606 13.381 1.00 70.56 105 PRO A O 1
ATOM 5862 N N . MET E 1 3 ? 20.523 -28.646 3.017 1.00 66.77 1 MET B N 1
ATOM 5863 C CA . MET E 1 3 ? 20.130 -30.099 2.878 1.00 70.48 1 MET B CA 1
ATOM 5864 C C . MET E 1 3 ? 18.670 -30.348 2.496 1.00 70.07 1 MET B C 1
ATOM 5865 O O . MET E 1 3 ? 17.741 -29.719 3.035 1.00 67.02 1 MET B O 1
ATOM 5879 N N . ASN E 1 4 ? 18.466 -31.275 1.553 1.00 68.75 2 ASN B N 1
ATOM 5880 C CA . ASN E 1 4 ? 17.129 -31.787 1.201 1.00 67.26 2 ASN B CA 1
ATOM 5881 C C . ASN E 1 4 ? 16.501 -32.448 2.455 1.00 65.18 2 ASN B C 1
ATOM 5882 O O . ASN E 1 4 ? 17.109 -33.360 3.051 1.00 58.30 2 ASN B O 1
ATOM 5893 N N . ALA E 1 5 ? 15.323 -31.951 2.858 1.00 57.64 3 ALA B N 1
ATOM 5894 C CA . ALA E 1 5 ? 14.689 -32.293 4.150 1.00 55.05 3 ALA B CA 1
ATOM 5895 C C . ALA E 1 5 ? 14.452 -33.810 4.283 1.00 53.86 3 ALA B C 1
ATOM 5896 O O . ALA E 1 5 ? 13.911 -34.443 3.373 1.00 59.58 3 ALA B O 1
ATOM 5903 N N . PRO E 1 6 ? 14.894 -34.403 5.390 1.00 42.02 4 PRO B N 1
ATOM 5904 C CA . PRO E 1 6 ? 14.801 -35.840 5.504 1.00 42.60 4 PRO B CA 1
ATOM 5905 C C . PRO E 1 6 ? 13.396 -36.216 5.944 1.00 38.43 4 PRO B C 1
ATOM 5906 O O . PRO E 1 6 ? 12.667 -35.377 6.441 1.00 42.11 4 PRO B O 1
ATOM 5917 N N . LEU E 1 7 ? 13.043 -37.478 5.784 1.00 35.53 5 LEU B N 1
ATOM 5918 C CA . LEU E 1 7 ? 11.677 -37.911 5.912 1.00 34.43 5 LEU B CA 1
ATOM 5919 C C . LEU E 1 7 ? 11.589 -39.079 6.849 1.00 31.48 5 LEU B C 1
ATOM 5920 O O . LEU E 1 7 ? 12.477 -39.939 6.899 1.00 32.42 5 LEU B O 1
ATOM 5936 N N . ARG E 1 8 ? 10.484 -39.116 7.570 1.00 28.07 6 ARG B N 1
ATOM 5937 C CA . ARG E 1 8 ? 10.139 -40.237 8.399 1.00 28.75 6 ARG B CA 1
ATOM 5938 C C . ARG E 1 8 ? 10.289 -41.540 7.586 1.00 28.52 6 ARG B C 1
ATOM 5939 O O . ARG E 1 8 ? 9.939 -41.576 6.443 1.00 29.71 6 ARG B O 1
ATOM 5960 N N . GLY E 1 9 ? 10.853 -42.575 8.168 1.00 30.46 7 GLY B N 1
ATOM 5961 C CA . GLY E 1 9 ? 11.115 -43.824 7.459 1.00 31.53 7 GLY B CA 1
ATOM 5962 C C . GLY E 1 9 ? 12.485 -43.961 6.832 1.00 33.55 7 GLY B C 1
ATOM 5963 O O . GLY E 1 9 ? 12.875 -45.079 6.471 1.00 39.03 7 GLY B O 1
ATOM 5967 N N . GLN E 1 10 ? 13.231 -42.867 6.681 1.00 30.95 8 GLN B N 1
ATOM 5968 C CA . GLN E 1 10 ? 14.555 -42.949 6.087 1.00 28.56 8 GLN B CA 1
ATOM 5969 C C . GLN E 1 10 ? 15.571 -43.332 7.116 1.00 28.63 8 GLN B C 1
ATOM 5970 O O . GLN E 1 10 ? 15.457 -42.972 8.275 1.00 32.58 8 GLN B O 1
ATOM 5984 N N . VAL E 1 11 ? 16.575 -44.078 6.687 1.00 30.85 9 VAL B N 1
ATOM 5985 C CA . VAL E 1 11 ? 17.687 -44.448 7.524 1.00 31.02 9 VAL B CA 1
ATOM 5986 C C . VAL E 1 11 ? 18.914 -43.693 7.055 1.00 35.05 9 VAL B C 1
ATOM 5987 O O . VAL E 1 11 ? 19.162 -43.631 5.863 1.00 34.55 9 VAL B O 1
ATOM 6000 N N . TYR E 1 12 ? 19.641 -43.093 7.997 1.00 33.56 10 TYR B N 1
ATOM 6001 C CA . TYR E 1 12 ? 20.879 -42.410 7.723 1.00 33.78 10 TYR B CA 1
ATOM 6002 C C . TYR E 1 12 ? 21.977 -42.970 8.608 1.00 40.35 10 TYR B C 1
ATOM 6003 O O . TYR E 1 12 ? 21.735 -43.354 9.752 1.00 41.53 10 TYR B O 1
ATOM 6020 N N . ARG E 1 13 ? 23.193 -42.997 8.074 1.00 45.60 11 ARG B N 1
ATOM 6021 C CA . ARG E 1 13 ? 24.385 -43.356 8.835 1.00 48.75 11 ARG B CA 1
ATOM 6022 C C . ARG E 1 13 ? 24.740 -42.083 9.634 1.00 45.99 11 ARG B C 1
ATOM 6023 O O . ARG E 1 13 ? 24.736 -41.007 9.056 1.00 44.85 11 ARG B O 1
ATOM 6044 N N . CYS E 1 14 ? 25.010 -42.191 10.945 1.00 43.84 12 CYS B N 1
ATOM 6045 C CA . CYS E 1 14 ? 25.445 -41.040 11.760 1.00 43.79 12 CYS B CA 1
ATOM 6046 C C . CYS E 1 14 ? 26.485 -41.420 12.799 1.00 41.67 12 CYS B C 1
ATOM 6047 O O . CYS E 1 14 ? 26.277 -42.360 13.557 1.00 41.18 12 CYS B O 1
ATOM 6054 N N . ASP E 1 15 ? 27.591 -40.674 12.837 1.00 43.93 13 ASP B N 1
ATOM 6055 C CA . ASP E 1 15 ? 28.640 -40.825 13.855 1.00 47.55 13 ASP B CA 1
ATOM 6056 C C . ASP E 1 15 ? 28.443 -39.773 14.964 1.00 48.13 13 ASP B C 1
ATOM 6057 O O . ASP E 1 15 ? 28.548 -38.579 14.720 1.00 41.22 13 ASP B O 1
ATOM 6066 N N . LEU E 1 16 ? 28.185 -40.247 16.183 1.00 53.29 14 LEU B N 1
ATOM 6067 C CA . LEU E 1 16 ? 28.005 -39.387 17.354 1.00 59.00 14 LEU B CA 1
ATOM 6068 C C . LEU E 1 16 ? 29.263 -39.372 18.243 1.00 63.72 14 LEU B C 1
ATOM 6069 O O . LEU E 1 16 ? 29.184 -39.161 19.472 1.00 69.49 14 LEU B O 1
ATOM 6085 N N . GLY E 1 17 ? 30.423 -39.576 17.610 1.00 63.65 15 GLY B N 1
ATOM 6086 C CA . GLY E 1 17 ? 31.713 -39.661 18.305 1.00 61.15 15 GLY B CA 1
ATOM 6087 C C . GLY E 1 17 ? 32.192 -41.061 18.666 1.00 60.32 15 GLY B C 1
ATOM 6088 O O . GLY E 1 17 ? 33.313 -41.195 19.143 1.00 58.39 15 GLY B O 1
ATOM 6092 N N . TYR E 1 18 ? 31.370 -42.099 18.443 1.00 56.86 16 TYR B N 1
ATOM 6093 C CA . TYR E 1 18 ? 31.706 -43.472 18.846 1.00 53.05 16 TYR B CA 1
ATOM 6094 C C . TYR E 1 18 ? 31.506 -44.436 17.693 1.00 50.26 16 TYR B C 1
ATOM 6095 O O . TYR E 1 18 ? 31.131 -45.597 17.906 1.00 51.07 16 TYR B O 1
ATOM 6112 N N . GLY E 1 19 ? 31.759 -43.962 16.472 1.00 46.97 17 GLY B N 1
ATOM 6113 C CA . GLY E 1 19 ? 31.551 -44.764 15.247 1.00 48.11 17 GLY B CA 1
ATOM 6114 C C . GLY E 1 19 ? 30.189 -44.573 14.557 1.00 52.49 17 GLY B C 1
ATOM 6115 O O . GLY E 1 19 ? 29.175 -44.257 15.207 1.00 47.26 17 GLY B O 1
ATOM 6119 N N . ALA E 1 20 ? 30.188 -44.780 13.233 1.00 47.48 18 ALA B N 1
ATOM 6120 C CA . ALA E 1 20 ? 29.052 -44.518 12.373 1.00 46.30 18 ALA B CA 1
ATOM 6121 C C . ALA E 1 20 ? 28.066 -45.630 12.555 1.00 49.19 18 ALA B C 1
ATOM 6122 O O . ALA E 1 20 ? 28.442 -46.802 12.585 1.00 53.04 18 ALA B O 1
ATOM 6129 N N . LYS E 1 21 ? 26.799 -45.271 12.692 1.00 45.10 19 LYS B N 1
ATOM 6130 C CA . LYS E 1 21 ? 25.760 -46.265 12.882 1.00 43.96 19 LYS B CA 1
ATOM 6131 C C . LYS E 1 21 ? 24.541 -45.781 12.133 1.00 43.33 19 LYS B C 1
ATOM 6132 O O . LYS E 1 21 ? 24.397 -44.571 11.931 1.00 44.01 19 LYS B O 1
ATOM 6151 N N . PRO E 1 22 ? 23.641 -46.707 11.762 1.00 40.91 20 PRO B N 1
ATOM 6152 C CA . PRO E 1 22 ? 22.397 -46.368 11.083 1.00 38.49 20 PRO B CA 1
ATOM 6153 C C . PRO E 1 22 ? 21.251 -45.908 12.038 1.00 34.09 20 PRO B C 1
ATOM 6154 O O . PRO E 1 22 ? 20.972 -46.544 13.084 1.00 33.39 20 PRO B O 1
ATOM 6165 N N . TRP E 1 23 ? 20.574 -44.827 11.663 1.00 31.90 21 TRP B N 1
ATOM 6166 C CA . TRP E 1 23 ? 19.434 -44.330 12.425 1.00 29.00 21 TRP B CA 1
ATOM 6167 C C . TRP E 1 23 ? 18.209 -44.198 11.579 1.00 27.66 21 TRP B C 1
ATOM 6168 O O . TRP E 1 23 ? 18.265 -43.655 10.485 1.00 27.44 21 TRP B O 1
ATOM 6189 N N . LEU E 1 24 ? 17.074 -44.599 12.150 1.00 25.41 22 LEU B N 1
ATOM 6190 C CA . LEU E 1 24 ? 15.790 -44.505 11.522 1.00 24.92 22 LEU B CA 1
ATOM 6191 C C . LEU E 1 24 ? 15.020 -43.277 12.029 1.00 25.88 22 LEU B C 1
ATOM 6192 O O . LEU E 1 24 ? 14.776 -43.160 13.207 1.00 27.41 22 LEU B O 1
ATOM 6208 N N . ILE E 1 25 ? 14.571 -42.405 11.133 1.00 25.94 23 ILE B N 1
ATOM 6209 C CA . ILE E 1 25 ? 13.816 -41.198 11.519 1.00 26.21 23 ILE B CA 1
ATOM 6210 C C . ILE E 1 25 ? 12.356 -41.541 11.890 1.00 27.33 23 ILE B C 1
ATOM 6211 O O . ILE E 1 25 ? 11.649 -42.228 11.141 1.00 26.09 23 ILE B O 1
ATOM 6227 N N . VAL E 1 26 ? 11.908 -41.060 13.045 1.00 24.91 24 VAL B N 1
ATOM 6228 C CA . VAL E 1 26 ? 10.524 -41.284 13.469 1.00 25.69 24 VAL B CA 1
ATOM 6229 C C . VAL E 1 26 ? 9.734 -40.000 13.684 1.00 25.27 24 VAL B C 1
ATOM 6230 O O . VAL E 1 26 ? 8.505 -40.045 13.733 1.00 23.44 24 VAL B O 1
ATOM 6243 N N . SER E 1 27 ? 10.412 -38.850 13.753 1.00 26.69 25 SER B N 1
ATOM 6244 C CA . SER E 1 27 ? 9.692 -37.548 13.876 1.00 26.03 25 SER B CA 1
ATOM 6245 C C . SER E 1 27 ? 8.858 -37.271 12.636 1.00 25.03 25 SER B C 1
ATOM 6246 O O . SER E 1 27 ? 9.159 -37.764 11.524 1.00 24.42 25 SER B O 1
ATOM 6253 N N . ASN E 1 28 ? 7.784 -36.515 12.815 1.00 25.16 26 ASN B N 1
ATOM 6254 C CA . ASN E 1 28 ? 6.905 -36.190 11.694 1.00 26.93 26 ASN B CA 1
ATOM 6255 C C . ASN E 1 28 ? 7.596 -35.272 10.693 1.00 27.82 26 ASN B C 1
ATOM 6256 O O . ASN E 1 28 ? 8.551 -34.554 11.063 1.00 30.49 26 ASN B O 1
ATOM 6267 N N . ASN E 1 29 ? 7.127 -35.286 9.446 1.00 27.75 27 ASN B N 1
ATOM 6268 C CA . ASN E 1 29 ? 7.830 -34.586 8.345 1.00 29.32 27 ASN B CA 1
ATOM 6269 C C . ASN E 1 29 ? 7.786 -33.086 8.370 1.00 31.78 27 ASN B C 1
ATOM 6270 O O . ASN E 1 29 ? 8.658 -32.476 7.771 1.00 35.52 27 ASN B O 1
ATOM 6281 N N . ALA E 1 30 ? 6.806 -32.500 9.065 1.00 31.89 28 ALA B N 1
ATOM 6282 C CA . ALA E 1 30 ? 6.764 -31.056 9.285 1.00 34.92 28 ALA B CA 1
ATOM 6283 C C . ALA E 1 30 ? 7.891 -30.639 10.183 1.00 37.08 28 ALA B C 1
ATOM 6284 O O . ALA E 1 30 ? 8.641 -29.702 9.871 1.00 40.99 28 ALA B O 1
ATOM 6291 N N . ARG E 1 31 ? 8.026 -31.348 11.305 1.00 38.14 29 ARG B N 1
ATOM 6292 C CA . ARG E 1 31 ? 9.169 -31.135 12.185 1.00 37.47 29 ARG B CA 1
ATOM 6293 C C . ARG E 1 31 ? 10.471 -31.245 11.405 1.00 35.77 29 ARG B C 1
ATOM 6294 O O . ARG E 1 31 ? 11.331 -30.377 11.498 1.00 36.74 29 ARG B O 1
ATOM 6315 N N . ASN E 1 32 ? 10.579 -32.298 10.611 1.00 37.48 30 ASN B N 1
ATOM 6316 C CA . ASN E 1 32 ? 11.762 -32.547 9.798 1.00 35.71 30 ASN B CA 1
ATOM 6317 C C . ASN E 1 32 ? 12.073 -31.477 8.760 1.00 38.27 30 ASN B C 1
ATOM 6318 O O . ASN E 1 32 ? 13.240 -31.317 8.410 1.00 44.65 30 ASN B O 1
ATOM 6329 N N . ARG E 1 33 ? 11.055 -30.758 8.278 1.00 38.96 31 ARG B N 1
ATOM 6330 C CA . ARG E 1 33 ? 11.256 -29.659 7.303 1.00 45.22 31 ARG B CA 1
ATOM 6331 C C . ARG E 1 33 ? 11.841 -28.399 7.940 1.00 43.76 31 ARG B C 1
ATOM 6332 O O . ARG E 1 33 ? 12.816 -27.887 7.458 1.00 50.16 31 ARG B O 1
ATOM 6353 N N . HIS E 1 34 ? 11.226 -27.923 9.016 1.00 42.00 32 HIS B N 1
ATOM 6354 C CA . HIS E 1 34 ? 11.485 -26.600 9.581 1.00 44.24 32 HIS B CA 1
ATOM 6355 C C . HIS E 1 34 ? 12.452 -26.474 10.768 1.00 44.38 32 HIS B C 1
ATOM 6356 O O . HIS E 1 34 ? 12.979 -25.386 11.002 1.00 47.87 32 HIS B O 1
ATOM 6371 N N . THR E 1 35 ? 12.653 -27.563 11.506 1.00 37.75 33 THR B N 1
ATOM 6372 C CA . THR E 1 35 ? 13.430 -27.601 12.754 1.00 35.57 33 THR B CA 1
ATOM 6373 C C . THR E 1 35 ? 14.856 -28.042 12.403 1.00 34.98 33 THR B C 1
ATOM 6374 O O . THR E 1 35 ? 15.075 -28.679 11.356 1.00 28.13 33 THR B O 1
ATOM 6384 N N . ALA E 1 36 ? 15.835 -27.706 13.242 1.00 30.03 34 ALA B N 1
ATOM 6385 C CA . ALA E 1 36 ? 17.211 -28.141 12.964 1.00 33.15 34 ALA B CA 1
ATOM 6386 C C . ALA E 1 36 ? 17.493 -29.632 13.311 1.00 33.73 34 ALA B C 1
ATOM 6387 O O . ALA E 1 36 ? 18.610 -30.098 13.094 1.00 35.88 34 ALA B O 1
ATOM 6394 N N . ASP E 1 37 ? 16.469 -30.401 13.703 1.00 35.78 35 ASP B N 1
ATOM 6395 C CA . ASP E 1 37 ? 16.622 -31.693 14.374 1.00 37.36 35 ASP B CA 1
ATOM 6396 C C . ASP E 1 37 ? 15.603 -32.736 13.999 1.00 33.05 35 ASP B C 1
ATOM 6397 O O . ASP E 1 37 ? 14.435 -32.443 13.820 1.00 32.99 35 ASP B O 1
ATOM 6406 N N . VAL E 1 38 ? 16.022 -33.986 14.019 1.00 28.37 36 VAL B N 1
ATOM 6407 C CA . VAL E 1 38 ? 15.084 -35.080 13.841 1.00 28.04 36 VAL B CA 1
ATOM 6408 C C . VAL E 1 38 ? 15.098 -35.936 15.068 1.00 26.68 36 VAL B C 1
ATOM 6409 O O . VAL E 1 38 ? 16.078 -35.958 15.782 1.00 26.04 36 VAL B O 1
ATOM 6422 N N . VAL E 1 39 ? 14.029 -36.672 15.279 1.00 25.69 37 VAL B N 1
ATOM 6423 C CA . VAL E 1 39 ? 13.973 -37.701 16.306 1.00 25.55 37 VAL B CA 1
ATOM 6424 C C . VAL E 1 39 ? 14.130 -39.076 15.618 1.00 27.59 37 VAL B C 1
ATOM 6425 O O . VAL E 1 39 ? 13.453 -39.386 14.665 1.00 28.78 37 VAL B O 1
ATOM 6438 N N . ALA E 1 40 ? 15.027 -39.897 16.124 1.00 30.27 38 ALA B N 1
ATOM 6439 C CA . ALA E 1 40 ? 15.337 -41.187 15.537 1.00 29.20 38 ALA B CA 1
ATOM 6440 C C . ALA E 1 40 ? 15.628 -42.294 16.548 1.00 31.75 38 ALA B C 1
ATOM 6441 O O . ALA E 1 40 ? 15.897 -42.042 17.745 1.00 32.55 38 ALA B O 1
ATOM 6448 N N . VAL E 1 41 ? 15.567 -43.522 16.039 1.00 31.68 39 VAL B N 1
ATOM 6449 C CA . VAL E 1 41 ? 15.954 -44.714 16.772 1.00 33.60 39 VAL B CA 1
ATOM 6450 C C . VAL E 1 41 ? 17.046 -45.385 15.955 1.00 36.09 39 VAL B C 1
ATOM 6451 O O . VAL E 1 41 ? 17.062 -45.282 14.717 1.00 33.66 39 VAL B O 1
ATOM 6464 N N . ARG E 1 42 ? 17.990 -46.031 16.621 1.00 37.82 40 ARG B N 1
ATOM 6465 C CA . ARG E 1 42 ? 19.063 -46.651 15.857 1.00 45.33 40 ARG B CA 1
ATOM 6466 C C . ARG E 1 42 ? 18.887 -48.130 15.664 1.00 41.78 40 ARG B C 1
ATOM 6467 O O . ARG E 1 42 ? 18.207 -48.787 16.433 1.00 34.37 40 ARG B O 1
ATOM 6488 N N . LEU E 1 43 ? 19.471 -48.611 14.577 1.00 44.43 41 LEU B N 1
ATOM 6489 C CA . LEU E 1 43 ? 19.425 -50.021 14.242 1.00 43.52 41 LEU B CA 1
ATOM 6490 C C . LEU E 1 43 ? 20.704 -50.574 14.796 1.00 42.14 41 LEU B C 1
ATOM 6491 O O . LEU E 1 43 ? 21.766 -50.060 14.471 1.00 43.68 41 LEU B O 1
ATOM 6507 N N . THR E 1 44 ? 20.583 -51.559 15.678 1.00 42.53 42 THR B N 1
ATOM 6508 C CA . THR E 1 44 ? 21.709 -52.306 16.251 1.00 49.04 42 THR B CA 1
ATOM 6509 C C . THR E 1 44 ? 21.778 -53.741 15.667 1.00 52.25 42 THR B C 1
ATOM 6510 O O . THR E 1 44 ? 20.910 -54.130 14.864 1.00 48.20 42 THR B O 1
ATOM 6520 N N . THR E 1 45 ? 22.777 -54.526 16.104 1.00 54.71 43 THR B N 1
ATOM 6521 C CA . THR E 1 45 ? 23.011 -55.907 15.621 1.00 57.73 43 THR B CA 1
ATOM 6522 C C . THR E 1 45 ? 23.164 -56.961 16.745 1.00 61.11 43 THR B C 1
ATOM 6523 O O . THR E 1 45 ? 23.232 -56.639 17.939 1.00 57.80 43 THR B O 1
ATOM 6533 N N . PRO E 1 51 ? 13.186 -59.919 21.588 1.00 82.21 49 PRO B N 1
ATOM 6534 C CA . PRO E 1 51 ? 12.120 -59.639 22.561 1.00 83.03 49 PRO B CA 1
ATOM 6535 C C . PRO E 1 51 ? 11.100 -58.521 22.095 1.00 81.23 49 PRO B C 1
ATOM 6536 O O . PRO E 1 51 ? 10.367 -58.749 21.124 1.00 70.50 49 PRO B O 1
ATOM 6547 N N . THR E 1 52 ? 11.049 -57.357 22.765 1.00 82.76 50 THR B N 1
ATOM 6548 C CA . THR E 1 52 ? 10.195 -56.193 22.380 1.00 80.59 50 THR B CA 1
ATOM 6549 C C . THR E 1 52 ? 10.573 -55.517 21.039 1.00 80.29 50 THR B C 1
ATOM 6550 O O . THR E 1 52 ? 9.772 -54.772 20.454 1.00 80.97 50 THR B O 1
ATOM 6560 N N . TRP E 1 53 ? 11.786 -55.786 20.561 1.00 71.78 51 TRP B N 1
ATOM 6561 C CA . TRP E 1 53 ? 12.415 -55.001 19.506 1.00 64.30 51 TRP B CA 1
ATOM 6562 C C . TRP E 1 53 ? 11.800 -55.367 18.155 1.00 57.22 51 TRP B C 1
ATOM 6563 O O . TRP E 1 53 ? 11.050 -56.341 18.027 1.00 55.18 51 TRP B O 1
ATOM 6584 N N . VAL E 1 54 ? 12.073 -54.532 17.170 1.00 51.00 52 VAL B N 1
ATOM 6585 C CA . VAL E 1 54 ? 11.602 -54.782 15.832 1.00 52.99 52 VAL B CA 1
ATOM 6586 C C . VAL E 1 54 ? 12.802 -55.130 14.978 1.00 53.49 52 VAL B C 1
ATOM 6587 O O . VAL E 1 54 ? 13.803 -54.402 14.965 1.00 50.11 52 VAL B O 1
ATOM 6600 N N . ALA E 1 55 ? 12.694 -56.257 14.286 1.00 54.69 53 ALA B N 1
ATOM 6601 C CA . ALA E 1 55 ? 13.675 -56.658 13.295 1.00 53.74 53 ALA B CA 1
ATOM 6602 C C . ALA E 1 55 ? 13.345 -55.986 11.936 1.00 50.54 53 ALA B C 1
ATOM 6603 O O . ALA E 1 55 ? 12.177 -55.899 11.554 1.00 48.30 53 ALA B O 1
ATOM 6610 N N . MET E 1 56 ? 14.366 -55.445 11.258 1.00 47.48 54 MET B N 1
ATOM 6611 C CA . MET E 1 56 ? 14.340 -55.329 9.785 1.00 54.18 54 MET B CA 1
ATOM 6612 C C . MET E 1 56 ? 14.398 -56.829 9.428 1.00 59.32 54 MET B C 1
ATOM 6613 O O . MET E 1 56 ? 15.161 -57.548 10.084 1.00 78.37 54 MET B O 1
ATOM 6627 N N . GLY E 1 57 ? 13.695 -57.367 8.425 1.00 59.11 55 GLY B N 1
ATOM 6628 C CA . GLY E 1 57 ? 13.204 -56.687 7.240 1.00 59.02 55 GLY B CA 1
ATOM 6629 C C . GLY E 1 57 ? 14.001 -57.116 6.001 1.00 55.67 55 GLY B C 1
ATOM 6630 O O . GLY E 1 57 ? 14.915 -56.392 5.606 1.00 51.52 55 GLY B O 1
ATOM 6634 N N . PRO E 1 58 ? 13.672 -58.274 5.373 1.00 56.88 56 PRO B N 1
ATOM 6635 C CA . PRO E 1 58 ? 14.431 -58.720 4.178 1.00 55.74 56 PRO B CA 1
ATOM 6636 C C . PRO E 1 58 ? 14.327 -57.790 2.969 1.00 48.70 56 PRO B C 1
ATOM 6637 O O . PRO E 1 58 ? 15.252 -57.709 2.173 1.00 43.67 56 PRO B O 1
ATOM 6648 N N . SER E 1 59 ? 13.223 -57.074 2.849 1.00 49.91 57 SER B N 1
ATOM 6649 C CA . SER E 1 59 ? 13.071 -56.051 1.816 1.00 51.72 57 SER B CA 1
ATOM 6650 C C . SER E 1 59 ? 13.516 -54.662 2.324 1.00 52.77 57 SER B C 1
ATOM 6651 O O . SER E 1 59 ? 13.507 -53.683 1.567 1.00 46.65 57 SER B O 1
ATOM 6658 N N . ASP E 1 60 ? 13.896 -54.570 3.603 1.00 53.13 58 ASP B N 1
ATOM 6659 C CA . ASP E 1 60 ? 14.380 -53.303 4.177 1.00 52.10 58 ASP B CA 1
ATOM 6660 C C . ASP E 1 60 ? 15.857 -53.079 3.771 1.00 59.07 58 ASP B C 1
ATOM 6661 O O . ASP E 1 60 ? 16.556 -54.038 3.404 1.00 58.07 58 ASP B O 1
ATOM 6670 N N . PRO E 1 61 ? 16.323 -51.816 3.790 1.00 63.50 59 PRO B N 1
ATOM 6671 C CA . PRO E 1 61 ? 17.660 -51.455 3.250 1.00 60.89 59 PRO B CA 1
ATOM 6672 C C . PRO E 1 61 ? 18.909 -51.978 3.996 1.00 56.51 59 PRO B C 1
ATOM 6673 O O . PRO E 1 61 ? 19.988 -52.035 3.386 1.00 62.84 59 PRO B O 1
ATOM 6684 N N . LEU E 1 62 ? 18.779 -52.338 5.273 1.00 48.10 60 LEU B N 1
ATOM 6685 C CA . LEU E 1 62 ? 19.858 -53.006 5.999 1.00 52.25 60 LEU B CA 1
ATOM 6686 C C . LEU E 1 62 ? 19.311 -54.035 6.959 1.00 48.60 60 LEU B C 1
ATOM 6687 O O . LEU E 1 62 ? 18.108 -54.157 7.137 1.00 50.21 60 LEU B O 1
ATOM 6703 N N . THR E 1 63 ? 20.222 -54.795 7.541 1.00 50.46 61 THR B N 1
ATOM 6704 C CA . THR E 1 63 ? 19.894 -55.744 8.592 1.00 54.68 61 THR B CA 1
ATOM 6705 C C . THR E 1 63 ? 19.970 -55.014 9.939 1.00 57.10 61 THR B C 1
ATOM 6706 O O . THR E 1 63 ? 20.589 -53.960 10.034 1.00 54.31 61 THR B O 1
ATOM 6716 N N . GLY E 1 64 ? 19.344 -55.580 10.966 1.00 55.73 62 GLY B N 1
ATOM 6717 C CA . GLY E 1 64 ? 19.428 -55.029 12.312 1.00 54.84 62 GLY B CA 1
ATOM 6718 C C . GLY E 1 64 ? 18.099 -54.878 13.005 1.00 54.04 62 GLY B C 1
ATOM 6719 O O . GLY E 1 64 ? 17.042 -55.269 12.484 1.00 52.94 62 GLY B O 1
ATOM 6723 N N . TYR E 1 65 ? 18.170 -54.310 14.202 1.00 50.14 63 TYR B N 1
ATOM 6724 C CA . TYR E 1 65 ? 17.059 -54.312 15.117 1.00 54.11 63 TYR B CA 1
ATOM 6725 C C . TYR E 1 65 ? 16.859 -52.944 15.736 1.00 52.84 63 TYR B C 1
ATOM 6726 O O . TYR E 1 65 ? 17.821 -52.244 16.066 1.00 53.01 63 TYR B O 1
ATOM 6743 N N . VAL E 1 66 ? 15.588 -52.593 15.912 1.00 51.39 64 VAL B N 1
ATOM 6744 C CA . VAL E 1 66 ? 15.168 -51.300 16.447 1.00 44.77 64 VAL B CA 1
ATOM 6745 C C . VAL E 1 66 ? 14.689 -51.461 17.875 1.00 41.36 64 VAL B C 1
ATOM 6746 O O . VAL E 1 66 ? 13.746 -52.207 18.145 1.00 41.93 64 VAL B O 1
ATOM 6759 N N . ASN E 1 67 ? 15.334 -50.744 18.783 1.00 41.96 65 ASN B N 1
ATOM 6760 C CA . ASN E 1 67 ? 14.801 -50.567 20.109 1.00 46.04 65 ASN B CA 1
ATOM 6761 C C . ASN E 1 67 ? 14.012 -49.240 20.261 1.00 43.96 65 ASN B C 1
ATOM 6762 O O . ASN E 1 67 ? 14.601 -48.175 20.527 1.00 40.23 65 ASN B O 1
ATOM 6773 N N . ALA E 1 68 ? 12.686 -49.335 20.146 1.00 38.80 66 ALA B N 1
ATOM 6774 C CA . ALA E 1 68 ? 11.796 -48.157 20.338 1.00 44.02 66 ALA B CA 1
ATOM 6775 C C . ALA E 1 68 ? 11.888 -47.480 21.700 1.00 43.35 66 ALA B C 1
ATOM 6776 O O . ALA E 1 68 ? 11.458 -46.343 21.823 1.00 46.41 66 ALA B O 1
ATOM 6783 N N . ASP E 1 69 ? 12.413 -48.168 22.714 1.00 44.24 67 ASP B N 1
ATOM 6784 C CA . ASP E 1 69 ? 12.649 -47.564 24.027 1.00 45.51 67 ASP B CA 1
ATOM 6785 C C . ASP E 1 69 ? 13.730 -46.478 24.010 1.00 40.18 67 ASP B C 1
ATOM 6786 O O . ASP E 1 69 ? 13.826 -45.720 24.947 1.00 35.70 67 ASP B O 1
ATOM 6795 N N . ASN E 1 70 ? 14.576 -46.432 22.990 1.00 38.20 68 ASN B N 1
ATOM 6796 C CA . ASN E 1 70 ? 15.711 -45.527 22.989 1.00 39.85 68 ASN B CA 1
ATOM 6797 C C . ASN E 1 70 ? 15.559 -44.592 21.830 1.00 39.31 68 ASN B C 1
ATOM 6798 O O . ASN E 1 70 ? 16.050 -44.800 20.733 1.00 51.56 68 ASN B O 1
ATOM 6809 N N . ILE E 1 71 ? 14.798 -43.565 22.093 1.00 41.84 69 ILE B N 1
ATOM 6810 C CA . ILE E 1 71 ? 14.560 -42.517 21.134 1.00 39.26 69 ILE B CA 1
ATOM 6811 C C . ILE E 1 71 ? 15.581 -41.438 21.450 1.00 35.58 69 ILE B C 1
ATOM 6812 O O . ILE E 1 71 ? 15.912 -41.239 22.602 1.00 32.26 69 ILE B O 1
ATOM 6828 N N . GLU E 1 72 ? 16.100 -40.761 20.425 1.00 35.54 70 GLU B N 1
ATOM 6829 C CA . GLU E 1 72 ? 17.081 -39.693 20.609 1.00 31.07 70 GLU B CA 1
ATOM 6830 C C . GLU E 1 72 ? 16.792 -38.673 19.562 1.00 29.50 70 GLU B C 1
ATOM 6831 O O . GLU E 1 72 ? 16.106 -38.954 18.566 1.00 31.55 70 GLU B O 1
ATOM 6843 N N . THR E 1 73 ? 17.413 -37.527 19.722 1.00 26.93 71 THR B N 1
ATOM 6844 C CA . THR E 1 73 ? 17.306 -36.433 18.801 1.00 27.58 71 THR B CA 1
ATOM 6845 C C . THR E 1 73 ? 18.639 -36.173 18.068 1.00 28.56 71 THR B C 1
ATOM 6846 O O . THR E 1 73 ? 19.638 -35.903 18.716 1.00 33.54 71 THR B O 1
ATOM 6856 N N . LEU E 1 74 ? 18.655 -36.235 16.742 1.00 27.73 72 LEU B N 1
ATOM 6857 C CA . LEU E 1 74 ? 19.865 -36.023 15.959 1.00 30.99 72 LEU B CA 1
ATOM 6858 C C . LEU E 1 74 ? 19.729 -34.697 15.254 1.00 32.70 72 LEU B C 1
ATOM 6859 O O . LEU E 1 74 ? 18.696 -34.426 14.684 1.00 36.28 72 LEU B O 1
ATOM 6875 N N . GLY E 1 75 ? 20.759 -33.868 15.283 1.00 35.04 73 GLY B N 1
ATOM 6876 C CA . GLY E 1 75 ? 20.785 -32.653 14.482 1.00 33.75 73 GLY B CA 1
ATOM 6877 C C . GLY E 1 75 ? 20.891 -32.992 13.012 1.00 36.81 73 GLY B C 1
ATOM 6878 O O . GLY E 1 75 ? 21.539 -33.985 12.628 1.00 37.23 73 GLY B O 1
ATOM 6882 N N . LYS E 1 76 ? 20.238 -32.203 12.170 1.00 37.96 74 LYS B N 1
ATOM 6883 C CA . LYS E 1 76 ? 20.314 -32.460 10.711 1.00 43.25 74 LYS B CA 1
ATOM 6884 C C . LYS E 1 76 ? 21.734 -32.399 10.108 1.00 44.03 74 LYS B C 1
ATOM 6885 O O . LYS E 1 76 ? 22.045 -33.112 9.140 1.00 40.49 74 LYS B O 1
ATOM 6904 N N . ASP E 1 77 ? 22.556 -31.537 10.698 1.00 43.99 75 ASP B N 1
ATOM 6905 C CA . ASP E 1 77 ? 24.005 -31.454 10.441 1.00 49.38 75 ASP B CA 1
ATOM 6906 C C . ASP E 1 77 ? 24.849 -32.644 10.935 1.00 49.50 75 ASP B C 1
ATOM 6907 O O . ASP E 1 77 ? 26.064 -32.634 10.751 1.00 50.19 75 ASP B O 1
ATOM 6916 N N . GLU E 1 78 ? 24.238 -33.631 11.593 1.00 46.25 76 GLU B N 1
ATOM 6917 C CA . GLU E 1 78 ? 24.930 -34.846 12.010 1.00 43.41 76 GLU B CA 1
ATOM 6918 C C . GLU E 1 78 ? 24.500 -36.029 11.153 1.00 46.80 76 GLU B C 1
ATOM 6919 O O . GLU E 1 78 ? 25.008 -37.148 11.329 1.00 43.35 76 GLU B O 1
ATOM 6931 N N . LEU E 1 79 ? 23.555 -35.805 10.238 1.00 40.97 77 LEU B N 1
ATOM 6932 C CA . LEU E 1 79 ? 23.131 -36.879 9.390 1.00 42.60 77 LEU B CA 1
ATOM 6933 C C . LEU E 1 79 ? 24.208 -37.156 8.331 1.00 46.02 77 LEU B C 1
ATOM 6934 O O . LEU E 1 79 ? 24.755 -36.229 7.740 1.00 39.13 77 LEU B O 1
ATOM 6950 N N . GLY E 1 80 ? 24.506 -38.437 8.113 1.00 47.31 78 GLY B N 1
ATOM 6951 C CA . GLY E 1 80 ? 25.495 -38.846 7.118 1.00 46.13 78 GLY B CA 1
ATOM 6952 C C . GLY E 1 80 ? 24.876 -39.288 5.807 1.00 47.00 78 GLY B C 1
ATOM 6953 O O . GLY E 1 80 ? 24.041 -38.588 5.212 1.00 51.07 78 GLY B O 1
ATOM 6957 N N . ASP E 1 81 ? 25.286 -40.462 5.354 1.00 51.44 79 ASP B N 1
ATOM 6958 C CA . ASP E 1 81 ? 24.839 -40.967 4.064 1.00 55.94 79 ASP B CA 1
ATOM 6959 C C . ASP E 1 81 ? 23.435 -41.521 4.164 1.00 50.16 79 ASP B C 1
ATOM 6960 O O . ASP E 1 81 ? 23.064 -42.104 5.171 1.00 44.25 79 ASP B O 1
ATOM 6969 N N . TYR E 1 82 ? 22.669 -41.320 3.103 1.00 48.74 80 TYR B N 1
ATOM 6970 C CA . TYR E 1 82 ? 21.349 -41.869 2.984 1.00 48.03 80 TYR B CA 1
ATOM 6971 C C . TYR E 1 82 ? 21.483 -43.351 2.672 1.00 48.51 80 TYR B C 1
ATOM 6972 O O . TYR E 1 82 ? 22.043 -43.693 1.655 1.00 56.39 80 TYR B O 1
ATOM 6989 N N . LEU E 1 83 ? 20.962 -44.208 3.546 1.00 47.74 81 LEU B N 1
ATOM 6990 C CA . LEU E 1 83 ? 21.025 -45.678 3.423 1.00 48.43 81 LEU B CA 1
ATOM 6991 C C . LEU E 1 83 ? 19.726 -46.296 2.873 1.00 47.67 81 LEU B C 1
ATOM 6992 O O . LEU E 1 83 ? 19.617 -47.512 2.732 1.00 51.90 81 LEU B O 1
ATOM 7008 N N . GLY E 1 84 ? 18.731 -45.479 2.578 1.00 43.77 82 GLY B N 1
ATOM 7009 C CA . GLY E 1 84 ? 17.478 -45.981 2.065 1.00 41.37 82 GLY B CA 1
ATOM 7010 C C . GLY E 1 84 ? 16.289 -45.762 2.979 1.00 45.92 82 GLY B C 1
ATOM 7011 O O . GLY E 1 84 ? 16.372 -45.103 4.017 1.00 41.19 82 GLY B O 1
ATOM 7015 N N . GLU E 1 85 ? 15.173 -46.340 2.563 1.00 46.30 83 GLU B N 1
ATOM 7016 C CA . GLU E 1 85 ? 13.881 -46.109 3.151 1.00 47.86 83 GLU B CA 1
ATOM 7017 C C . GLU E 1 85 ? 13.346 -47.461 3.597 1.00 42.77 83 GLU B C 1
ATOM 7018 O O . GLU E 1 85 ? 13.472 -48.446 2.910 1.00 49.12 83 GLU B O 1
ATOM 7030 N N . VAL E 1 86 ? 12.734 -47.494 4.752 1.00 39.53 84 VAL B N 1
ATOM 7031 C CA . VAL E 1 86 ? 12.234 -48.720 5.318 1.00 39.10 84 VAL B CA 1
ATOM 7032 C C . VAL E 1 86 ? 10.895 -49.096 4.659 1.00 38.96 84 VAL B C 1
ATOM 7033 O O . VAL E 1 86 ? 10.208 -48.228 4.115 1.00 44.65 84 VAL B O 1
ATOM 7046 N N . THR E 1 87 ? 10.537 -50.380 4.660 1.00 37.29 85 THR B N 1
ATOM 7047 C CA . THR E 1 87 ? 9.282 -50.807 4.006 1.00 40.04 85 THR B CA 1
ATOM 7048 C C . THR E 1 87 ? 8.100 -50.324 4.836 1.00 43.68 85 THR B C 1
ATOM 7049 O O . THR E 1 87 ? 8.202 -50.281 6.075 1.00 41.39 85 THR B O 1
ATOM 7059 N N . PRO E 1 88 ? 6.961 -50.034 4.172 1.00 49.31 86 PRO B N 1
ATOM 7060 C CA . PRO E 1 88 ? 5.722 -49.736 4.901 1.00 45.66 86 PRO B CA 1
ATOM 7061 C C . PRO E 1 88 ? 5.265 -50.880 5.843 1.00 46.32 86 PRO B C 1
ATOM 7062 O O . PRO E 1 88 ? 4.618 -50.605 6.853 1.00 37.88 86 PRO B O 1
ATOM 7073 N N . ALA E 1 89 ? 5.612 -52.136 5.547 1.00 42.88 87 ALA B N 1
ATOM 7074 C CA . ALA E 1 89 ? 5.288 -53.219 6.474 1.00 45.48 87 ALA B CA 1
ATOM 7075 C C . ALA E 1 89 ? 6.083 -53.135 7.777 1.00 41.52 87 ALA B C 1
ATOM 7076 O O . ALA E 1 89 ? 5.531 -53.347 8.850 1.00 41.88 87 ALA B O 1
ATOM 7083 N N . THR E 1 90 ? 7.375 -52.862 7.682 1.00 38.92 88 THR B N 1
ATOM 7084 C CA . THR E 1 90 ? 8.225 -52.807 8.863 1.00 39.12 88 THR B CA 1
ATOM 7085 C C . THR E 1 90 ? 7.922 -51.499 9.667 1.00 39.77 88 THR B C 1
ATOM 7086 O O . THR E 1 90 ? 7.834 -51.523 10.910 1.00 36.89 88 THR B O 1
ATOM 7096 N N . MET E 1 91 ? 7.666 -50.415 8.940 1.00 37.69 89 MET B N 1
ATOM 7097 C CA . MET E 1 91 ? 7.206 -49.156 9.529 1.00 38.41 89 MET B CA 1
ATOM 7098 C C . MET E 1 91 ? 5.964 -49.311 10.345 1.00 39.88 89 MET B C 1
ATOM 7099 O O . MET E 1 91 ? 5.831 -48.689 11.385 1.00 34.91 89 MET B O 1
ATOM 7113 N N . ASN E 1 92 ? 5.035 -50.150 9.905 1.00 43.48 90 ASN B N 1
ATOM 7114 C CA . ASN E 1 92 ? 3.851 -50.402 10.703 1.00 45.93 90 ASN B CA 1
ATOM 7115 C C . ASN E 1 92 ? 4.181 -51.108 12.005 1.00 43.47 90 ASN B C 1
ATOM 7116 O O . ASN E 1 92 ? 3.580 -50.787 13.034 1.00 39.48 90 ASN B O 1
ATOM 7127 N N . LYS E 1 93 ? 5.205 -51.964 11.989 1.00 42.03 91 LYS B N 1
ATOM 7128 C CA . LYS E 1 93 ? 5.733 -52.569 13.236 1.00 42.78 91 LYS B CA 1
ATOM 7129 C C . LYS E 1 93 ? 6.478 -51.533 14.105 1.00 36.50 91 LYS B C 1
ATOM 7130 O O . LYS E 1 93 ? 6.431 -51.618 15.308 1.00 30.24 91 LYS B O 1
ATOM 7149 N N . ILE E 1 94 ? 7.174 -50.578 13.493 1.00 33.38 92 ILE B N 1
ATOM 7150 C CA . ILE E 1 94 ? 7.839 -49.538 14.240 1.00 31.17 92 ILE B CA 1
ATOM 7151 C C . ILE E 1 94 ? 6.869 -48.582 14.906 1.00 31.07 92 ILE B C 1
ATOM 7152 O O . ILE E 1 94 ? 7.075 -48.209 16.061 1.00 33.94 92 ILE B O 1
ATOM 7168 N N . ASN E 1 95 ? 5.805 -48.222 14.200 1.00 30.06 93 ASN B N 1
ATOM 7169 C CA . ASN E 1 95 ? 4.723 -47.422 14.763 1.00 29.28 93 ASN B CA 1
ATOM 7170 C C . ASN E 1 95 ? 4.132 -48.080 15.961 1.00 32.58 93 ASN B C 1
ATOM 7171 O O . ASN E 1 95 ? 3.880 -47.415 16.961 1.00 35.01 93 ASN B O 1
ATOM 7182 N N . THR E 1 96 ? 3.883 -49.388 15.840 1.00 35.04 94 THR B N 1
ATOM 7183 C CA . THR E 1 96 ? 3.343 -50.219 16.922 1.00 33.25 94 THR B CA 1
ATOM 7184 C C . THR E 1 96 ? 4.284 -50.256 18.117 1.00 31.18 94 THR B C 1
ATOM 7185 O O . THR E 1 96 ? 3.844 -50.100 19.265 1.00 32.99 94 THR B O 1
ATOM 7195 N N . ALA E 1 97 ? 5.578 -50.415 17.871 1.00 29.11 95 ALA B N 1
ATOM 7196 C CA . ALA E 1 97 ? 6.534 -50.438 18.981 1.00 27.67 95 ALA B CA 1
ATOM 7197 C C . ALA E 1 97 ? 6.743 -49.051 19.630 1.00 28.28 95 ALA B C 1
ATOM 7198 O O . ALA E 1 97 ? 6.860 -48.975 20.849 1.00 27.00 95 ALA B O 1
ATOM 7205 N N . LEU E 1 98 ? 6.784 -47.977 18.831 1.00 28.48 96 LEU B N 1
ATOM 7206 C CA . LEU E 1 98 ? 6.807 -46.603 19.387 1.00 30.70 96 LEU B CA 1
ATOM 7207 C C . LEU E 1 98 ? 5.616 -46.352 20.303 1.00 30.14 96 LEU B C 1
ATOM 7208 O O . LEU E 1 98 ? 5.780 -45.898 21.420 1.00 33.47 96 LEU B O 1
ATOM 7224 N N . ALA E 1 99 ? 4.425 -46.711 19.858 1.00 31.96 97 ALA B N 1
ATOM 7225 C CA . ALA E 1 99 ? 3.212 -46.475 20.669 1.00 33.57 97 ALA B CA 1
ATOM 7226 C C . ALA E 1 99 ? 3.206 -47.273 21.984 1.00 36.73 97 ALA B C 1
ATOM 7227 O O . ALA E 1 99 ? 2.840 -46.733 23.054 1.00 34.18 97 ALA B O 1
ATOM 7234 N N . THR E 1 100 ? 3.614 -48.542 21.910 1.00 33.49 98 THR B N 1
ATOM 7235 C CA . THR E 1 100 ? 3.835 -49.343 23.132 1.00 32.91 98 THR B CA 1
ATOM 7236 C C . THR E 1 100 ? 4.917 -48.700 24.006 1.00 32.26 98 THR B C 1
ATOM 7237 O O . THR E 1 100 ? 4.717 -48.473 25.177 1.00 35.37 98 THR B O 1
ATOM 7247 N N . ALA E 1 101 ? 6.061 -48.372 23.438 1.00 31.53 99 ALA B N 1
ATOM 7248 C CA . ALA E 1 101 ? 7.112 -47.758 24.234 1.00 30.58 99 ALA B CA 1
ATOM 7249 C C . ALA E 1 101 ? 6.649 -46.494 25.006 1.00 31.73 99 ALA B C 1
ATOM 7250 O O . ALA E 1 101 ? 7.072 -46.271 26.154 1.00 32.62 99 ALA B O 1
ATOM 7257 N N . LEU E 1 102 ? 5.779 -45.700 24.376 1.00 30.85 100 LEU B N 1
ATOM 7258 C CA . LEU E 1 102 ? 5.305 -44.433 24.928 1.00 31.38 100 LEU B CA 1
ATOM 7259 C C . LEU E 1 102 ? 3.852 -44.444 25.446 1.00 31.62 100 LEU B C 1
ATOM 7260 O O . LEU E 1 102 ? 3.270 -43.387 25.621 1.00 32.38 100 LEU B O 1
ATOM 7276 N N . GLY E 1 103 ? 3.270 -45.611 25.695 1.00 34.70 101 GLY B N 1
ATOM 7277 C CA . GLY E 1 103 ? 1.872 -45.701 26.177 1.00 37.61 101 GLY B CA 1
ATOM 7278 C C . GLY E 1 103 ? 0.824 -44.966 25.355 1.00 38.23 101 GLY B C 1
ATOM 7279 O O . GLY E 1 103 ? -0.093 -44.381 25.906 1.00 41.00 101 GLY B O 1
ATOM 7283 N N . LEU E 1 104 ? 0.968 -44.980 24.037 1.00 39.83 102 LEU B N 1
ATOM 7284 C CA . LEU E 1 104 ? 0.014 -44.341 23.149 1.00 44.78 102 LEU B CA 1
ATOM 7285 C C . LEU E 1 104 ? -1.088 -45.317 22.762 1.00 54.72 102 LEU B C 1
ATOM 7286 O O . LEU E 1 104 ? -0.814 -46.480 22.511 1.00 55.11 102 LEU B O 1
ATOM 7302 N N . PRO E 1 105 ? -2.356 -44.858 22.759 1.00 68.24 103 PRO B N 1
ATOM 7303 C CA . PRO E 1 105 ? -3.391 -45.746 22.232 1.00 71.41 103 PRO B CA 1
ATOM 7304 C C . PRO E 1 105 ? -3.207 -45.945 20.724 1.00 75.33 103 PRO B C 1
ATOM 7305 O O . PRO E 1 105 ? -3.200 -44.975 19.959 1.00 73.17 103 PRO B O 1
ATOM 7316 N N . TRP E 1 106 ? -2.989 -47.198 20.334 1.00 83.62 104 TRP B N 1
ATOM 7317 C CA . TRP E 1 106 ? -2.860 -47.591 18.932 1.00 85.37 104 TRP B CA 1
ATOM 7318 C C . TRP E 1 106 ? -3.867 -48.724 18.673 1.00 86.37 104 TRP B C 1
ATOM 7319 O O . TRP E 1 106 ? -3.773 -49.770 19.313 1.00 84.54 104 TRP B O 1
ATOM 7340 N N . PRO E 1 107 ? -4.837 -48.511 17.752 1.00 90.22 105 PRO B N 1
ATOM 7341 C CA . PRO E 1 107 ? -5.946 -49.464 17.598 1.00 96.52 105 PRO B CA 1
ATOM 7342 C C . PRO E 1 107 ? -5.477 -50.907 17.388 1.00 95.09 105 PRO B C 1
ATOM 7343 O O . PRO E 1 107 ? -6.239 -51.739 16.891 1.00 96.37 105 PRO B O 1
ATOM 7354 N N . MET F 2 1 ? -27.184 -32.427 4.041 1.00 57.67 119 MET E N 1
ATOM 7355 C CA . MET F 2 1 ? -27.355 -33.877 3.738 1.00 59.04 119 MET E CA 1
ATOM 7356 C C . MET F 2 1 ? -27.746 -34.134 2.295 1.00 54.20 119 MET E C 1
ATOM 7357 O O . MET F 2 1 ? -27.529 -35.242 1.806 1.00 51.96 119 MET E O 1
ATOM 7373 N N . THR F 2 2 ? -28.357 -33.156 1.617 1.00 55.12 120 THR E N 1
ATOM 7374 C CA . THR F 2 2 ? -28.557 -33.193 0.146 1.00 55.89 120 THR E CA 1
ATOM 7375 C C . THR F 2 2 ? -27.333 -32.520 -0.510 1.00 58.91 120 THR E C 1
ATOM 7376 O O . THR F 2 2 ? -27.029 -31.376 -0.179 1.00 60.45 120 THR E O 1
ATOM 7380 N N . VAL F 2 3 ? -26.636 -33.241 -1.404 1.00 52.61 121 VAL E N 1
ATOM 7381 C CA . VAL F 2 3 ? -25.350 -32.816 -2.012 1.00 51.54 121 VAL E CA 1
ATOM 7382 C C . VAL F 2 3 ? -25.492 -32.777 -3.536 1.00 50.26 121 VAL E C 1
ATOM 7383 O O . VAL F 2 3 ? -26.110 -33.672 -4.146 1.00 47.10 121 VAL E O 1
ATOM 7396 N N . ARG F 2 4 ? -24.859 -31.771 -4.134 1.00 48.65 122 ARG E N 1
ATOM 7397 C CA . ARG F 2 4 ? -25.069 -31.402 -5.529 1.00 53.29 122 ARG E CA 1
ATOM 7398 C C . ARG F 2 4 ? -23.732 -31.427 -6.251 1.00 51.17 122 ARG E C 1
ATOM 7399 O O . ARG F 2 4 ? -22.831 -30.641 -5.936 1.00 47.16 122 ARG E O 1
ATOM 7420 N N . LEU F 2 5 ? -23.643 -32.316 -7.240 1.00 51.96 123 LEU E N 1
ATOM 7421 C CA . LEU F 2 5 ? -22.433 -32.584 -7.969 1.00 53.66 123 LEU E CA 1
ATOM 7422 C C . LEU F 2 5 ? -22.593 -32.289 -9.463 1.00 54.70 123 LEU E C 1
ATOM 7423 O O . LEU F 2 5 ? -23.413 -32.900 -10.140 1.00 51.21 123 LEU E O 1
ATOM 7439 N N . ASP F 2 6 ? -21.775 -31.363 -9.963 1.00 54.31 124 ASP E N 1
ATOM 7440 C CA . ASP F 2 6 ? -21.545 -31.201 -11.405 1.00 55.26 124 ASP E CA 1
ATOM 7441 C C . ASP F 2 6 ? -20.976 -32.498 -12.002 1.00 55.27 124 ASP E C 1
ATOM 7442 O O . ASP F 2 6 ? -20.517 -33.363 -11.271 1.00 47.82 124 ASP E O 1
ATOM 7451 N N . GLN F 2 7 ? -20.978 -32.620 -13.324 1.00 55.16 125 GLN E N 1
ATOM 7452 C CA . GLN F 2 7 ? -20.866 -33.947 -13.936 1.00 59.67 125 GLN E CA 1
ATOM 7453 C C . GLN F 2 7 ? -19.479 -34.538 -13.906 1.00 54.81 125 GLN E C 1
ATOM 7454 O O . GLN F 2 7 ? -19.356 -35.758 -13.822 1.00 50.86 125 GLN E O 1
ATOM 7468 N N . GLN F 2 8 ? -18.447 -33.697 -13.991 1.00 51.82 126 GLN E N 1
ATOM 7469 C CA . GLN F 2 8 ? -17.077 -34.191 -13.867 1.00 48.46 126 GLN E CA 1
ATOM 7470 C C . GLN F 2 8 ? -16.752 -34.631 -12.426 1.00 42.03 126 GLN E C 1
ATOM 7471 O O . GLN F 2 8 ? -15.953 -35.532 -12.239 1.00 41.53 126 GLN E O 1
ATOM 7485 N N . THR F 2 9 ? -17.367 -33.988 -11.443 1.00 37.58 127 THR E N 1
ATOM 7486 C CA . THR F 2 9 ? -17.205 -34.347 -10.059 1.00 41.64 127 THR E CA 1
ATOM 7487 C C . THR F 2 9 ? -17.906 -35.677 -9.754 1.00 44.84 127 THR E C 1
ATOM 7488 O O . THR F 2 9 ? -17.334 -36.539 -9.079 1.00 45.14 127 THR E O 1
ATOM 7498 N N . ARG F 2 10 ? -19.117 -35.842 -10.271 1.00 45.25 128 ARG E N 1
ATOM 7499 C CA . ARG F 2 10 ? -19.891 -37.059 -10.071 1.00 50.43 128 ARG E CA 1
ATOM 7500 C C . ARG F 2 10 ? -19.211 -38.208 -10.855 1.00 51.40 128 ARG E C 1
ATOM 7501 O O . ARG F 2 10 ? -19.107 -39.340 -10.367 1.00 54.45 128 ARG E O 1
ATOM 7522 N N . GLN F 2 11 ? -18.682 -37.914 -12.028 1.00 48.04 129 GLN E N 1
ATOM 7523 C CA . GLN F 2 11 ? -17.929 -38.923 -12.760 1.00 48.49 129 GLN E CA 1
ATOM 7524 C C . GLN F 2 11 ? -16.677 -39.335 -11.928 1.00 47.29 129 GLN E C 1
ATOM 7525 O O . GLN F 2 11 ? -16.333 -40.522 -11.880 1.00 41.36 129 GLN E O 1
ATOM 7539 N N . ARG F 2 12 ? -16.047 -38.376 -11.242 1.00 41.90 130 ARG E N 1
ATOM 7540 C CA . ARG F 2 12 ? -14.923 -38.692 -10.359 1.00 41.86 130 ARG E CA 1
ATOM 7541 C C . ARG F 2 12 ? -15.334 -39.479 -9.094 1.00 38.60 130 ARG E C 1
ATOM 7542 O O . ARG F 2 12 ? -14.607 -40.365 -8.643 1.00 35.66 130 ARG E O 1
ATOM 7563 N N . LEU F 2 13 ? -16.496 -39.175 -8.532 1.00 37.39 131 LEU E N 1
ATOM 7564 C CA . LEU F 2 13 ? -16.990 -39.968 -7.414 1.00 37.60 131 LEU E CA 1
ATOM 7565 C C . LEU F 2 13 ? -17.126 -41.440 -7.809 1.00 44.30 131 LEU E C 1
ATOM 7566 O O . LEU F 2 13 ? -16.693 -42.323 -7.074 1.00 47.66 131 LEU E O 1
ATOM 7582 N N . GLN F 2 14 ? -17.678 -41.683 -8.992 1.00 44.18 132 GLN E N 1
ATOM 7583 C CA . GLN F 2 14 ? -17.773 -43.027 -9.553 1.00 47.65 132 GLN E CA 1
ATOM 7584 C C . GLN F 2 14 ? -16.414 -43.707 -9.810 1.00 45.79 132 GLN E C 1
ATOM 7585 O O . GLN F 2 14 ? -16.288 -44.873 -9.483 1.00 46.80 132 GLN E O 1
ATOM 7599 N N . ASP F 2 15 ? -15.409 -43.003 -10.356 1.00 44.79 133 ASP E N 1
ATOM 7600 C CA . ASP F 2 15 ? -14.031 -43.568 -10.503 1.00 45.95 133 ASP E CA 1
ATOM 7601 C C . ASP F 2 15 ? -13.467 -44.133 -9.170 1.00 41.22 133 ASP E C 1
ATOM 7602 O O . ASP F 2 15 ? -12.891 -45.208 -9.131 1.00 42.34 133 ASP E O 1
ATOM 7611 N N . ILE F 2 16 ? -13.641 -43.378 -8.092 1.00 39.83 134 ILE E N 1
ATOM 7612 C CA . ILE F 2 16 ? -13.096 -43.741 -6.791 1.00 38.95 134 ILE E CA 1
ATOM 7613 C C . ILE F 2 16 ? -13.919 -44.795 -6.069 1.00 38.25 134 ILE E C 1
ATOM 7614 O O . ILE F 2 16 ? -13.343 -45.625 -5.368 1.00 39.01 134 ILE E O 1
ATOM 7630 N N . VAL F 2 17 ? -15.236 -44.776 -6.266 1.00 38.06 135 VAL E N 1
ATOM 7631 C CA . VAL F 2 17 ? -16.118 -45.869 -5.832 1.00 43.30 135 VAL E CA 1
ATOM 7632 C C . VAL F 2 17 ? -15.688 -47.204 -6.482 1.00 50.13 135 VAL E C 1
ATOM 7633 O O . VAL F 2 17 ? -15.370 -48.169 -5.778 1.00 53.44 135 VAL E O 1
ATOM 7646 N N . LYS F 2 18 ? -15.604 -47.224 -7.810 1.00 53.53 136 LYS E N 1
ATOM 7647 C CA . LYS F 2 18 ? -15.159 -48.412 -8.547 1.00 55.40 136 LYS E CA 1
ATOM 7648 C C . LYS F 2 18 ? -13.757 -48.849 -8.160 1.00 54.88 136 LYS E C 1
ATOM 7649 O O . LYS F 2 18 ? -13.409 -50.001 -8.383 1.00 50.89 136 LYS E O 1
ATOM 7668 N N . GLY F 2 19 ? -12.960 -47.940 -7.596 1.00 48.99 137 GLY E N 1
ATOM 7669 C CA . GLY F 2 19 ? -11.646 -48.286 -7.059 1.00 49.64 137 GLY E CA 1
ATOM 7670 C C . GLY F 2 19 ? -11.559 -49.083 -5.753 1.00 49.11 137 GLY E C 1
ATOM 7671 O O . GLY F 2 19 ? -10.458 -49.379 -5.316 1.00 48.55 137 GLY E O 1
ATOM 7675 N N . GLY F 2 20 ? -12.688 -49.433 -5.126 1.00 52.38 138 GLY E N 1
ATOM 7676 C CA . GLY F 2 20 ? -12.687 -50.226 -3.879 1.00 52.16 138 GLY E CA 1
ATOM 7677 C C . GLY F 2 20 ? -13.551 -49.719 -2.722 1.00 51.65 138 GLY E C 1
ATOM 7678 O O . GLY F 2 20 ? -13.754 -50.453 -1.743 1.00 57.33 138 GLY E O 1
ATOM 7682 N N . TYR F 2 21 ? -14.069 -48.490 -2.793 1.00 47.60 139 TYR E N 1
ATOM 7683 C CA . TYR F 2 21 ? -15.068 -48.065 -1.799 1.00 44.01 139 TYR E CA 1
ATOM 7684 C C . TYR F 2 21 ? -16.377 -48.849 -1.931 1.00 44.98 139 TYR E C 1
ATOM 7685 O O . TYR F 2 21 ? -16.714 -49.395 -2.987 1.00 40.96 139 TYR E O 1
ATOM 7702 N N . ARG F 2 22 ? -17.090 -48.876 -0.815 1.00 47.94 140 ARG E N 1
ATOM 7703 C CA . ARG F 2 22 ? -18.255 -49.732 -0.576 1.00 47.48 140 ARG E CA 1
ATOM 7704 C C . ARG F 2 22 ? -19.486 -49.132 -1.240 1.00 48.87 140 ARG E C 1
ATOM 7705 O O . ARG F 2 22 ? -20.331 -49.869 -1.752 1.00 53.28 140 ARG E O 1
ATOM 7726 N N . SER F 2 23 ? -19.574 -47.796 -1.192 1.00 44.15 141 SER E N 1
ATOM 7727 C CA . SER F 2 23 ? -20.674 -47.010 -1.764 1.00 41.04 141 SER E CA 1
ATOM 7728 C C . SER F 2 23 ? -20.241 -45.565 -2.014 1.00 42.22 141 SER E C 1
ATOM 7729 O O . SER F 2 23 ? -19.129 -45.122 -1.627 1.00 36.43 141 SER E O 1
ATOM 7736 N N . ALA F 2 24 ? -21.160 -44.817 -2.596 1.00 41.84 142 ALA E N 1
ATOM 7737 C CA . ALA F 2 24 ? -20.961 -43.382 -2.770 1.00 45.91 142 ALA E CA 1
ATOM 7738 C C . ALA F 2 24 ? -20.802 -42.693 -1.402 1.00 42.78 142 ALA E C 1
ATOM 7739 O O . ALA F 2 24 ? -19.907 -41.850 -1.184 1.00 43.49 142 ALA E O 1
ATOM 7746 N N . ASN F 2 25 ? -21.657 -43.082 -0.472 1.00 41.27 143 ASN E N 1
ATOM 7747 C CA . ASN F 2 25 ? -21.605 -42.525 0.881 1.00 41.05 143 ASN E CA 1
ATOM 7748 C C . ASN F 2 25 ? -20.247 -42.676 1.574 1.00 36.37 143 ASN E C 1
ATOM 7749 O O . ASN F 2 25 ? -19.743 -41.745 2.201 1.00 34.41 143 ASN E O 1
ATOM 7760 N N . ALA F 2 26 ? -19.690 -43.871 1.463 1.00 33.23 144 ALA E N 1
ATOM 7761 C CA . ALA F 2 26 ? -18.443 -44.226 2.146 1.00 32.81 144 ALA E CA 1
ATOM 7762 C C . ALA F 2 26 ? -17.263 -43.424 1.542 1.00 31.03 144 ALA E C 1
ATOM 7763 O O . ALA F 2 26 ? -16.452 -42.867 2.273 1.00 30.96 144 ALA E O 1
ATOM 7770 N N . ALA F 2 27 ? -17.206 -43.353 0.210 1.00 30.24 145 ALA E N 1
ATOM 7771 C CA . ALA F 2 27 ? -16.238 -42.494 -0.501 1.00 29.59 145 ALA E CA 1
ATOM 7772 C C . ALA F 2 27 ? -16.264 -41.018 -0.097 1.00 29.28 145 ALA E C 1
ATOM 7773 O O . ALA F 2 27 ? -15.239 -40.466 0.227 1.00 34.12 145 ALA E O 1
ATOM 7780 N N . ILE F 2 28 ? -17.434 -40.411 -0.024 1.00 31.99 146 ILE E N 1
ATOM 7781 C CA . ILE F 2 28 ? -17.552 -38.977 0.334 1.00 32.70 146 ILE E CA 1
ATOM 7782 C C . ILE F 2 28 ? -17.135 -38.732 1.755 1.00 33.55 146 ILE E C 1
ATOM 7783 O O . ILE F 2 28 ? -16.435 -37.764 2.055 1.00 34.33 146 ILE E O 1
ATOM 7799 N N . VAL F 2 29 ? -17.573 -39.631 2.626 1.00 33.72 147 VAL E N 1
ATOM 7800 C CA . VAL F 2 29 ? -17.099 -39.692 4.007 1.00 32.81 147 VAL E CA 1
ATOM 7801 C C . VAL F 2 29 ? -15.556 -39.760 4.088 1.00 30.05 147 VAL E C 1
ATOM 7802 O O . VAL F 2 29 ? -14.915 -39.035 4.864 1.00 28.59 147 VAL E O 1
ATOM 7815 N N . ASP F 2 30 ? -14.959 -40.623 3.287 1.00 27.81 148 ASP E N 1
ATOM 7816 C CA . ASP F 2 30 ? -13.529 -40.710 3.280 1.00 28.35 148 ASP E CA 1
ATOM 7817 C C . ASP F 2 30 ? -12.828 -39.490 2.660 1.00 27.04 148 ASP E C 1
ATOM 7818 O O . ASP F 2 30 ? -11.815 -39.032 3.182 1.00 27.41 148 ASP E O 1
ATOM 7827 N N . ALA F 2 31 ? -13.367 -38.964 1.571 1.00 24.11 149 ALA E N 1
ATOM 7828 C CA . ALA F 2 31 ? -12.824 -37.736 1.004 1.00 24.20 149 ALA E CA 1
ATOM 7829 C C . ALA F 2 31 ? -12.937 -36.585 2.011 1.00 25.15 149 ALA E C 1
ATOM 7830 O O . ALA F 2 31 ? -11.986 -35.809 2.134 1.00 23.83 149 ALA E O 1
ATOM 7837 N N . ILE F 2 32 ? -14.015 -36.523 2.802 1.00 26.35 150 ILE E N 1
ATOM 7838 C CA . ILE F 2 32 ? -14.119 -35.419 3.762 1.00 30.27 150 ILE E CA 1
ATOM 7839 C C . ILE F 2 32 ? -13.057 -35.606 4.832 1.00 31.62 150 ILE E C 1
ATOM 7840 O O . ILE F 2 32 ? -12.311 -34.690 5.148 1.00 31.08 150 ILE E O 1
ATOM 7856 N N . ASN F 2 33 ? -12.979 -36.814 5.379 1.00 32.94 151 ASN E N 1
ATOM 7857 C CA . ASN F 2 33 ? -11.963 -37.096 6.399 1.00 32.14 151 ASN E CA 1
ATOM 7858 C C . ASN F 2 33 ? -10.536 -36.917 5.928 1.00 30.72 151 ASN E C 1
ATOM 7859 O O . ASN F 2 33 ? -9.732 -36.367 6.649 1.00 31.94 151 ASN E O 1
ATOM 7870 N N . LYS F 2 34 ? -10.240 -37.339 4.709 1.00 28.59 152 LYS E N 1
ATOM 7871 C CA . LYS F 2 34 ? -8.918 -37.135 4.159 1.00 32.54 152 LYS E CA 1
ATOM 7872 C C . LYS F 2 34 ? -8.595 -35.666 3.884 1.00 32.79 152 LYS E C 1
ATOM 7873 O O . LYS F 2 34 ? -7.480 -35.236 4.118 1.00 35.54 152 LYS E O 1
ATOM 7892 N N . ARG F 2 35 ? -9.572 -34.898 3.425 1.00 31.87 153 ARG E N 1
ATOM 7893 C CA . ARG F 2 35 ? -9.377 -33.477 3.253 1.00 32.80 153 ARG E CA 1
ATOM 7894 C C . ARG F 2 35 ? -9.052 -32.819 4.582 1.00 34.80 153 ARG E C 1
ATOM 7895 O O . ARG F 2 35 ? -8.100 -31.980 4.678 1.00 32.30 153 ARG E O 1
ATOM 7916 N N . TRP F 2 36 ? -9.795 -33.211 5.624 1.00 34.03 154 TRP E N 1
ATOM 7917 C CA . TRP F 2 36 ? -9.550 -32.622 6.954 1.00 34.23 154 TRP E CA 1
ATOM 7918 C C . TRP F 2 36 ? -8.133 -32.947 7.412 1.00 35.89 154 TRP E C 1
ATOM 7919 O O . TRP F 2 36 ? -7.391 -32.065 7.911 1.00 35.00 154 TRP E O 1
ATOM 7940 N N . GLU F 2 37 ? -7.734 -34.200 7.184 1.00 35.06 155 GLU E N 1
ATOM 7941 C CA . GLU F 2 37 ? -6.405 -34.650 7.608 1.00 36.54 155 GLU E CA 1
ATOM 7942 C C . GLU F 2 37 ? -5.349 -33.879 6.861 1.00 33.48 155 GLU E C 1
ATOM 7943 O O . GLU F 2 37 ? -4.376 -33.420 7.441 1.00 31.19 155 GLU E O 1
ATOM 7955 N N . ALA F 2 38 ? -5.561 -33.720 5.562 1.00 36.93 156 ALA E N 1
ATOM 7956 C CA . ALA F 2 38 ? -4.652 -32.936 4.746 1.00 35.65 156 ALA E CA 1
ATOM 7957 C C . ALA F 2 38 ? -4.569 -31.493 5.290 1.00 33.26 156 ALA E C 1
ATOM 7958 O O . ALA F 2 38 ? -3.480 -30.971 5.454 1.00 35.55 156 ALA E O 1
ATOM 7965 N N . LEU F 2 39 ? -5.692 -30.867 5.621 1.00 33.93 157 LEU E N 1
ATOM 7966 C CA . LEU F 2 39 ? -5.622 -29.480 6.161 1.00 36.79 157 LEU E CA 1
ATOM 7967 C C . LEU F 2 39 ? -5.000 -29.427 7.555 1.00 34.46 157 LEU E C 1
ATOM 7968 O O . LEU F 2 39 ? -4.361 -28.462 7.903 1.00 35.47 157 LEU E O 1
ATOM 7984 N N . HIS F 2 40 ? -5.195 -30.468 8.347 1.00 33.67 158 HIS E N 1
ATOM 7985 C CA . HIS F 2 40 ? -4.518 -30.562 9.646 1.00 37.12 158 HIS E CA 1
ATOM 7986 C C . HIS F 2 40 ? -2.979 -30.643 9.491 1.00 34.77 158 HIS E C 1
ATOM 7987 O O . HIS F 2 40 ? -2.245 -30.010 10.255 1.00 34.19 158 HIS E O 1
ATOM 8002 N N . ASP F 2 41 ? -2.485 -31.381 8.498 1.00 32.23 159 ASP E N 1
ATOM 8003 C CA . ASP F 2 41 ? -1.043 -31.411 8.263 1.00 33.03 159 ASP E CA 1
ATOM 8004 C C . ASP F 2 41 ? -0.470 -30.059 7.738 1.00 36.93 159 ASP E C 1
ATOM 8005 O O . ASP F 2 41 ? 0.682 -29.708 8.047 1.00 33.29 159 ASP E O 1
ATOM 8014 N N . GLU F 2 42 ? -1.265 -29.290 6.976 1.00 39.66 160 GLU E N 1
ATOM 8015 C CA . GLU F 2 42 ? -0.839 -27.939 6.529 1.00 41.71 160 GLU E CA 1
ATOM 8016 C C . GLU F 2 42 ? -0.722 -27.037 7.747 1.00 40.68 160 GLU E C 1
ATOM 8017 O O . GLU F 2 42 ? 0.258 -26.326 7.864 1.00 39.67 160 GLU E O 1
ATOM 8029 N N . GLN F 2 43 ? -1.699 -27.113 8.660 1.00 36.96 161 GLN E N 1
ATOM 8030 C CA . GLN F 2 43 ? -1.689 -26.302 9.869 1.00 40.96 161 GLN E CA 1
ATOM 8031 C C . GLN F 2 43 ? -0.540 -26.655 10.816 1.00 45.53 161 GLN E C 1
ATOM 8032 O O . GLN F 2 43 ? 0.099 -25.758 11.404 1.00 43.75 161 GLN E O 1
ATOM 8046 N N . LEU F 2 44 ? -0.252 -27.951 10.943 1.00 41.25 162 LEU E N 1
ATOM 8047 C CA . LEU F 2 44 ? 0.912 -28.401 11.729 1.00 37.91 162 LEU E CA 1
ATOM 8048 C C . LEU F 2 44 ? 2.211 -27.890 11.093 1.00 36.49 162 LEU E C 1
ATOM 8049 O O . LEU F 2 44 ? 3.089 -27.382 11.787 1.00 32.51 162 LEU E O 1
ATOM 8065 N N . ASP F 2 45 ? 2.323 -28.010 9.772 1.00 37.39 163 ASP E N 1
ATOM 8066 C CA . ASP F 2 45 ? 3.445 -27.411 9.037 1.00 39.71 163 ASP E CA 1
ATOM 8067 C C . ASP F 2 45 ? 3.584 -25.876 9.324 1.00 41.71 163 ASP E C 1
ATOM 8068 O O . ASP F 2 45 ? 4.678 -25.370 9.512 1.00 44.30 163 ASP E O 1
ATOM 8077 N N . ALA F 2 46 ? 2.473 -25.156 9.360 1.00 42.40 164 ALA E N 1
ATOM 8078 C CA . ALA F 2 46 ? 2.478 -23.689 9.547 1.00 43.33 164 ALA E CA 1
ATOM 8079 C C . ALA F 2 46 ? 2.877 -23.335 10.974 1.00 42.55 164 ALA E C 1
ATOM 8080 O O . ALA F 2 46 ? 3.653 -22.404 11.215 1.00 36.85 164 ALA E O 1
ATOM 8087 N N . ALA F 2 47 ? 2.353 -24.106 11.922 1.00 42.72 165 ALA E N 1
ATOM 8088 C CA . ALA F 2 47 ? 2.739 -23.954 13.316 1.00 41.53 165 ALA E CA 1
ATOM 8089 C C . ALA F 2 47 ? 4.255 -24.166 13.569 1.00 45.02 165 ALA E C 1
ATOM 8090 O O . ALA F 2 47 ? 4.843 -23.448 14.396 1.00 47.02 165 ALA E O 1
ATOM 8097 N N . TYR F 2 48 ? 4.888 -25.138 12.893 1.00 40.98 166 TYR E N 1
ATOM 8098 C CA . TYR F 2 48 ? 6.333 -25.368 13.116 1.00 41.76 166 TYR E CA 1
ATOM 8099 C C . TYR F 2 48 ? 7.136 -24.208 12.544 1.00 44.08 166 TYR E C 1
ATOM 8100 O O . TYR F 2 48 ? 8.156 -23.812 13.123 1.00 49.65 166 TYR E O 1
ATOM 8117 N N . ALA F 2 49 ? 6.702 -23.702 11.394 1.00 42.03 167 ALA E N 1
ATOM 8118 C CA . ALA F 2 49 ? 7.326 -22.520 10.790 1.00 43.25 167 ALA E CA 1
ATOM 8119 C C . ALA F 2 49 ? 7.260 -21.345 11.742 1.00 38.57 167 ALA E C 1
ATOM 8120 O O . ALA F 2 49 ? 8.285 -20.783 12.092 1.00 36.85 167 ALA E O 1
ATOM 8127 N N . ALA F 2 50 ? 6.065 -21.030 12.205 1.00 39.10 168 ALA E N 1
ATOM 8128 C CA . ALA F 2 50 ? 5.884 -19.945 13.172 1.00 42.17 168 ALA E CA 1
ATOM 8129 C C . ALA F 2 50 ? 6.806 -20.124 14.366 1.00 46.51 168 ALA E C 1
ATOM 8130 O O . ALA F 2 50 ? 7.691 -19.295 14.560 1.00 48.54 168 ALA E O 1
ATOM 8137 N N . ALA F 2 51 ? 6.632 -21.209 15.136 1.00 44.85 169 ALA E N 1
ATOM 8138 C CA . ALA F 2 51 ? 7.537 -21.502 16.293 1.00 42.82 169 ALA E CA 1
ATOM 8139 C C . ALA F 2 51 ? 9.020 -21.306 15.978 1.00 40.99 169 ALA E C 1
ATOM 8140 O O . ALA F 2 51 ? 9.739 -20.775 16.798 1.00 38.88 169 ALA E O 1
ATOM 8147 N N . ILE F 2 52 ? 9.457 -21.718 14.789 1.00 41.83 170 ILE E N 1
ATOM 8148 C CA . ILE F 2 52 ? 10.865 -21.577 14.372 1.00 41.70 170 ILE E CA 1
ATOM 8149 C C . ILE F 2 52 ? 11.259 -20.123 14.035 1.00 45.04 170 ILE E C 1
ATOM 8150 O O . ILE F 2 52 ? 12.402 -19.711 14.262 1.00 38.12 170 ILE E O 1
ATOM 8166 N N . HIS F 2 53 ? 10.315 -19.385 13.458 1.00 44.59 171 HIS E N 1
ATOM 8167 C CA . HIS F 2 53 ? 10.517 -17.988 13.164 1.00 49.31 171 HIS E CA 1
ATOM 8168 C C . HIS F 2 53 ? 10.732 -17.218 14.461 1.00 47.25 171 HIS E C 1
ATOM 8169 O O . HIS F 2 53 ? 11.664 -16.437 14.563 1.00 51.67 171 HIS E O 1
ATOM 8184 N N . ASP F 2 54 ? 9.874 -17.478 15.438 1.00 45.22 172 ASP E N 1
ATOM 8185 C CA . ASP F 2 54 ? 9.967 -16.920 16.770 1.00 52.81 172 ASP E CA 1
ATOM 8186 C C . ASP F 2 54 ? 11.125 -17.469 17.631 1.00 55.44 172 ASP E C 1
ATOM 8187 O O . ASP F 2 54 ? 11.707 -16.726 18.420 1.00 55.24 172 ASP E O 1
ATOM 8196 N N . ASN F 2 55 ? 11.408 -18.773 17.522 1.00 52.69 173 ASN E N 1
ATOM 8197 C CA . ASN F 2 55 ? 12.442 -19.444 18.308 1.00 46.71 173 ASN E CA 1
ATOM 8198 C C . ASN F 2 55 ? 13.205 -20.420 17.426 1.00 48.71 173 ASN E C 1
ATOM 8199 O O . ASN F 2 55 ? 12.772 -21.565 17.274 1.00 48.11 173 ASN E O 1
ATOM 8210 N N . PRO F 2 56 ? 14.365 -19.998 16.879 1.00 49.20 174 PRO E N 1
ATOM 8211 C CA . PRO F 2 56 ? 15.097 -20.868 15.972 1.00 47.13 174 PRO E CA 1
ATOM 8212 C C . PRO F 2 56 ? 15.626 -22.185 16.548 1.00 42.23 174 PRO E C 1
ATOM 8213 O O . PRO F 2 56 ? 16.067 -23.003 15.780 1.00 39.79 174 PRO E O 1
ATOM 8224 N N . ALA F 2 57 ? 15.570 -22.383 17.860 1.00 38.66 175 ALA E N 1
ATOM 8225 C CA . ALA F 2 57 ? 15.984 -23.633 18.488 1.00 38.89 175 ALA E CA 1
ATOM 8226 C C . ALA F 2 57 ? 14.819 -24.544 18.897 1.00 37.75 175 ALA E C 1
ATOM 8227 O O . ALA F 2 57 ? 15.044 -25.530 19.641 1.00 39.46 175 ALA E O 1
ATOM 8234 N N . TYR F 2 58 ? 13.592 -24.238 18.460 1.00 33.49 176 TYR E N 1
ATOM 8235 C CA . TYR F 2 58 ? 12.447 -25.069 18.813 1.00 32.64 176 TYR E CA 1
ATOM 8236 C C . TYR F 2 58 ? 12.804 -26.509 18.425 1.00 31.47 176 TYR E C 1
ATOM 8237 O O . TYR F 2 58 ? 13.391 -26.755 17.332 1.00 33.80 176 TYR E O 1
ATOM 8254 N N . PRO F 2 59 ? 12.483 -27.463 19.303 1.00 30.14 177 PRO E N 1
ATOM 8255 C CA . PRO F 2 59 ? 11.644 -27.402 20.494 1.00 31.03 177 PRO E CA 1
ATOM 8256 C C . PRO F 2 59 ? 12.340 -27.109 21.808 1.00 31.72 177 PRO E C 1
ATOM 8257 O O . PRO F 2 59 ? 11.706 -27.221 22.876 1.00 30.65 177 PRO E O 1
ATOM 8268 N N . TYR F 2 60 ? 13.619 -26.771 21.720 1.00 33.32 178 TYR E N 1
ATOM 8269 C CA . TYR F 2 60 ? 14.420 -26.344 22.849 1.00 39.10 178 TYR E CA 1
ATOM 8270 C C . TYR F 2 60 ? 14.208 -24.820 23.037 1.00 45.82 178 TYR E C 1
ATOM 8271 O O . TYR F 2 60 ? 14.156 -24.057 22.054 1.00 49.50 178 TYR E O 1
ATOM 8288 N N . GLU F 2 61 ? 14.135 -24.377 24.285 1.00 49.57 179 GLU E N 1
ATOM 8289 C CA . GLU F 2 61 ? 13.902 -22.961 24.592 1.00 54.31 179 GLU E CA 1
ATOM 8290 C C . GLU F 2 61 ? 15.114 -22.066 24.309 1.00 53.06 179 GLU E C 1
ATOM 8291 O O . GLU F 2 61 ? 14.927 -20.894 24.070 1.00 53.19 179 GLU E O 1
ATOM 8303 N N . SER F 2 62 ? 16.331 -22.623 24.323 1.00 55.53 180 SER E N 1
ATOM 8304 C CA . SER F 2 62 ? 17.580 -21.894 23.974 1.00 54.48 180 SER E CA 1
ATOM 8305 C C . SER F 2 62 ? 18.607 -22.837 23.349 1.00 53.95 180 SER E C 1
ATOM 8306 O O . SER F 2 62 ? 18.489 -24.061 23.490 1.00 52.71 180 SER E O 1
ATOM 8313 N N . GLU F 2 63 ? 19.635 -22.281 22.707 1.00 50.41 181 GLU E N 1
ATOM 8314 C CA . GLU F 2 63 ? 20.749 -23.094 22.198 1.00 53.34 181 GLU E CA 1
ATOM 8315 C C . GLU F 2 63 ? 21.493 -23.871 23.295 1.00 51.19 181 GLU E C 1
ATOM 8316 O O . GLU F 2 63 ? 22.060 -24.931 23.016 1.00 50.94 181 GLU E O 1
ATOM 8328 N N . ALA F 2 64 ? 21.473 -23.346 24.524 1.00 47.36 182 ALA E N 1
ATOM 8329 C CA . ALA F 2 64 ? 22.055 -24.002 25.695 1.00 47.12 182 ALA E CA 1
ATOM 8330 C C . ALA F 2 64 ? 21.311 -25.280 26.034 1.00 44.12 182 ALA E C 1
ATOM 8331 O O . ALA F 2 64 ? 21.936 -26.279 26.299 1.00 49.35 182 ALA E O 1
ATOM 8338 N N . GLU F 2 65 ? 19.983 -25.237 26.046 1.00 44.85 183 GLU E N 1
ATOM 8339 C CA . GLU F 2 65 ? 19.159 -26.444 26.205 1.00 48.43 183 GLU E CA 1
ATOM 8340 C C . GLU F 2 65 ? 19.519 -27.575 25.214 1.00 39.78 183 GLU E C 1
ATOM 8341 O O . GLU F 2 65 ? 19.611 -28.749 25.613 1.00 36.22 183 GLU E O 1
ATOM 8353 N N . ARG F 2 66 ? 19.726 -27.211 23.953 1.00 36.52 184 ARG E N 1
ATOM 8354 C CA . ARG F 2 66 ? 20.090 -28.177 22.897 1.00 40.75 184 ARG E CA 1
ATOM 8355 C C . ARG F 2 66 ? 21.439 -28.848 23.209 1.00 40.46 184 ARG E C 1
ATOM 8356 O O . ARG F 2 66 ? 21.591 -30.055 23.074 1.00 37.72 184 ARG E O 1
ATOM 8377 N N . SER F 2 67 ? 22.385 -28.044 23.673 1.00 42.13 185 SER E N 1
ATOM 8378 C CA . SER F 2 67 ? 23.737 -28.497 23.977 1.00 43.84 185 SER E CA 1
ATOM 8379 C C . SER F 2 67 ? 23.724 -29.515 25.092 1.00 39.78 185 SER E C 1
ATOM 8380 O O . SER F 2 67 ? 24.263 -30.602 24.950 1.00 41.00 185 SER E O 1
ATOM 8387 N N . ALA F 2 68 ? 23.089 -29.151 26.196 1.00 37.64 186 ALA E N 1
ATOM 8388 C CA . ALA F 2 68 ? 22.884 -30.071 27.281 1.00 36.60 186 ALA E CA 1
ATOM 8389 C C . ALA F 2 68 ? 22.305 -31.409 26.768 1.00 36.77 186 ALA E C 1
ATOM 8390 O O . ALA F 2 68 ? 22.876 -32.455 27.038 1.00 35.00 186 ALA E O 1
ATOM 8397 N N . ALA F 2 69 ? 21.232 -31.344 25.965 1.00 38.38 187 ALA E N 1
ATOM 8398 C CA . ALA F 2 69 ? 20.550 -32.540 25.433 1.00 36.41 187 ALA E CA 1
ATOM 8399 C C . ALA F 2 69 ? 21.496 -33.388 24.565 1.00 34.08 187 ALA E C 1
ATOM 8400 O O . ALA F 2 69 ? 21.546 -34.622 24.722 1.00 31.66 187 ALA E O 1
ATOM 8407 N N . ARG F 2 70 ? 22.292 -32.718 23.730 1.00 32.24 188 ARG E N 1
ATOM 8408 C CA . ARG F 2 70 ? 23.332 -33.385 22.916 1.00 35.54 188 ARG E CA 1
ATOM 8409 C C . ARG F 2 70 ? 24.390 -34.088 23.755 1.00 34.22 188 ARG E C 1
ATOM 8410 O O . ARG F 2 70 ? 24.726 -35.251 23.486 1.00 31.42 188 ARG E O 1
ATOM 8431 N N . ALA F 2 71 ? 24.904 -33.382 24.768 1.00 32.88 189 ALA E N 1
ATOM 8432 C CA . ALA F 2 71 ? 25.943 -33.937 25.650 1.00 33.74 189 ALA E CA 1
ATOM 8433 C C . ALA F 2 71 ? 25.432 -35.139 26.379 1.00 32.69 189 ALA E C 1
ATOM 8434 O O . ALA F 2 71 ? 26.157 -36.102 26.517 1.00 34.46 189 ALA E O 1
ATOM 8441 N N . ARG F 2 72 ? 24.191 -35.079 26.868 1.00 31.51 190 ARG E N 1
ATOM 8442 C CA . ARG F 2 72 ? 23.605 -36.240 27.559 1.00 31.59 190 ARG E CA 1
ATOM 8443 C C . ARG F 2 72 ? 23.373 -37.435 26.593 1.00 32.29 190 ARG E C 1
ATOM 8444 O O . ARG F 2 72 ? 23.481 -38.586 26.979 1.00 26.96 190 ARG E O 1
ATOM 8465 N N . ARG F 2 73 ? 22.985 -37.130 25.357 1.00 30.38 191 ARG E N 1
ATOM 8466 C CA . ARG F 2 73 ? 22.822 -38.147 24.352 1.00 30.90 191 ARG E CA 1
ATOM 8467 C C . ARG F 2 73 ? 24.172 -38.833 24.091 1.00 31.23 191 ARG E C 1
ATOM 8468 O O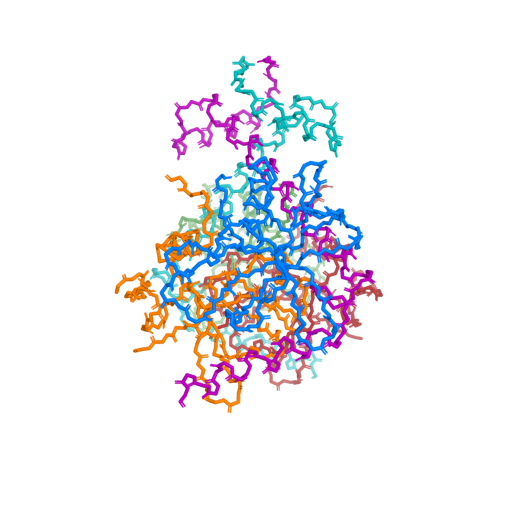 . ARG F 2 73 ? 24.242 -40.031 24.087 1.00 32.18 191 ARG E O 1
ATOM 8489 N N . ASN F 2 74 ? 25.223 -38.046 23.889 1.00 32.55 192 ASN E N 1
ATOM 8490 C CA . ASN F 2 74 ? 26.584 -38.552 23.650 1.00 32.55 192 ASN E CA 1
ATOM 8491 C C . ASN F 2 74 ? 27.112 -39.388 24.796 1.00 34.47 192 ASN E C 1
ATOM 8492 O O . ASN F 2 74 ? 27.641 -40.464 24.576 1.00 39.15 192 ASN E O 1
ATOM 8503 N N . ALA F 2 75 ? 26.911 -38.932 26.011 1.00 34.30 193 ALA E N 1
ATOM 8504 C CA . ALA F 2 75 ? 27.170 -39.760 27.190 1.00 36.21 193 ALA E CA 1
ATOM 8505 C C . ALA F 2 75 ? 26.517 -41.133 27.149 1.00 36.95 193 ALA E C 1
ATOM 8506 O O . ALA F 2 75 ? 27.130 -42.122 27.564 1.00 41.26 193 ALA E O 1
ATOM 8513 N N . ARG F 2 76 ? 25.264 -41.187 26.684 1.00 36.12 194 ARG E N 1
ATOM 8514 C CA . ARG F 2 76 ? 24.537 -42.443 26.582 1.00 38.55 194 ARG E CA 1
ATOM 8515 C C . ARG F 2 76 ? 25.100 -43.363 25.481 1.00 41.96 194 ARG E C 1
ATOM 8516 O O . ARG F 2 76 ? 24.930 -44.574 25.566 1.00 44.06 194 ARG E O 1
ATOM 8537 N N . GLN F 2 77 ? 25.700 -42.784 24.434 1.00 43.12 195 GLN E N 1
ATOM 8538 C CA . GLN F 2 77 ? 26.233 -43.557 23.299 1.00 45.19 195 GLN E CA 1
ATOM 8539 C C . GLN F 2 77 ? 27.595 -44.145 23.704 1.00 49.23 195 GLN E C 1
ATOM 8540 O O . GLN F 2 77 ? 27.847 -45.341 23.522 1.00 51.39 195 GLN E O 1
ATOM 8554 N N . GLN F 2 78 ? 28.449 -43.294 24.281 1.00 44.74 196 GLN E N 1
ATOM 8555 C CA . GLN F 2 78 ? 29.648 -43.725 25.012 1.00 44.64 196 GLN E CA 1
ATOM 8556 C C . GLN F 2 78 ? 29.404 -44.933 25.901 1.00 46.22 196 GLN E C 1
ATOM 8557 O O . GLN F 2 78 ? 30.155 -45.884 25.874 1.00 43.12 196 GLN E O 1
ATOM 8571 N N . ARG F 2 79 ? 28.345 -44.872 26.691 1.00 49.17 197 ARG E N 1
ATOM 8572 C CA . ARG F 2 79 ? 28.055 -45.895 27.694 1.00 51.50 197 ARG E CA 1
ATOM 8573 C C . ARG F 2 79 ? 27.673 -47.259 27.050 1.00 54.31 197 ARG E C 1
ATOM 8574 O O . ARG F 2 79 ? 28.112 -48.327 27.511 1.00 53.43 197 ARG E O 1
ATOM 8595 N N . SER F 2 80 ? 26.886 -47.211 25.972 1.00 52.19 198 SER E N 1
ATOM 8596 C CA . SER F 2 80 ? 26.551 -48.416 25.186 1.00 55.57 198 SER E CA 1
ATOM 8597 C C . SER F 2 80 ? 27.777 -49.078 24.534 1.00 53.65 198 SER E C 1
ATOM 8598 O O . SER F 2 80 ? 27.786 -50.282 24.325 1.00 54.75 198 SER E O 1
ATOM 8605 N N . ALA F 2 81 ? 28.778 -48.264 24.191 1.00 62.17 199 ALA E N 1
ATOM 8606 C CA . ALA F 2 81 ? 30.028 -48.710 23.550 1.00 65.72 199 ALA E CA 1
ATOM 8607 C C . ALA F 2 81 ? 30.949 -49.496 24.504 1.00 62.97 199 ALA E C 1
ATOM 8608 O O . ALA F 2 81 ? 31.674 -48.917 25.313 1.00 54.09 199 ALA E O 1
#

InterPro domains:
  IPR003477 mRNA interferase PemK-like [PF02452] (6-99)
  IPR003477 mRNA interferase PemK-like [PTHR33988] (1-102)
  IPR011067 Plasmid maintenance toxin/Cell growth inhibitor [G3DSA:2.30.30.110] (1-103)

Foldseek 3Di:
DDAQQWWFWFDPPPDTFIWGFHAHDVCVVPDQKTKTWGFDADDDDDLLKFAADDVALDGGITRLLHIDIGGPVRTHDTSDGGDVVRVVSNVVSNCVNVVPDDD/DPQDAQQWWFFFDPPPDTFIWGFHDHRVCSVPPQKTKTWTFAPVLWAFQDPVFQDGGTTQLLDIDIGGPVGTHGTRGGGDPVSVVSSVVNVCVNVVHDDD/DDDDDDDVRVVVLVVVCVVDDPDSVRSVVVVVVVVVVVVVVVVVVVVVVVVCVVPVVPPANDPVSVVVVVVVVVVVVVVVD/DDAAQWWFWFDPPPDTFIWGFHDHPVCVVPDQKTKTWGFDADDDDDLLKDFADDPALDGGITRLLGIDIGGPVRTHDTSDGGDVVRVVSNVRSNCVNVVPDDD/DPQDAQQWWFWFDPPPDTFIWGFHDHRVCSPPPQKTKTWTFAQVLWAFDDPPAQDGGITDLLDIDMDGPVRTHDTSDGGDPVSVVVSVVSVCVSVVHDDD/DDDDDDDVRVVVLVVVCVVDNPDSVRSVVVVVVVVVVVVVVVVVVVVVVVCCVVPVPPPANDPVSVVVVVVVVVVVVVVVD

Sequence (568 aa):
APLRGQVYRCDLGYGAKPWLIVSNNARNRHTADVVAVRLTTTRRTIPTWVAMGPSDPLTGYVNADNIETLGKDELGDYLGEVTPATMNKINTALATALGLPWPMNAPLRGQVYRCDLGYGAKPWLIVSNNARNRHTADVVAVRLTTPTWVAMGPSDPLTGYVNADNIETLGKDELGDYLGEVTPATMNKINTALATALGLPWPMTVRLDQQTRQRLQDIVKGGYRSANAAIVDAINKRWEALHDEQLDAAYAAAIHDNPAYPYESEAERSAARARRNARQQRSAAPLRGQVYRCDLGYGAKPWLIVSNNARNRHTADVVAVRLTTTRRTIPTWVAMGPSDPLTGYVNADNIETLGKDELGDYLGEVTPATMNKINTALATALGLPWPMNAPLRGQVYRCDLGYGAKPWLIVSNNARNRHTADVVAVRLTTPTWVAMGPSDPLTGYVNADNIETLGKDELGDYLGEVTPATMNKINTALATALGLPWPMTVRLDQQTRQRLQDIVKGGYRSANAAIVDAINKRWEALHDEQLDAAYAAAIHDNPAYPYESEAERSAARARRNARQQRSA

B-factor: mean 44.71, std 13.56, range [22.49, 121.57]

GO terms:
  GO:0004857 enzyme inhibitor activity (F, IDA)

Solvent-accessible surface area: 26336 Å² total; per-residue (Å²): 95,8,61,33,0,22,0,29,87,4,80,9,65,52,32,55,56,17,1,0,0,0,0,32,65,72,12,0,157,169,51,79,36,0,5,0,0,8,0,8,110,50,154,41,132,13,52,0,19,10,50,26,27,146,95,14,38,45,99,4,42,1,5,0,3,6,19,12,12,0,12,60,141,58,33,44,95,114,44,20,93,10,36,109,60,5,26,93,113,0,17,89,1,0,22,26,3,0,17,22,56,99,154,115,21,31,0,66,44,6,0,0,3,93,3,89,17,63,84,37,52,78,16,5,0,1,0,0,10,50,8,3,0,114,56,1,44,2,0,4,0,0,51,5,30,166,176,128,109,12,48,19,22,153,99,14,55,58,109,4,107,0,26,6,44,69,11,16,22,0,0,41,116,43,21,41,98,55,45,16,99,14,33,106,62,9,21,85,119,0,4,73,19,0,2,90,9,1,29,15,85,94,174,130,98,8,192,20,84,163,117,3,110,96,32,15,87,69,6,40,186,72,70,50,212,45,51,49,13,0,5,31,37,2,0,22,83,40,41,18,50,25,44,64,108,109,12,38,63,19,0,39,61,4,36,166,109,18,105,6,0,6,6,67,48,110,65,10,16,69,19,8,67,62,43,5,47,52,58,26,98,210,92,86,104,9,77,42,3,21,0,28,86,5,79,9,65,46,31,58,58,14,1,0,0,0,0,33,70,73,14,0,166,158,50,81,32,0,4,0,0,8,0,8,97,54,139,50,135,11,50,0,20,11,50,27,29,147,94,13,39,46,100,5,50,0,5,0,4,4,20,11,11,0,12,76,143,58,12,60,96,119,45,18,95,9,37,107,62,6,21,87,114,0,12,89,1,0,23,28,4,0,17,21,54,100,151,119,18,25,0,65,41,5,2,1,5,82,3,84,18,66,83,36,48,78,18,4,0,1,0,0,10,52,6,4,0,114,64,2,47,1,0,5,0,0,45,6,34,155,176,88,116,10,38,17,20,145,92,13,48,64,103,1,104,0,24,2,35,65,9,17,21,0,2,38,135,55,23,44,101,62,34,14,111,10,31,105,70,7,21,85,113,0,5,69,13,0,1,82,8,1,26,13,98,91,170,132,98,12,194,14,90,139,119,3,91,96,34,13,91,66,5,35,186,69,69,50,215,43,49,50,13,0,4,31,38,1,0,23,79,34,45,16,46,35,41,61,101,114,11,35,62,17,0,38,62,5,35,164,107,19,99,4,1,4,6,73,48,105,65,9,28,67,20,7,32,60,45,6,46,56,60,23,104,214,86,97

Secondary structu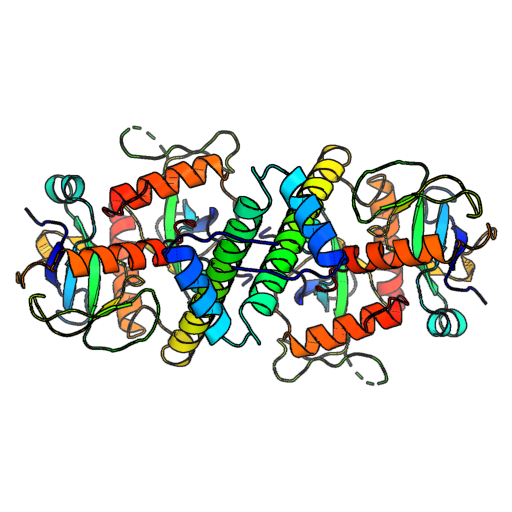re (DSSP, 8-state):
---TTEEEEEESSSSEEEEEE-S-HHHHHHSSEEEEEEEES----STTEEE--TTSSSSSEEEEEEEEEEEGGG---EEEE--HHHHHHHHHHHHHHTTPPP-/-PPP-TTEEEEEESSS-EEEEEE-S-HHHHHHSSEEEEEEEE---SEE--TTSSS--EE-TT--EEEEGGG---EEEE--HHHHHHHHHHHHHHTT----/---TTEEEEEESSSSEEEEEE-S-HHHHHHSSEEEEEEEES----STTEEE--TTSSSSSEEEEEEEEEEEGGG---EEEE--HHHHHHHHHHHHHHTTPPP-/-----TTEEEEEESSS-EEEEEE-S-HHHHHHSSEEEEEEEE---SEE--TTSSS--EEEEEEEEEEEGGG---EEEEPPHHHHHHHHHHHHHHTT----/-B----HHHHHHHHHHHHTT-SSHHHHHHHHHHHHHHHHHHHHHHHHHHHHHHH-TTTTSSSHHHHHHHHHHHHHHHHHH-/-B----HHHHHHHHHHHHTT-SSHHHHHHHHHHHHHHHHHHHHHHHHHHHHHHH-TTTTSSSHHHHHHHHHHHHHHHHHH-

Radius of gyration: 27.38 Å; Cα contacts (8 Å, |Δi|>4): 1072; chains: 6; bounding box: 60×49×87 Å